Protein AF-A0AAD9DAC4-F1 (afdb_monomer_lite)

Structure (mmCIF, N/CA/C/O backbone):
data_AF-A0AAD9DAC4-F1
#
_entry.id   AF-A0AAD9DAC4-F1
#
loop_
_atom_site.group_PDB
_atom_site.id
_atom_site.type_symbol
_atom_site.label_atom_id
_atom_site.label_alt_id
_atom_site.label_comp_id
_atom_site.label_asym_id
_atom_site.label_entity_id
_atom_site.label_seq_id
_atom_site.pdbx_PDB_ins_code
_atom_site.Cartn_x
_atom_site.Cartn_y
_atom_site.Cartn_z
_atom_site.occupancy
_atom_site.B_iso_or_equiv
_atom_site.auth_seq_id
_atom_site.auth_comp_id
_atom_site.auth_asym_id
_atom_site.auth_atom_id
_atom_site.pdbx_PDB_model_num
ATOM 1 N N . MET A 1 1 ? 54.221 31.668 -21.537 1.00 33.97 1 MET A N 1
ATOM 2 C CA . MET A 1 1 ? 54.707 33.057 -21.653 1.00 33.97 1 MET A CA 1
ATOM 3 C C . MET A 1 1 ? 53.487 33.971 -21.630 1.00 33.97 1 MET A C 1
ATOM 5 O O . MET A 1 1 ? 52.593 33.715 -22.422 1.00 33.97 1 MET A O 1
ATOM 9 N N . THR A 1 2 ? 53.488 34.936 -20.690 1.00 34.97 2 THR A N 1
ATOM 10 C CA . THR A 1 2 ? 52.648 36.167 -20.567 1.00 34.97 2 THR A CA 1
ATOM 11 C C . THR A 1 2 ? 51.125 35.970 -20.354 1.00 34.97 2 THR A C 1
ATOM 13 O O . THR A 1 2 ? 50.450 35.527 -21.270 1.00 34.97 2 THR A O 1
ATOM 16 N N . GLN A 1 3 ? 50.539 36.063 -19.137 1.00 33.84 3 GLN A N 1
ATOM 17 C CA . GLN A 1 3 ? 50.136 37.253 -18.316 1.00 33.84 3 GLN A CA 1
ATOM 18 C C . GLN A 1 3 ? 49.336 38.312 -19.121 1.00 33.84 3 GLN A C 1
ATOM 20 O O . GLN A 1 3 ? 49.769 38.655 -20.212 1.00 33.84 3 GLN A O 1
ATOM 25 N N . THR A 1 4 ? 48.157 38.825 -18.707 1.00 29.98 4 THR A N 1
ATOM 26 C CA . THR A 1 4 ? 47.832 39.523 -17.431 1.00 29.98 4 THR A CA 1
ATOM 27 C C . THR A 1 4 ? 46.305 39.679 -17.173 1.00 29.98 4 THR A C 1
ATOM 29 O O . THR A 1 4 ? 45.504 39.565 -18.094 1.00 29.98 4 THR A O 1
ATOM 32 N N . SER A 1 5 ? 45.966 39.974 -15.907 1.00 32.62 5 SER A N 1
ATOM 33 C CA . SER A 1 5 ? 44.688 40.319 -15.225 1.00 32.62 5 SER A CA 1
ATOM 34 C C . SER A 1 5 ? 43.885 41.504 -15.819 1.00 32.62 5 SER A C 1
ATOM 36 O O . SER A 1 5 ? 44.472 42.271 -16.569 1.00 32.62 5 SER A O 1
ATOM 38 N N . THR A 1 6 ? 42.591 41.732 -15.510 1.00 29.80 6 THR A N 1
ATOM 39 C CA . THR A 1 6 ? 42.094 42.453 -14.297 1.00 29.80 6 THR A CA 1
ATOM 40 C C . THR A 1 6 ? 40.569 42.360 -14.055 1.00 29.80 6 THR A C 1
ATOM 42 O O . THR A 1 6 ? 39.791 42.069 -14.955 1.00 29.80 6 THR A O 1
ATOM 45 N N . GLN A 1 7 ? 40.220 42.645 -12.794 1.00 28.27 7 GLN A N 1
ATOM 46 C CA . GLN A 1 7 ? 38.961 42.606 -12.032 1.00 28.27 7 GLN A CA 1
ATOM 47 C C . GLN A 1 7 ? 37.892 43.700 -12.301 1.00 28.27 7 GLN A C 1
ATOM 49 O O . GLN A 1 7 ? 38.233 44.812 -12.690 1.00 28.27 7 GLN A O 1
ATOM 54 N N . ASN A 1 8 ? 36.663 43.342 -11.883 1.00 27.89 8 ASN A N 1
ATOM 55 C CA . ASN A 1 8 ? 35.672 44.035 -11.023 1.00 27.89 8 ASN A CA 1
ATOM 56 C C . ASN A 1 8 ? 34.693 45.148 -11.482 1.00 27.89 8 ASN A C 1
ATOM 58 O O . ASN A 1 8 ? 35.081 46.202 -11.970 1.00 27.89 8 ASN A O 1
ATOM 62 N N . ASP A 1 9 ? 33.445 44.863 -11.064 1.00 29.09 9 ASP A N 1
ATOM 63 C CA . ASP A 1 9 ? 32.409 45.663 -10.377 1.00 29.09 9 ASP A CA 1
ATOM 64 C C . ASP A 1 9 ? 31.334 46.472 -11.138 1.00 29.09 9 ASP A C 1
ATOM 66 O O . ASP A 1 9 ? 31.616 47.359 -11.935 1.00 29.09 9 ASP A O 1
ATOM 70 N N . GLU A 1 10 ? 30.090 46.085 -10.790 1.00 29.30 10 GLU A N 1
ATOM 71 C CA . GLU A 1 10 ? 28.855 46.851 -10.521 1.00 29.30 10 GLU A CA 1
ATOM 72 C C . GLU A 1 10 ? 28.397 47.928 -11.529 1.00 29.30 10 GLU A C 1
ATOM 74 O O . GLU A 1 10 ? 29.054 48.936 -11.748 1.00 29.30 10 GLU A O 1
ATOM 79 N N . ASP A 1 11 ? 27.194 47.785 -12.105 1.00 26.62 11 ASP A N 1
ATOM 80 C CA . ASP A 1 11 ? 25.972 48.253 -11.432 1.00 26.62 11 ASP A CA 1
ATOM 81 C C . ASP A 1 11 ? 24.688 48.027 -12.252 1.00 26.62 11 ASP A C 1
ATOM 83 O O . ASP A 1 11 ? 24.666 47.966 -13.483 1.00 26.62 11 ASP A O 1
ATOM 87 N N . VAL A 1 12 ? 23.596 47.902 -11.503 1.00 30.31 12 VAL A N 1
ATOM 88 C CA . VAL A 1 12 ? 22.215 47.641 -11.919 1.00 30.31 12 VAL A CA 1
ATOM 89 C C . VAL A 1 12 ? 21.556 48.893 -12.508 1.00 30.31 12 VAL A C 1
ATOM 91 O O . VAL A 1 12 ? 21.580 49.952 -11.888 1.00 30.31 12 VAL A O 1
ATOM 94 N N . ASN A 1 13 ? 20.851 48.760 -13.641 1.00 26.09 13 ASN A N 1
ATOM 95 C CA . ASN A 1 13 ? 19.744 49.662 -13.987 1.00 26.09 13 ASN A CA 1
ATOM 96 C C . ASN A 1 13 ? 18.816 49.049 -15.055 1.00 26.09 13 ASN A C 1
ATOM 98 O O . ASN A 1 13 ? 19.192 48.983 -16.223 1.00 26.09 13 ASN A O 1
ATOM 102 N N . ILE A 1 14 ? 17.597 48.635 -14.683 1.00 32.62 14 ILE A N 1
ATOM 103 C CA . ILE A 1 14 ? 16.483 48.470 -15.636 1.00 32.62 14 ILE A CA 1
ATOM 104 C C . ILE A 1 14 ? 15.199 49.048 -15.032 1.00 32.62 14 ILE A C 1
ATOM 106 O O . ILE A 1 14 ? 14.685 48.596 -14.010 1.00 32.62 14 ILE A O 1
ATOM 110 N N . THR A 1 15 ? 14.710 50.070 -15.723 1.00 25.12 15 THR A N 1
ATOM 111 C CA . THR A 1 15 ? 13.436 50.774 -15.609 1.00 25.12 15 THR A CA 1
ATOM 112 C C . THR A 1 15 ? 12.328 50.102 -16.434 1.00 25.12 15 THR A C 1
ATOM 114 O O . THR A 1 15 ? 12.609 49.478 -17.455 1.00 25.12 15 THR A O 1
ATOM 117 N N . SER A 1 16 ? 11.072 50.406 -16.061 1.00 27.44 16 SER A N 1
ATOM 118 C CA . SER A 1 16 ? 9.812 50.309 -16.843 1.00 27.44 16 SER A CA 1
ATOM 119 C C . SER A 1 16 ? 9.267 48.890 -17.114 1.00 27.44 16 SER A C 1
ATOM 121 O O . SER A 1 16 ? 10.025 47.969 -17.364 1.00 27.44 16 SER A O 1
ATOM 123 N N . GLU A 1 17 ? 7.966 48.592 -17.109 1.00 28.45 17 GLU A N 1
ATOM 124 C CA . GLU A 1 17 ? 6.736 49.364 -16.912 1.00 28.45 17 GLU A CA 1
ATOM 125 C C . GLU A 1 17 ? 5.588 48.352 -16.693 1.00 28.45 17 GLU A C 1
ATOM 127 O O . GLU A 1 17 ? 5.563 47.283 -17.302 1.00 28.45 17 GLU A O 1
ATOM 132 N N . GLN A 1 18 ? 4.628 48.691 -15.829 1.00 29.14 18 GLN A N 1
ATOM 133 C CA . GLN A 1 18 ? 3.322 48.026 -15.729 1.00 29.14 18 GLN A CA 1
ATOM 134 C C . GLN A 1 18 ? 2.386 48.492 -16.854 1.00 29.14 18 GLN A C 1
ATOM 136 O O . GLN A 1 18 ? 2.504 49.623 -17.326 1.00 29.14 18 GLN A O 1
ATOM 141 N N . PRO A 1 19 ? 1.312 47.724 -17.111 1.00 32.66 19 PRO A N 1
ATOM 142 C CA . PRO A 1 19 ? 0.007 48.366 -17.165 1.00 32.66 19 PRO A CA 1
ATOM 143 C C . PRO A 1 19 ? -1.057 47.687 -16.291 1.00 32.66 19 PRO A C 1
ATOM 145 O O . PRO A 1 19 ? -0.946 46.562 -15.814 1.00 32.66 19 PRO A O 1
ATOM 148 N N . SER A 1 20 ? -2.086 48.488 -16.067 1.00 27.23 20 SER A N 1
ATOM 149 C CA . SER A 1 20 ? -3.096 48.512 -15.018 1.00 27.23 20 SER A CA 1
ATOM 150 C C . SER A 1 20 ? -4.450 47.922 -15.433 1.00 27.23 20 SER A C 1
ATOM 152 O O . SER A 1 20 ? -4.798 47.974 -16.610 1.00 27.23 20 SER A O 1
ATOM 154 N N . ARG A 1 21 ? -5.259 47.479 -14.445 1.00 27.52 21 ARG A N 1
ATOM 155 C CA . ARG A 1 21 ? -6.677 47.878 -14.187 1.00 27.52 21 ARG A CA 1
ATOM 156 C C . ARG A 1 21 ? -7.343 46.976 -13.123 1.00 27.52 21 ARG A C 1
ATOM 158 O O . ARG A 1 21 ? -7.358 45.767 -13.271 1.00 27.52 21 ARG A O 1
ATOM 165 N N . ASN A 1 22 ? -7.755 47.543 -11.979 1.00 26.56 22 ASN A N 1
ATOM 166 C CA . ASN A 1 22 ? -9.120 47.991 -11.599 1.00 26.56 22 ASN A CA 1
ATOM 167 C C . ASN A 1 22 ? -9.977 46.922 -10.880 1.00 26.56 22 ASN A C 1
ATOM 169 O O . ASN A 1 22 ? -10.494 46.032 -11.537 1.00 26.56 22 ASN A O 1
ATOM 173 N N . GLN A 1 23 ? -10.265 47.095 -9.582 1.00 25.81 23 GLN A N 1
ATOM 174 C CA . GLN A 1 23 ? -11.553 47.621 -9.085 1.00 25.81 23 GLN A CA 1
ATOM 175 C C . GLN A 1 23 ? -11.619 47.628 -7.549 1.00 25.81 23 GLN A C 1
ATOM 177 O O . GLN A 1 23 ? -11.077 46.774 -6.856 1.00 25.81 23 GLN A O 1
ATOM 182 N N . SER A 1 24 ? -12.264 48.676 -7.052 1.00 28.59 24 SER A N 1
ATOM 183 C CA . SER A 1 24 ? -12.287 49.178 -5.685 1.00 28.59 24 SER A CA 1
ATOM 184 C C . SER A 1 24 ? -13.546 48.782 -4.913 1.00 28.59 24 SER A C 1
ATOM 186 O O . SER A 1 24 ? -14.622 48.595 -5.474 1.00 28.59 24 SER A O 1
ATOM 188 N N . GLN A 1 25 ? -13.359 48.742 -3.597 1.00 27.16 25 GLN A N 1
ATOM 189 C CA . GLN A 1 25 ? -14.288 48.441 -2.512 1.00 27.16 25 GLN A CA 1
ATOM 190 C C . GLN A 1 25 ? -15.507 49.381 -2.423 1.00 27.16 25 GLN A C 1
ATOM 192 O O . GLN A 1 25 ? -15.386 50.594 -2.589 1.00 27.16 25 GLN A O 1
ATOM 197 N N . GLN A 1 26 ? -16.646 48.820 -2.005 1.00 25.14 26 GLN A N 1
ATOM 198 C CA . GLN A 1 26 ? -17.733 49.519 -1.313 1.00 25.14 26 GLN A CA 1
ATOM 199 C C . GLN A 1 26 ? -18.260 48.621 -0.182 1.00 25.14 26 GLN A C 1
ATOM 201 O O . GLN A 1 26 ? -18.776 47.538 -0.436 1.00 25.14 26 GLN A O 1
ATOM 206 N N . SER A 1 27 ? -18.174 49.088 1.066 1.00 25.95 27 SER A N 1
ATOM 207 C CA . SER A 1 27 ? -19.047 48.640 2.156 1.00 25.95 27 SER A CA 1
ATOM 208 C C . SER A 1 27 ? -19.438 49.848 3.002 1.00 25.95 27 SER A C 1
ATOM 210 O O . SER A 1 27 ? -18.586 50.575 3.510 1.00 25.95 27 SER A O 1
ATOM 212 N N . SER A 1 28 ? -20.742 50.059 3.097 1.00 26.84 28 SER A N 1
ATOM 213 C CA . SER A 1 28 ? -21.448 51.139 3.777 1.00 26.84 28 SER A CA 1
ATOM 214 C C . SER A 1 28 ? -21.479 50.989 5.302 1.00 26.84 28 SER A C 1
ATOM 216 O O . SER A 1 28 ? -21.797 49.918 5.815 1.00 26.84 28 SER A O 1
ATOM 218 N N . SER A 1 29 ? -21.273 52.103 6.006 1.00 25.73 29 SER A N 1
ATOM 219 C CA . SER A 1 29 ? -21.663 52.318 7.410 1.00 25.73 29 SER A CA 1
ATOM 220 C C . SER A 1 29 ? -23.003 53.069 7.476 1.00 25.73 29 SER A C 1
ATOM 222 O O . SER A 1 29 ? -23.256 53.884 6.586 1.00 25.73 29 SER A O 1
ATOM 224 N N . PRO A 1 30 ? -23.817 52.936 8.541 1.00 28.69 30 PRO A N 1
ATOM 225 C CA . PRO A 1 30 ? -24.840 53.924 8.867 1.00 28.69 30 PRO A CA 1
ATOM 226 C C . PRO A 1 30 ? -24.338 54.949 9.902 1.00 28.69 30 PRO A C 1
ATOM 228 O O . PRO A 1 30 ? -23.700 54.610 10.899 1.00 28.69 30 PRO A O 1
ATOM 231 N N . GLN A 1 31 ? -24.641 56.221 9.630 1.00 25.81 31 GLN A N 1
ATOM 232 C CA . GLN A 1 31 ? -24.387 57.397 10.468 1.00 25.81 31 GLN A CA 1
ATOM 233 C C . GLN A 1 31 ? -25.401 57.520 11.617 1.00 25.81 31 GLN A C 1
ATOM 235 O O . GLN A 1 31 ? -26.595 57.352 11.388 1.00 25.81 31 GLN A O 1
ATOM 240 N N . ILE A 1 32 ? -24.949 57.989 12.789 1.00 26.84 32 ILE A N 1
ATOM 241 C CA . ILE A 1 32 ? -25.724 58.914 13.635 1.00 26.84 32 ILE A CA 1
ATOM 242 C C . ILE A 1 32 ? -24.816 60.090 14.043 1.00 26.84 32 ILE A C 1
ATOM 244 O O . ILE A 1 32 ? -23.764 59.927 14.656 1.00 26.84 32 ILE A O 1
ATOM 248 N N . SER A 1 33 ? -25.266 61.271 13.629 1.00 26.52 33 SER A N 1
ATOM 249 C CA . SER A 1 33 ? -24.861 62.658 13.904 1.00 26.52 33 SER A CA 1
ATOM 250 C C . SER A 1 33 ? -24.793 63.004 15.409 1.00 26.52 33 SER A C 1
ATOM 252 O O . SER A 1 33 ? -25.678 62.603 16.154 1.00 26.52 33 SER A O 1
ATOM 254 N N . SER A 1 34 ? -23.713 63.626 15.922 1.00 26.25 34 SER A N 1
ATOM 255 C CA . SER A 1 34 ? -23.494 65.090 16.120 1.00 26.25 34 SER A CA 1
ATOM 256 C C . SER A 1 34 ? -24.485 65.725 17.132 1.00 26.25 34 SER A C 1
ATOM 258 O O . SER A 1 34 ? -25.680 65.578 16.927 1.00 26.25 34 SER A O 1
ATOM 260 N N . LEU A 1 35 ? -24.142 66.440 18.219 1.00 28.12 35 LEU A N 1
ATOM 261 C CA . LEU A 1 35 ? -23.254 67.608 18.381 1.00 28.12 35 LEU A CA 1
ATOM 262 C C . LEU A 1 35 ? -23.158 68.027 19.878 1.00 28.12 35 LEU A C 1
ATOM 264 O O . LEU A 1 35 ? -24.142 67.907 20.601 1.00 28.12 35 LEU A O 1
ATOM 268 N N . THR A 1 36 ? -22.028 68.668 20.243 1.00 26.78 36 THR A N 1
ATOM 269 C CA . THR A 1 36 ? -21.809 69.704 21.306 1.00 26.78 36 THR A CA 1
ATOM 270 C C . THR A 1 36 ? -22.050 69.337 22.784 1.00 26.78 36 THR A C 1
ATOM 272 O O . THR A 1 36 ? -23.044 68.727 23.122 1.00 26.78 36 THR A O 1
ATOM 275 N N . SER A 1 37 ? -21.246 69.716 23.784 1.00 26.11 37 SER A N 1
ATOM 276 C CA . SER A 1 37 ? -20.128 70.661 23.914 1.00 26.11 37 SER A CA 1
ATOM 277 C C . SER A 1 37 ? -19.490 70.502 25.307 1.00 26.11 37 SER A C 1
ATOM 279 O O . SER A 1 37 ? -20.119 69.971 26.217 1.00 26.11 37 SER A O 1
ATOM 281 N N . SER A 1 38 ? -18.327 71.134 25.478 1.00 26.58 38 SER A N 1
ATOM 282 C CA . SER A 1 38 ? -17.691 71.567 26.733 1.00 26.58 38 SER A CA 1
ATOM 283 C C . SER A 1 38 ? -16.638 70.648 27.359 1.00 26.58 38 SER A C 1
ATOM 285 O O . SER A 1 38 ? -16.819 69.462 27.617 1.00 26.58 38 SER A O 1
ATOM 287 N N . ALA A 1 39 ? -15.479 71.274 27.533 1.00 32.25 39 ALA A N 1
ATOM 288 C CA . ALA A 1 39 ? -14.276 70.752 28.133 1.00 32.25 39 ALA A CA 1
ATOM 289 C C . ALA A 1 39 ? -14.404 70.600 29.657 1.00 32.25 39 ALA A C 1
ATOM 291 O O . ALA A 1 39 ? -15.244 71.236 30.287 1.00 32.25 39 ALA A O 1
ATOM 292 N N . ALA A 1 40 ? -13.432 69.860 30.202 1.00 30.19 40 ALA A N 1
ATOM 293 C CA . ALA A 1 40 ? -13.055 69.712 31.610 1.00 30.19 40 ALA A CA 1
ATOM 294 C C . ALA A 1 40 ? -13.741 68.581 32.400 1.00 30.19 40 ALA A C 1
ATOM 296 O O . ALA A 1 40 ? -14.743 68.773 33.073 1.00 30.19 40 ALA A O 1
ATOM 297 N N . ASN A 1 41 ? -13.092 67.413 32.461 1.00 27.00 41 ASN A N 1
ATOM 298 C CA . ASN A 1 41 ? -12.232 67.116 33.612 1.00 27.00 41 ASN A CA 1
ATOM 299 C C . ASN A 1 41 ? -11.395 65.848 33.395 1.00 27.00 41 ASN A C 1
ATOM 301 O O . ASN A 1 41 ? -11.879 64.798 32.980 1.00 27.00 41 ASN A O 1
ATOM 305 N N . ARG A 1 42 ? -10.100 65.977 33.686 1.00 35.47 42 ARG A N 1
ATOM 306 C CA . ARG A 1 42 ? -9.149 64.873 33.836 1.00 35.47 42 ARG A CA 1
ATOM 307 C C . ARG A 1 42 ? -9.546 64.038 35.057 1.00 35.47 42 ARG A C 1
ATOM 309 O O . ARG A 1 42 ? -9.804 64.650 36.082 1.00 35.47 42 ARG A O 1
ATOM 316 N N . THR A 1 43 ? -9.489 62.706 34.919 1.00 36.47 43 THR A N 1
ATOM 317 C CA . THR A 1 43 ? -8.784 61.709 35.774 1.00 36.47 43 THR A CA 1
ATOM 318 C C . THR A 1 43 ? -9.529 60.366 35.907 1.00 36.47 43 THR A C 1
ATOM 320 O O . THR A 1 43 ? -10.054 60.055 36.964 1.00 36.47 43 THR A O 1
ATOM 323 N N . SER A 1 44 ? -9.483 59.489 34.891 1.00 36.22 44 SER A N 1
ATOM 324 C CA . SER A 1 44 ? -9.485 58.023 35.122 1.00 36.22 44 SER A CA 1
ATOM 325 C C . SER A 1 44 ? -9.186 57.227 33.841 1.00 36.22 44 SER A C 1
ATOM 327 O O . SER A 1 44 ? -10.095 56.746 33.172 1.00 36.22 44 SER A O 1
ATOM 329 N N . SER A 1 45 ? -7.917 57.029 33.479 1.00 33.94 45 SER A N 1
ATOM 330 C CA . SER A 1 45 ? -7.568 56.054 32.423 1.00 33.94 45 SER A CA 1
ATOM 331 C C . SER A 1 45 ? -6.536 55.011 32.850 1.00 33.94 45 SER A C 1
ATOM 333 O O . SER A 1 45 ? -5.971 54.330 32.003 1.00 33.94 45 SER A O 1
ATOM 335 N N . CYS A 1 46 ? -6.325 54.820 34.158 1.00 38.94 46 CYS A N 1
ATOM 336 C CA . CYS A 1 46 ? -5.398 53.797 34.664 1.00 38.94 46 CYS A CA 1
ATOM 337 C C . CYS A 1 46 ? -6.087 52.532 35.224 1.00 38.94 46 CYS A C 1
ATOM 339 O O . CYS A 1 46 ? -5.410 51.611 35.669 1.00 38.94 46 CYS A O 1
ATOM 341 N N . HIS A 1 47 ? -7.426 52.437 35.190 1.00 39.62 47 HIS A N 1
ATOM 342 C CA . HIS A 1 47 ? -8.150 51.283 35.755 1.00 39.62 47 HIS A CA 1
ATOM 343 C C . HIS A 1 47 ? -8.733 50.287 34.740 1.00 39.62 47 HIS A C 1
ATOM 345 O O . HIS A 1 47 ? -8.985 49.141 35.113 1.00 39.62 47 HIS A O 1
ATOM 351 N N . HIS A 1 48 ? -8.867 50.636 33.455 1.00 43.66 48 HIS A N 1
ATOM 352 C CA . HIS A 1 48 ? -9.441 49.702 32.476 1.00 43.66 48 HIS A CA 1
ATOM 353 C C . HIS A 1 48 ? -8.452 48.642 31.965 1.00 43.66 48 HIS A C 1
ATOM 355 O O . HIS A 1 48 ? -8.852 47.489 31.796 1.00 43.66 48 HIS A O 1
ATOM 361 N N . HIS A 1 49 ? -7.156 48.950 31.842 1.00 43.09 49 HIS A N 1
ATOM 362 C CA . HIS A 1 49 ? -6.167 47.966 31.376 1.00 43.09 49 HIS A CA 1
ATOM 363 C C . HIS A 1 49 ? -5.834 46.869 32.398 1.00 43.09 49 HIS A C 1
ATOM 365 O O . HIS A 1 49 ? -5.596 45.728 32.010 1.00 43.09 49 HIS A O 1
ATOM 371 N N . CYS A 1 50 ? -5.893 47.166 33.699 1.00 47.50 50 CYS A N 1
ATOM 372 C CA . CYS A 1 50 ? -5.622 46.172 34.744 1.00 47.50 50 CYS A CA 1
ATOM 373 C C . CYS A 1 50 ? -6.782 45.160 34.901 1.00 47.50 50 CYS A C 1
ATOM 375 O O . CYS A 1 50 ? -6.567 44.000 35.252 1.00 47.50 50 CYS A O 1
ATOM 377 N N . SER A 1 51 ? -8.017 45.567 34.574 1.00 56.97 51 SER A N 1
ATOM 378 C CA . SER A 1 51 ? -9.205 44.701 34.655 1.00 56.97 51 SER A CA 1
ATOM 379 C C . SER A 1 51 ? -9.274 43.655 33.535 1.00 56.97 51 SER A C 1
ATOM 381 O O . SER A 1 51 ? -9.595 42.498 33.806 1.00 56.97 51 SER A O 1
ATOM 383 N N . ALA A 1 52 ? -8.887 44.025 32.308 1.00 57.62 52 ALA A N 1
ATOM 384 C CA . ALA A 1 52 ? -8.857 43.122 31.158 1.00 57.62 52 ALA A CA 1
ATOM 385 C C . ALA A 1 52 ? -7.766 42.052 31.308 1.00 57.62 52 ALA A C 1
ATOM 387 O O . ALA A 1 52 ? -8.011 40.874 31.068 1.00 57.62 52 ALA A O 1
ATOM 388 N N . LEU A 1 53 ? -6.587 42.442 31.804 1.00 60.31 53 LEU A N 1
ATOM 389 C CA . LEU A 1 53 ? -5.491 41.519 32.109 1.00 60.31 53 LEU A CA 1
ATOM 390 C C . LEU A 1 53 ? -5.876 40.528 33.212 1.00 60.31 53 LEU A C 1
ATOM 392 O O . LEU A 1 53 ? -5.624 39.335 33.086 1.00 60.31 53 LEU A O 1
ATOM 396 N N . LYS A 1 54 ? -6.559 40.992 34.264 1.00 69.88 54 LYS A N 1
ATOM 397 C CA . LYS A 1 54 ? -7.062 40.117 35.330 1.00 69.88 54 LYS A CA 1
ATOM 398 C C . LYS A 1 54 ? -8.124 39.137 34.820 1.00 69.88 54 LYS A C 1
ATOM 400 O O . LYS A 1 54 ? -8.105 37.978 35.220 1.00 69.88 54 LYS A O 1
ATOM 405 N N . GLN A 1 55 ? -9.018 39.565 33.927 1.00 70.88 55 GLN A N 1
ATOM 406 C CA . GLN A 1 55 ? -9.996 38.672 33.293 1.00 70.88 55 GLN A CA 1
ATOM 407 C C . GLN A 1 55 ? -9.339 37.662 32.344 1.00 70.88 55 GLN A C 1
ATOM 409 O O . GLN A 1 55 ? -9.719 36.495 32.370 1.00 70.88 55 GLN A O 1
ATOM 414 N N . LEU A 1 56 ? -8.312 38.067 31.591 1.00 70.38 56 LEU A N 1
ATOM 415 C CA . LEU A 1 56 ? -7.497 37.168 30.769 1.00 70.38 56 LEU A CA 1
ATOM 416 C C . LEU A 1 56 ? -6.741 36.146 31.622 1.00 70.38 56 LEU A C 1
ATOM 418 O O . LEU A 1 56 ? -6.752 34.967 31.296 1.00 70.38 56 LEU A O 1
ATOM 422 N N . PHE A 1 57 ? -6.155 36.556 32.750 1.00 72.06 57 PHE A N 1
ATOM 423 C CA . PHE A 1 57 ? -5.499 35.634 33.679 1.00 72.06 57 PHE A CA 1
ATOM 424 C C . PHE A 1 57 ? -6.486 34.681 34.354 1.00 72.06 57 PHE A C 1
ATOM 426 O O . PHE A 1 57 ? -6.164 33.513 34.530 1.00 72.06 57 PHE A O 1
ATOM 433 N N . ILE A 1 58 ? -7.693 35.135 34.704 1.00 76.25 58 ILE A N 1
ATOM 434 C CA . ILE A 1 58 ? -8.748 34.265 35.247 1.00 76.25 58 ILE A CA 1
ATOM 435 C C . ILE A 1 58 ? -9.265 33.294 34.174 1.00 76.25 58 ILE A C 1
ATOM 437 O O . ILE A 1 58 ? -9.534 32.138 34.495 1.00 76.25 58 ILE A O 1
ATOM 441 N N . GLY A 1 59 ? -9.380 33.741 32.920 1.00 69.56 59 GLY A N 1
ATOM 442 C CA . GLY A 1 59 ? -9.711 32.906 31.762 1.00 69.56 59 GLY A CA 1
ATOM 443 C C . GLY A 1 59 ? -8.648 31.838 31.522 1.00 69.56 59 GLY A C 1
ATOM 444 O O . GLY A 1 59 ? -8.945 30.657 31.635 1.00 69.56 59 GLY A O 1
ATOM 445 N N . ALA A 1 60 ? -7.389 32.248 31.361 1.00 66.56 60 ALA A N 1
ATOM 446 C CA . ALA A 1 60 ? -6.250 31.349 31.198 1.00 66.56 60 ALA A CA 1
ATOM 447 C C . ALA A 1 60 ? -6.094 30.385 32.385 1.00 66.56 60 ALA A C 1
ATOM 449 O O . ALA A 1 60 ? -5.844 29.202 32.192 1.00 66.56 60 ALA A O 1
ATOM 450 N N . TYR A 1 61 ? -6.298 30.848 33.623 1.00 66.69 61 TYR A N 1
ATOM 451 C CA . TYR A 1 61 ? -6.267 29.993 34.812 1.00 66.69 61 TYR A CA 1
ATOM 452 C C . TYR A 1 61 ? -7.424 28.983 34.833 1.00 66.69 61 TYR A C 1
ATOM 454 O O . TYR A 1 61 ? -7.217 27.832 35.212 1.00 66.69 61 TYR A O 1
ATOM 462 N N . ARG A 1 62 ? -8.629 29.369 34.385 1.00 65.69 62 ARG A N 1
ATOM 463 C CA . ARG A 1 62 ? -9.755 28.438 34.196 1.00 65.69 62 ARG A CA 1
ATOM 464 C C . ARG A 1 62 ? -9.493 27.438 33.077 1.00 65.69 62 ARG A C 1
ATOM 466 O O . ARG A 1 62 ? -9.837 26.273 33.255 1.00 65.69 62 ARG A O 1
ATOM 473 N N . ASP A 1 63 ? -8.873 27.854 31.982 1.00 62.03 63 ASP A N 1
ATOM 474 C CA . ASP A 1 63 ? -8.509 26.970 30.871 1.00 62.03 63 ASP A CA 1
ATOM 475 C C . ASP A 1 63 ? -7.413 25.982 31.301 1.00 62.03 63 ASP A C 1
ATOM 477 O O . ASP A 1 63 ? -7.510 24.786 31.023 1.00 62.03 63 ASP A O 1
ATOM 481 N N . ILE A 1 64 ? -6.452 26.434 32.115 1.00 61.28 64 ILE A N 1
ATOM 482 C CA . ILE A 1 64 ? -5.449 25.593 32.785 1.00 61.28 64 ILE A CA 1
ATOM 483 C C . ILE A 1 64 ? -6.097 24.600 33.755 1.00 61.28 64 ILE A C 1
ATOM 485 O O . ILE A 1 64 ? -5.811 23.403 33.688 1.00 61.28 64 ILE A O 1
ATOM 489 N N . GLN A 1 65 ? -7.012 25.051 34.618 1.00 52.62 65 GLN A N 1
ATOM 490 C CA . GLN A 1 65 ? -7.721 24.178 35.562 1.00 52.62 65 GLN A CA 1
ATOM 491 C C . GLN A 1 65 ? -8.637 23.163 34.864 1.00 52.62 65 GLN A C 1
ATOM 493 O O . GLN A 1 65 ? -8.766 22.033 35.334 1.00 52.62 65 GLN A O 1
ATOM 498 N N . LYS A 1 66 ? -9.239 23.532 33.728 1.00 56.31 66 LYS A N 1
ATOM 499 C CA . LYS A 1 66 ? -10.061 22.641 32.896 1.00 56.31 66 LYS A CA 1
ATOM 500 C C . LYS A 1 66 ? -9.244 21.782 31.920 1.00 56.31 66 LYS A C 1
ATOM 502 O O . LYS A 1 66 ? -9.834 21.021 31.163 1.00 56.31 66 LYS A O 1
ATOM 507 N N . ARG A 1 67 ? -7.905 21.846 31.968 1.00 54.59 67 ARG A N 1
ATOM 508 C CA . ARG A 1 67 ? -6.970 21.119 31.082 1.00 54.59 67 ARG A CA 1
ATOM 509 C C . ARG A 1 67 ? -7.102 21.463 29.587 1.00 54.59 67 ARG A C 1
ATOM 511 O O . ARG A 1 67 ? -6.622 20.705 28.751 1.00 54.59 67 ARG A O 1
ATOM 518 N N . HIS A 1 68 ? -7.670 22.616 29.241 1.00 52.41 68 HIS A N 1
ATOM 519 C CA . HIS A 1 68 ? -7.747 23.142 27.871 1.00 52.41 68 HIS A CA 1
ATOM 520 C C . HIS A 1 68 ? -6.566 24.081 27.556 1.00 52.41 68 HIS A C 1
ATOM 522 O O . HIS A 1 68 ? -6.744 25.150 26.989 1.00 52.41 68 HIS A O 1
ATOM 528 N N . ILE A 1 69 ? -5.347 23.710 27.966 1.00 53.38 69 ILE A N 1
ATOM 529 C CA . ILE A 1 69 ? -4.142 24.555 27.807 1.00 53.38 69 ILE A CA 1
ATOM 530 C C . ILE A 1 69 ? -3.659 24.581 26.353 1.00 53.38 69 ILE A C 1
ATOM 532 O O . ILE A 1 69 ? -3.070 25.557 25.900 1.00 53.38 69 ILE A O 1
ATOM 536 N N . PHE A 1 70 ? -3.923 23.505 25.618 1.00 55.00 70 PHE A N 1
ATOM 537 C CA . PHE A 1 70 ? -3.583 23.374 24.210 1.00 55.00 70 PHE A CA 1
ATOM 538 C C . PHE A 1 70 ? -4.870 23.252 23.407 1.00 55.00 70 PHE A C 1
ATOM 540 O O . PHE A 1 70 ? -5.813 22.593 23.856 1.00 55.00 70 PHE A O 1
ATOM 547 N N . SER A 1 71 ? -4.900 23.875 22.226 1.00 53.91 71 SER A N 1
ATOM 548 C CA . SER A 1 71 ? -5.989 23.648 21.277 1.00 53.91 71 SER A CA 1
ATOM 549 C C . SER A 1 71 ? -6.135 22.139 21.064 1.00 53.91 71 SER A C 1
ATOM 551 O O . SER A 1 71 ? -5.121 21.472 20.837 1.00 53.91 71 SER A O 1
ATOM 553 N N . PRO A 1 72 ? -7.353 21.583 21.156 1.00 63.81 72 PRO A N 1
ATOM 554 C CA . PRO A 1 72 ? -7.567 20.182 20.838 1.00 63.81 72 PRO A CA 1
ATOM 555 C C . PRO A 1 72 ? -7.128 19.926 19.391 1.00 63.81 72 PRO A C 1
ATOM 557 O O . PRO A 1 72 ? -7.536 20.655 18.486 1.00 63.81 72 PRO A O 1
ATOM 560 N N . PHE A 1 73 ? -6.275 18.923 19.175 1.00 74.62 73 PHE A N 1
ATOM 561 C CA . PHE A 1 73 ? -5.928 18.480 17.827 1.00 74.62 73 PHE A CA 1
ATOM 562 C C . PHE A 1 73 ? -6.958 17.456 17.380 1.00 74.62 73 PHE A C 1
ATOM 564 O O . PHE A 1 73 ? -7.133 16.429 18.039 1.00 74.62 73 PHE A O 1
ATOM 571 N N . ASP A 1 74 ? -7.639 17.755 16.278 1.00 82.56 74 ASP A N 1
ATOM 572 C CA . ASP A 1 74 ? -8.601 16.842 15.678 1.00 82.56 74 ASP A CA 1
ATOM 573 C C . ASP A 1 74 ? -7.878 15.606 15.131 1.00 82.56 74 ASP A C 1
ATOM 575 O O . ASP A 1 74 ? -6.944 15.715 14.330 1.00 82.56 74 ASP A O 1
ATOM 579 N N . SER A 1 75 ? -8.330 14.434 15.570 1.00 82.12 75 SER A N 1
ATOM 580 C CA . SER A 1 75 ? -7.862 13.129 15.105 1.00 82.12 75 SER A CA 1
ATOM 581 C C . SER A 1 75 ? -7.881 12.988 13.580 1.00 82.12 75 SER A C 1
ATOM 583 O O . SER A 1 75 ? -6.962 12.388 13.025 1.00 82.12 75 SER A O 1
ATOM 585 N N . ALA A 1 76 ? -8.857 13.600 12.896 1.00 82.31 76 ALA A N 1
ATOM 586 C CA . ALA A 1 76 ? -8.959 13.560 11.442 1.00 82.31 76 ALA A CA 1
ATOM 587 C C . ALA A 1 76 ? -7.746 14.216 10.770 1.00 82.31 76 ALA A C 1
ATOM 589 O O . ALA A 1 76 ? -7.161 13.629 9.870 1.00 82.31 76 ALA A O 1
ATOM 590 N N . ARG A 1 77 ? -7.302 15.378 11.268 1.00 84.50 77 ARG A N 1
ATOM 591 C CA . ARG A 1 77 ? -6.139 16.090 10.710 1.00 84.50 77 ARG A CA 1
ATOM 592 C C . ARG A 1 77 ? -4.825 15.357 10.955 1.00 84.50 77 ARG A C 1
ATOM 594 O O . ARG A 1 77 ? -3.913 15.435 10.138 1.00 84.50 77 ARG A O 1
ATOM 601 N N . VAL A 1 78 ? -4.708 14.683 12.099 1.00 86.19 78 VAL A N 1
ATOM 602 C CA . VAL A 1 78 ? -3.528 13.867 12.419 1.00 86.19 78 VAL A CA 1
ATOM 603 C C . VAL A 1 78 ? -3.452 12.662 11.482 1.00 86.19 78 VAL A C 1
ATOM 605 O O . VAL A 1 78 ? -2.368 12.346 10.997 1.00 86.19 78 VAL A O 1
ATOM 608 N N . LEU A 1 79 ? -4.597 12.038 11.189 1.00 86.25 79 LEU A N 1
ATOM 609 C CA . LEU A 1 79 ? -4.703 10.976 10.191 1.00 86.25 79 LEU A CA 1
ATOM 610 C C . LEU A 1 79 ? -4.373 11.473 8.783 1.00 86.25 79 LEU A C 1
ATOM 612 O O . LEU A 1 79 ? -3.569 10.834 8.121 1.00 86.25 79 LEU A O 1
ATOM 616 N N . ASP A 1 80 ? -4.896 12.626 8.358 1.00 86.12 80 ASP A N 1
ATOM 617 C CA . ASP A 1 80 ? -4.609 13.177 7.025 1.00 86.12 80 ASP A CA 1
ATOM 618 C C . ASP A 1 80 ? -3.102 13.440 6.829 1.00 86.12 80 ASP A C 1
ATOM 620 O O . ASP A 1 80 ? -2.536 13.128 5.781 1.00 86.12 80 ASP A O 1
ATOM 624 N N . TYR A 1 81 ? -2.423 13.975 7.855 1.00 88.44 81 TYR A N 1
ATOM 625 C CA . TYR A 1 81 ? -0.963 14.130 7.843 1.00 88.44 81 TYR A CA 1
ATOM 626 C C . TYR A 1 81 ? -0.253 12.780 7.694 1.00 88.44 81 TYR A C 1
ATOM 628 O O . TYR A 1 81 ? 0.657 12.635 6.878 1.00 88.44 81 TYR A O 1
ATOM 636 N N . PHE A 1 82 ? -0.670 11.795 8.487 1.00 90.12 82 PHE A N 1
ATOM 637 C CA . PHE A 1 82 ? -0.081 10.467 8.479 1.00 90.12 82 PHE A CA 1
ATOM 638 C C . PHE A 1 82 ? -0.297 9.747 7.134 1.00 90.12 82 PHE A C 1
ATOM 640 O O . PHE A 1 82 ? 0.652 9.182 6.595 1.00 90.12 82 PHE A O 1
ATOM 647 N N . ASP A 1 83 ? -1.489 9.850 6.541 1.00 87.94 83 ASP A N 1
ATOM 648 C CA . ASP A 1 83 ? -1.814 9.329 5.206 1.00 87.94 83 ASP A CA 1
ATOM 649 C C . ASP A 1 83 ? -0.926 9.953 4.123 1.00 87.94 83 ASP A C 1
ATOM 651 O O . ASP A 1 83 ? -0.422 9.248 3.243 1.00 87.94 83 ASP A O 1
ATOM 655 N N . GLY A 1 84 ? -0.663 11.260 4.222 1.00 87.00 84 GLY A N 1
ATOM 656 C CA . GLY A 1 84 ? 0.281 11.955 3.349 1.00 87.00 84 GLY A CA 1
ATOM 657 C C . GLY A 1 84 ? 1.705 11.403 3.458 1.00 87.00 84 GLY A C 1
ATOM 658 O O . GLY A 1 84 ? 2.333 11.123 2.437 1.00 87.00 84 GLY A O 1
ATOM 659 N N . VAL A 1 85 ? 2.205 11.184 4.682 1.00 90.62 85 VAL A N 1
ATOM 660 C CA . VAL A 1 85 ? 3.535 10.588 4.913 1.00 90.62 85 VAL A CA 1
ATOM 661 C C . VAL A 1 85 ? 3.608 9.166 4.362 1.00 90.62 85 VAL A C 1
ATOM 663 O O . VAL A 1 85 ? 4.563 8.833 3.665 1.00 90.62 85 VAL A O 1
ATOM 666 N N . ILE A 1 86 ? 2.601 8.334 4.635 1.00 90.44 86 ILE A N 1
ATOM 667 C CA . ILE A 1 86 ? 2.533 6.954 4.142 1.00 90.44 86 ILE A CA 1
ATOM 668 C C . ILE A 1 86 ? 2.574 6.913 2.616 1.00 90.44 86 ILE A C 1
ATOM 670 O O . ILE A 1 86 ? 3.329 6.127 2.044 1.00 90.44 86 ILE A O 1
ATOM 674 N N . SER A 1 87 ? 1.790 7.765 1.958 1.00 83.94 87 SER A N 1
ATOM 675 C CA . SER A 1 87 ? 1.724 7.825 0.495 1.00 83.94 87 SER A CA 1
ATOM 676 C C . SER A 1 87 ? 3.063 8.254 -0.102 1.00 83.94 87 SER A C 1
ATOM 678 O O . SER A 1 87 ? 3.535 7.647 -1.058 1.00 83.94 87 SER A O 1
ATOM 680 N N . LEU A 1 88 ? 3.717 9.239 0.517 1.00 87.50 88 LEU A N 1
ATOM 681 C CA . LEU A 1 88 ? 5.034 9.720 0.118 1.00 87.50 88 LEU A CA 1
ATOM 682 C C . LEU A 1 88 ? 6.111 8.635 0.258 1.00 87.50 88 LEU A C 1
ATOM 684 O O . LEU A 1 88 ? 6.808 8.335 -0.707 1.00 87.50 88 LEU A O 1
ATOM 688 N N . VAL A 1 89 ? 6.204 7.990 1.424 1.00 90.19 89 VAL A N 1
ATOM 689 C CA . VAL A 1 89 ? 7.158 6.892 1.661 1.00 90.19 89 VAL A CA 1
ATOM 690 C C . VAL A 1 89 ? 6.912 5.735 0.696 1.00 90.19 89 VAL A C 1
ATOM 692 O O . VAL A 1 89 ? 7.862 5.169 0.167 1.00 90.19 89 VAL A O 1
ATOM 695 N N . SER A 1 90 ? 5.644 5.405 0.435 1.00 85.62 90 SER A N 1
ATOM 696 C CA . SER A 1 90 ? 5.271 4.319 -0.475 1.00 85.62 90 SER A CA 1
ATOM 697 C C . SER A 1 90 ? 5.820 4.514 -1.882 1.00 85.62 90 SER A C 1
ATOM 699 O O . SER A 1 90 ? 6.201 3.528 -2.496 1.00 85.62 90 SER A O 1
ATOM 701 N N . VAL A 1 91 ? 5.867 5.752 -2.381 1.00 81.38 91 VAL A N 1
ATOM 702 C CA . VAL A 1 91 ? 6.411 6.058 -3.710 1.00 81.38 91 VAL A CA 1
ATOM 703 C C . VAL A 1 91 ? 7.941 6.069 -3.689 1.00 81.38 91 VAL A C 1
ATOM 705 O O . VAL A 1 91 ? 8.560 5.420 -4.528 1.00 81.38 91 VAL A O 1
ATOM 708 N N . PHE A 1 92 ? 8.556 6.698 -2.681 1.00 84.38 92 PHE A N 1
ATOM 709 C CA . PHE A 1 92 ? 10.019 6.757 -2.553 1.00 84.38 92 PHE A CA 1
ATOM 710 C C . PHE A 1 92 ? 10.685 5.379 -2.422 1.00 84.38 92 PHE A C 1
ATOM 712 O O . PHE A 1 92 ? 11.795 5.189 -2.903 1.00 84.38 92 PHE A O 1
ATOM 719 N N . LEU A 1 93 ? 10.013 4.384 -1.831 1.00 84.44 93 LEU A N 1
ATOM 720 C CA . LEU A 1 93 ? 10.531 3.008 -1.766 1.00 84.44 93 LEU A CA 1
ATOM 721 C C . LEU A 1 93 ? 10.799 2.375 -3.143 1.00 84.44 93 LEU A C 1
ATOM 723 O O . LEU A 1 93 ? 11.602 1.445 -3.234 1.00 84.44 93 LEU A O 1
ATOM 727 N N . TYR A 1 94 ? 10.115 2.848 -4.185 1.00 74.88 94 TYR A N 1
ATOM 728 C CA . TYR A 1 94 ? 10.296 2.386 -5.561 1.00 74.88 94 TYR A CA 1
ATOM 729 C C . TYR A 1 94 ? 11.221 3.293 -6.363 1.00 74.88 94 TYR A C 1
ATOM 731 O O . TYR A 1 94 ? 11.837 2.810 -7.299 1.00 74.88 94 TYR A O 1
ATOM 739 N N . GLU A 1 95 ? 11.372 4.560 -5.981 1.00 75.31 95 GLU A N 1
ATOM 740 C CA . GLU A 1 95 ? 12.420 5.421 -6.541 1.00 75.31 95 GLU A CA 1
ATOM 741 C C . GLU A 1 95 ? 13.820 4.907 -6.169 1.00 75.31 95 GLU A C 1
ATOM 743 O O . GLU A 1 95 ? 14.721 4.904 -7.000 1.00 75.31 95 GLU A O 1
ATOM 748 N N . GLU A 1 96 ? 13.990 4.381 -4.950 1.00 75.00 96 GLU A N 1
ATOM 749 C CA . GLU A 1 96 ? 15.251 3.747 -4.530 1.00 75.00 96 GLU A CA 1
ATOM 750 C C . GLU A 1 96 ? 15.579 2.471 -5.327 1.00 75.00 96 GLU A C 1
ATOM 752 O O . GLU A 1 96 ? 16.738 2.056 -5.393 1.00 75.00 96 GLU A O 1
ATOM 757 N N . LEU A 1 97 ? 14.579 1.834 -5.950 1.00 71.81 97 LEU A N 1
ATOM 758 C CA . LEU A 1 97 ? 14.826 0.770 -6.917 1.00 71.81 97 LEU A CA 1
ATOM 759 C C . LEU A 1 97 ? 15.251 1.410 -8.239 1.00 71.81 97 LEU A C 1
ATOM 761 O O . LEU A 1 97 ? 14.415 1.752 -9.073 1.00 71.81 97 LEU A O 1
ATOM 765 N N . ASN A 1 98 ? 16.561 1.540 -8.451 1.00 66.56 98 ASN A N 1
ATOM 766 C CA . ASN A 1 98 ? 17.069 1.982 -9.747 1.00 66.56 98 ASN A CA 1
ATOM 767 C C . ASN A 1 98 ? 16.575 1.043 -10.870 1.00 66.56 98 ASN A C 1
ATOM 769 O O . ASN A 1 98 ? 16.411 -0.163 -10.654 1.00 66.56 98 ASN A O 1
ATOM 773 N N . TYR A 1 99 ? 16.393 1.580 -12.078 1.00 61.34 99 TYR A N 1
ATOM 774 C CA . TYR A 1 99 ? 15.906 0.851 -13.253 1.00 61.34 99 TYR A CA 1
ATOM 775 C C . TYR A 1 99 ? 16.654 -0.476 -13.488 1.00 61.34 99 TYR A C 1
ATOM 777 O O . TYR A 1 99 ? 16.032 -1.536 -13.612 1.00 61.34 99 TYR A O 1
ATOM 785 N N . ASP A 1 100 ? 17.987 -0.439 -13.406 1.00 63.50 100 ASP A N 1
ATOM 786 C CA . ASP A 1 100 ? 18.859 -1.610 -13.555 1.00 63.50 100 ASP A CA 1
ATOM 787 C C . ASP A 1 100 ? 18.560 -2.723 -12.537 1.00 63.50 100 ASP A C 1
ATOM 789 O O . ASP A 1 100 ? 18.665 -3.912 -12.842 1.00 63.50 100 ASP A O 1
ATOM 793 N N . GLN A 1 101 ? 18.182 -2.357 -11.309 1.00 68.81 101 GLN A N 1
ATOM 794 C CA . GLN A 1 101 ? 17.882 -3.321 -10.248 1.00 68.81 101 GLN A CA 1
ATOM 795 C C . GLN A 1 101 ? 16.522 -3.994 -10.459 1.00 68.81 101 GLN A C 1
ATOM 797 O O . GLN A 1 101 ? 16.347 -5.140 -10.047 1.00 68.81 101 GLN A O 1
ATOM 802 N N . LEU A 1 102 ? 15.569 -3.317 -11.112 1.00 63.91 102 LEU A N 1
ATOM 803 C CA . LEU A 1 102 ? 14.271 -3.906 -11.441 1.00 63.91 102 LEU A CA 1
ATOM 804 C C . LEU A 1 102 ? 14.362 -4.856 -12.645 1.00 63.91 102 LEU A C 1
ATOM 806 O O . LEU A 1 102 ? 13.703 -5.895 -12.657 1.00 63.91 102 LEU A O 1
ATOM 810 N N . LEU A 1 103 ? 15.186 -4.540 -13.646 1.00 62.72 103 LEU A N 1
ATOM 811 C CA . LEU A 1 103 ? 15.383 -5.431 -14.792 1.00 62.72 103 LEU A CA 1
ATOM 812 C C . LEU A 1 103 ? 16.196 -6.680 -14.449 1.00 62.72 103 LEU A C 1
ATOM 814 O O . LEU A 1 103 ? 15.881 -7.771 -14.925 1.00 62.72 103 LEU A O 1
ATOM 818 N N . ASN A 1 104 ? 17.207 -6.543 -13.590 1.00 64.69 104 ASN A N 1
ATOM 819 C CA . ASN A 1 104 ? 18.080 -7.652 -13.210 1.00 64.69 104 ASN A CA 1
ATOM 820 C C . ASN A 1 104 ? 17.479 -8.565 -12.132 1.00 64.69 104 ASN A C 1
ATOM 822 O O . ASN A 1 104 ? 18.193 -9.385 -11.563 1.00 64.69 104 ASN A O 1
ATOM 826 N N . VAL A 1 105 ? 16.167 -8.502 -11.876 1.00 62.03 105 VAL A N 1
ATOM 827 C CA . VAL A 1 105 ? 15.474 -9.362 -10.895 1.00 62.03 105 VAL A CA 1
ATOM 828 C C . VAL A 1 105 ? 15.684 -10.856 -11.165 1.00 62.03 105 VAL A C 1
ATOM 830 O O . VAL A 1 105 ? 15.656 -11.659 -10.232 1.00 62.03 105 VAL A O 1
ATOM 833 N N . THR A 1 106 ? 15.916 -11.254 -12.420 1.00 62.91 106 THR A N 1
ATOM 834 C CA . THR A 1 106 ? 16.255 -12.646 -12.760 1.00 62.91 106 THR A CA 1
ATOM 835 C C . THR A 1 106 ? 17.640 -13.069 -12.275 1.00 62.91 106 THR A C 1
ATOM 837 O O . THR A 1 106 ? 17.856 -14.257 -12.042 1.00 62.91 106 THR A O 1
ATOM 840 N N . GLU A 1 107 ? 18.570 -12.123 -12.143 1.00 74.38 107 GLU A N 1
ATOM 841 C CA . GLU A 1 107 ? 19.930 -12.355 -11.649 1.00 74.38 107 GLU A CA 1
ATOM 842 C C . GLU A 1 107 ? 20.014 -12.146 -10.131 1.00 74.38 107 GLU A C 1
ATOM 844 O O . GLU A 1 107 ? 20.574 -12.988 -9.428 1.00 74.38 107 GLU A O 1
ATOM 849 N N . ASP A 1 108 ? 19.399 -11.077 -9.620 1.00 78.94 108 ASP A N 1
ATOM 850 C CA . ASP A 1 108 ? 19.251 -10.803 -8.194 1.00 78.94 108 ASP A CA 1
ATOM 851 C C . ASP A 1 108 ? 17.886 -10.171 -7.876 1.00 78.94 108 ASP A C 1
ATOM 853 O O . ASP A 1 108 ? 17.645 -8.981 -8.068 1.00 78.94 108 ASP A O 1
ATOM 857 N N . SER A 1 109 ? 16.979 -10.979 -7.325 1.00 82.00 109 SER A N 1
ATOM 858 C CA . SER A 1 109 ? 15.649 -10.525 -6.900 1.00 82.00 109 SER A CA 1
ATOM 859 C C . SER A 1 109 ? 15.640 -9.766 -5.566 1.00 82.00 109 SER A C 1
ATOM 861 O O . SER A 1 109 ? 14.578 -9.329 -5.118 1.00 82.00 109 SER A O 1
ATOM 863 N N . THR A 1 110 ? 16.786 -9.652 -4.888 1.00 84.06 110 THR A N 1
ATOM 864 C CA . THR A 1 110 ? 16.868 -9.136 -3.515 1.00 84.06 110 THR A CA 1
ATOM 865 C C . THR A 1 110 ? 16.374 -7.692 -3.387 1.00 84.06 110 THR A C 1
ATOM 867 O O . THR A 1 110 ? 15.535 -7.464 -2.513 1.00 84.06 110 THR A O 1
ATOM 870 N N . PRO A 1 111 ? 16.786 -6.724 -4.234 1.00 85.00 111 PRO A N 1
ATOM 871 C CA . PRO A 1 111 ? 16.325 -5.339 -4.113 1.00 85.00 111 PRO A CA 1
ATOM 872 C C . PRO A 1 111 ? 14.801 -5.223 -4.217 1.00 85.00 111 PRO A C 1
ATOM 874 O O . PRO A 1 111 ? 14.159 -4.649 -3.335 1.00 85.00 111 PRO A O 1
ATOM 877 N N . LEU A 1 112 ? 14.207 -5.859 -5.233 1.00 83.44 112 LEU A N 1
ATOM 878 C CA . LEU A 1 112 ? 12.757 -5.875 -5.425 1.00 83.44 112 LEU A CA 1
ATOM 879 C C . LEU A 1 112 ? 12.036 -6.531 -4.239 1.00 83.44 112 LEU A C 1
ATOM 881 O O . LEU A 1 112 ? 11.045 -5.990 -3.748 1.00 83.44 112 LEU A O 1
ATOM 885 N N . LEU A 1 113 ? 12.534 -7.670 -3.745 1.00 85.81 113 LEU A N 1
ATOM 886 C CA . LEU A 1 113 ? 11.961 -8.339 -2.576 1.00 85.81 113 LEU A CA 1
ATOM 887 C C . LEU A 1 113 ? 11.983 -7.431 -1.338 1.00 85.81 113 LEU A C 1
ATOM 889 O O . LEU A 1 113 ? 10.990 -7.365 -0.613 1.00 85.81 113 LEU A O 1
ATOM 893 N N . LEU A 1 114 ? 13.097 -6.736 -1.093 1.00 88.44 114 LEU A N 1
ATOM 894 C CA . LEU A 1 114 ? 13.243 -5.832 0.046 1.00 88.44 114 LEU A CA 1
ATOM 895 C C . LEU A 1 114 ? 12.337 -4.602 -0.083 1.00 88.44 114 LEU A C 1
ATOM 897 O O . LEU A 1 114 ? 11.682 -4.241 0.892 1.00 88.44 114 LEU A O 1
ATOM 901 N N . SER A 1 115 ? 12.224 -4.004 -1.270 1.00 88.06 115 SER A N 1
ATOM 902 C CA . SER A 1 115 ? 11.316 -2.872 -1.500 1.00 88.06 115 SER A CA 1
ATOM 903 C C . SER A 1 115 ? 9.846 -3.268 -1.322 1.00 88.06 115 SER A C 1
ATOM 905 O O . SER A 1 115 ? 9.118 -2.612 -0.571 1.00 88.06 115 SER A O 1
ATOM 907 N N . LEU A 1 116 ? 9.423 -4.410 -1.887 1.00 88.12 116 LEU A N 1
ATOM 908 C CA . LEU A 1 116 ? 8.084 -4.971 -1.666 1.00 88.12 116 LEU A CA 1
ATOM 909 C C . LEU A 1 116 ? 7.825 -5.205 -0.177 1.00 88.12 116 LEU A C 1
ATOM 911 O O . LEU A 1 116 ? 6.767 -4.850 0.344 1.00 88.12 116 LEU A O 1
ATOM 915 N N . LEU A 1 117 ? 8.797 -5.778 0.532 1.00 89.50 117 LEU A N 1
ATOM 916 C CA . LEU A 1 117 ? 8.695 -6.012 1.963 1.00 89.50 117 LEU A CA 1
ATOM 917 C C . LEU A 1 117 ? 8.525 -4.703 2.745 1.00 89.50 117 LEU A C 1
ATOM 919 O O . LEU A 1 117 ? 7.663 -4.633 3.625 1.00 89.50 117 LEU A O 1
ATOM 923 N N . CYS A 1 118 ? 9.331 -3.682 2.452 1.00 90.69 118 CYS A N 1
ATOM 924 C CA . CYS A 1 118 ? 9.219 -2.365 3.073 1.00 90.69 118 CYS A CA 1
ATOM 925 C C . CYS A 1 118 ? 7.853 -1.739 2.788 1.00 90.69 118 CYS A C 1
ATOM 927 O O . CYS A 1 118 ? 7.211 -1.242 3.712 1.00 90.69 118 CYS A O 1
ATOM 929 N N . TYR A 1 119 ? 7.365 -1.842 1.550 1.00 90.38 119 TYR A N 1
ATOM 930 C CA . TYR A 1 119 ? 6.036 -1.376 1.174 1.00 90.38 119 TYR A CA 1
ATOM 931 C C . TYR A 1 119 ? 4.953 -2.061 2.017 1.00 90.38 119 TYR A C 1
ATOM 933 O O . TYR A 1 119 ? 4.144 -1.383 2.648 1.00 90.38 119 TYR A O 1
ATOM 941 N N . PHE A 1 120 ? 4.983 -3.393 2.138 1.00 90.88 120 PHE A N 1
ATOM 942 C CA . PHE A 1 120 ? 4.029 -4.119 2.981 1.00 90.88 120 PHE A CA 1
ATOM 943 C C . PHE A 1 120 ? 4.104 -3.707 4.455 1.00 90.88 120 PHE A C 1
ATOM 945 O O . PHE A 1 120 ? 3.060 -3.553 5.082 1.00 90.88 120 PHE A O 1
ATOM 952 N N . HIS A 1 121 ? 5.293 -3.474 5.016 1.00 91.81 121 HIS A N 1
ATOM 953 C CA . HIS A 1 121 ? 5.415 -2.960 6.387 1.00 91.81 121 HIS A CA 1
ATOM 954 C C . HIS A 1 121 ? 4.744 -1.595 6.548 1.00 91.81 121 HIS A C 1
ATOM 956 O O . HIS A 1 121 ? 3.963 -1.405 7.480 1.00 91.81 121 HIS A O 1
ATOM 962 N N . VAL A 1 122 ? 5.015 -0.657 5.635 1.00 92.06 122 VAL A N 1
ATOM 963 C CA . VAL A 1 122 ? 4.405 0.680 5.644 1.00 92.06 122 VAL A CA 1
ATOM 964 C C . VAL A 1 122 ? 2.877 0.563 5.581 1.00 92.06 122 VAL A C 1
ATOM 966 O O . VAL A 1 122 ? 2.181 1.221 6.353 1.00 92.06 122 VAL A O 1
ATOM 969 N N . MET A 1 123 ? 2.350 -0.344 4.753 1.00 91.38 123 MET A N 1
ATOM 970 C CA . MET A 1 123 ? 0.910 -0.613 4.654 1.00 91.38 123 MET A CA 1
ATOM 971 C C . MET A 1 123 ? 0.319 -1.228 5.922 1.00 91.38 123 MET A C 1
ATOM 973 O O . MET A 1 123 ? -0.789 -0.872 6.317 1.00 91.38 123 MET A O 1
ATOM 977 N N . VAL A 1 124 ? 1.053 -2.109 6.603 1.00 91.69 124 VAL A N 1
ATOM 978 C CA . VAL A 1 124 ? 0.633 -2.651 7.901 1.00 91.69 124 VAL A CA 1
ATOM 979 C C . VAL A 1 124 ? 0.551 -1.547 8.951 1.00 91.69 124 VAL A C 1
ATOM 981 O O . VAL A 1 124 ? -0.456 -1.454 9.649 1.00 91.69 124 VAL A O 1
ATOM 984 N N . PHE A 1 125 ? 1.553 -0.666 9.039 1.00 91.94 125 PHE A N 1
ATOM 985 C CA . PHE A 1 125 ? 1.484 0.486 9.946 1.00 91.94 125 PHE A CA 1
ATOM 986 C C . PHE A 1 125 ? 0.314 1.405 9.613 1.00 91.94 125 PHE A C 1
ATOM 988 O O . PHE A 1 125 ? -0.360 1.884 10.527 1.00 91.94 125 PHE A O 1
ATOM 995 N N . TRP A 1 126 ? 0.047 1.613 8.322 1.00 91.88 126 TRP A N 1
ATOM 996 C CA . TRP A 1 126 ? -1.099 2.388 7.874 1.00 91.88 126 TRP A CA 1
ATOM 997 C C . TRP A 1 126 ? -2.425 1.789 8.352 1.00 91.88 126 TRP A C 1
ATOM 999 O O . TRP A 1 126 ? -3.198 2.458 9.042 1.00 91.88 126 TRP A O 1
ATOM 1009 N N . LEU A 1 127 ? -2.647 0.503 8.079 1.00 89.81 127 LEU A N 1
ATOM 1010 C CA . LEU A 1 127 ? -3.853 -0.214 8.488 1.00 89.81 127 LEU A CA 1
ATOM 1011 C C . LEU A 1 127 ? -4.042 -0.243 10.002 1.00 89.81 127 LEU A C 1
ATOM 1013 O O . LEU A 1 127 ? -5.163 -0.034 10.468 1.00 89.81 127 LEU A O 1
ATOM 1017 N N . GLU A 1 128 ? -2.974 -0.501 10.757 1.00 88.88 128 GLU A N 1
ATOM 1018 C CA . GLU A 1 128 ? -3.015 -0.580 12.217 1.00 88.88 128 GLU A CA 1
ATOM 1019 C C . GLU A 1 128 ? -3.296 0.784 12.849 1.00 88.88 128 GLU A C 1
ATOM 1021 O O . GLU A 1 128 ? -4.114 0.863 13.760 1.00 88.88 128 GLU A O 1
ATOM 1026 N N . ILE A 1 129 ? -2.710 1.878 12.349 1.00 90.00 129 ILE A N 1
ATOM 1027 C CA . ILE A 1 129 ? -3.007 3.222 12.866 1.00 90.00 129 ILE A CA 1
ATOM 1028 C C . ILE A 1 129 ? -4.461 3.602 12.578 1.00 90.00 129 ILE A C 1
ATOM 1030 O O . ILE A 1 129 ? -5.166 4.016 13.498 1.00 90.00 129 ILE A O 1
ATOM 1034 N N . HIS A 1 130 ? -4.961 3.389 11.357 1.00 88.12 130 HIS A N 1
ATOM 1035 C CA . HIS A 1 130 ? -6.385 3.605 11.059 1.00 88.12 130 HIS A CA 1
ATOM 1036 C C . HIS A 1 130 ? -7.293 2.741 11.929 1.00 88.12 130 HIS A C 1
ATOM 1038 O O . HIS A 1 130 ? -8.315 3.215 12.430 1.00 88.12 130 HIS A O 1
ATOM 1044 N N . HIS A 1 131 ? -6.901 1.488 12.161 1.00 87.00 131 HIS A N 1
ATOM 1045 C CA . HIS A 1 131 ? -7.631 0.594 13.047 1.00 87.00 131 HIS A CA 1
ATOM 1046 C C . HIS A 1 131 ? -7.638 1.122 14.479 1.00 87.00 131 HIS A C 1
ATOM 1048 O O . HIS A 1 131 ? -8.720 1.263 15.032 1.00 87.00 131 HIS A O 1
ATOM 1054 N N . PHE A 1 132 ? -6.489 1.501 15.051 1.00 86.56 132 PHE A N 1
ATOM 1055 C CA . PHE A 1 132 ? -6.384 2.040 16.413 1.00 86.56 132 PHE A CA 1
ATOM 1056 C C . PHE A 1 132 ? -7.192 3.323 16.604 1.00 86.56 132 PHE A C 1
ATOM 1058 O O . PHE A 1 132 ? -7.769 3.556 17.673 1.00 86.56 132 PHE A O 1
ATOM 1065 N N . LEU A 1 133 ? -7.261 4.155 15.567 1.00 87.00 133 LEU A N 1
ATOM 1066 C CA . LEU A 1 133 ? -7.967 5.426 15.632 1.00 87.00 133 LEU A CA 1
ATOM 1067 C C . LEU A 1 133 ? -9.475 5.304 15.387 1.00 87.00 133 LEU A C 1
ATOM 1069 O O . LEU A 1 133 ? -10.216 6.200 15.783 1.00 87.00 133 LEU A O 1
ATOM 1073 N N . LYS A 1 134 ? -9.958 4.168 14.867 1.00 84.38 134 LYS A N 1
ATOM 1074 C CA . LYS A 1 134 ? -11.384 3.928 14.590 1.00 84.38 134 LYS A CA 1
ATOM 1075 C C . LYS A 1 134 ? -12.293 4.117 15.807 1.00 84.38 134 LYS A C 1
ATOM 1077 O O . LYS A 1 134 ? -13.391 4.648 15.680 1.00 84.38 134 LYS A O 1
ATOM 1082 N N . PHE A 1 135 ? -11.847 3.666 16.979 1.00 84.06 135 PHE A N 1
ATOM 1083 C CA . PHE A 1 135 ? -12.580 3.803 18.246 1.00 84.06 135 PHE A CA 1
ATOM 1084 C C . PHE A 1 135 ? -11.842 4.707 19.241 1.00 84.06 135 PHE A C 1
ATOM 1086 O O . PHE A 1 135 ? -11.950 4.523 20.454 1.00 84.06 135 PHE A O 1
ATOM 1093 N N . SER A 1 136 ? -11.046 5.646 18.734 1.00 83.00 136 SER A N 1
ATOM 1094 C CA . SER A 1 136 ? -10.315 6.625 19.538 1.00 83.00 136 SER A CA 1
ATOM 1095 C C . SER A 1 136 ? -11.117 7.918 19.722 1.00 83.00 136 SER A C 1
ATOM 1097 O O . SER A 1 136 ? -12.052 8.178 18.966 1.00 83.00 136 SER A O 1
ATOM 1099 N N . PRO A 1 137 ? -10.789 8.754 20.726 1.00 80.00 137 PRO A N 1
ATOM 1100 C CA . PRO A 1 137 ? -11.428 10.052 20.882 1.00 80.00 137 PRO A CA 1
ATOM 1101 C C . PRO A 1 137 ? -11.125 10.952 19.681 1.00 80.00 137 PRO A C 1
ATOM 1103 O O . PRO A 1 137 ? -10.008 10.958 19.171 1.00 80.00 137 PRO A O 1
ATOM 1106 N N . ASN A 1 138 ? -12.083 11.809 19.326 1.00 82.50 138 ASN A N 1
ATOM 1107 C CA . ASN A 1 138 ? -11.932 12.781 18.234 1.00 82.50 138 ASN A CA 1
ATOM 1108 C C . ASN A 1 138 ? -10.829 13.826 18.490 1.00 82.50 138 ASN A C 1
ATOM 1110 O O . ASN A 1 138 ? -10.455 14.571 17.590 1.00 82.50 138 ASN A O 1
ATOM 1114 N N . ILE A 1 139 ? -10.334 13.918 19.727 1.00 83.75 139 ILE A N 1
ATOM 1115 C CA . ILE A 1 139 ? -9.358 14.911 20.167 1.00 83.75 139 ILE A CA 1
ATOM 1116 C C . ILE A 1 139 ? -8.161 14.203 20.793 1.00 83.75 139 ILE A C 1
ATOM 1118 O O . ILE A 1 139 ? -8.319 13.439 21.751 1.00 83.75 139 ILE A O 1
ATOM 1122 N N . PHE A 1 140 ? -6.962 14.546 20.323 1.00 85.19 140 PHE A N 1
ATOM 1123 C CA . PHE A 1 140 ? -5.706 14.085 20.907 1.00 85.19 140 PHE A CA 1
ATOM 1124 C C . PHE A 1 140 ? -5.004 15.151 21.742 1.00 85.19 140 PHE A C 1
ATOM 1126 O O . PHE A 1 140 ? -5.084 16.356 21.493 1.00 85.19 140 PHE A O 1
ATOM 1133 N N . SER A 1 141 ? -4.275 14.672 22.751 1.00 86.25 141 SER A N 1
ATOM 1134 C CA . SER A 1 141 ? -3.306 15.481 23.486 1.00 86.25 141 SER A CA 1
ATOM 1135 C C . SER A 1 141 ? -2.072 15.768 22.630 1.00 86.25 141 SER A C 1
ATOM 1137 O O . SER A 1 141 ? -1.715 14.988 21.750 1.00 86.25 141 SER A O 1
ATOM 1139 N N . ILE A 1 142 ? -1.357 16.853 22.938 1.00 86.50 142 ILE A N 1
ATOM 1140 C CA . ILE A 1 142 ? -0.122 17.212 22.227 1.00 86.50 142 ILE A CA 1
ATOM 1141 C C . ILE A 1 142 ? 0.923 16.086 22.260 1.00 86.50 142 ILE A C 1
ATOM 1143 O O . ILE A 1 142 ? 1.595 15.843 21.265 1.00 86.50 142 ILE A O 1
ATOM 1147 N N . LEU A 1 143 ? 1.018 15.348 23.373 1.00 89.00 143 LEU A N 1
ATOM 1148 C CA . LEU A 1 143 ? 1.930 14.211 23.501 1.00 89.00 143 LEU A CA 1
ATOM 1149 C C . LEU A 1 143 ? 1.566 13.079 22.531 1.00 89.00 143 LEU A C 1
ATOM 1151 O O . LEU A 1 143 ? 2.451 12.523 21.895 1.00 89.00 143 LEU A O 1
ATOM 1155 N N . GLN A 1 144 ? 0.276 12.764 22.384 1.00 90.62 144 GLN A N 1
ATOM 1156 C CA . GLN A 1 144 ? -0.195 11.770 21.414 1.00 90.62 144 GLN A CA 1
ATOM 1157 C C . GLN A 1 144 ? 0.133 12.183 19.974 1.00 90.62 144 GLN A C 1
ATOM 1159 O O . GLN A 1 144 ? 0.608 11.354 19.204 1.00 90.62 144 GLN A O 1
ATOM 1164 N N . VAL A 1 145 ? -0.041 13.463 19.628 1.00 90.44 145 VAL A N 1
ATOM 1165 C CA . VAL A 1 145 ? 0.330 13.985 18.301 1.00 90.44 145 VAL A CA 1
ATOM 1166 C C . VAL A 1 145 ? 1.834 13.847 18.054 1.00 90.44 145 VAL A C 1
ATOM 1168 O O . VAL A 1 145 ? 2.239 13.323 17.019 1.00 90.44 145 VAL A O 1
ATOM 1171 N N . TRP A 1 146 ? 2.672 14.232 19.022 1.00 93.06 146 TRP A N 1
ATOM 1172 C CA . TRP A 1 146 ? 4.127 14.071 18.914 1.00 93.06 146 TRP A CA 1
ATOM 1173 C C . TRP A 1 146 ? 4.557 12.613 18.750 1.00 93.06 146 TRP A C 1
ATOM 1175 O O . TRP A 1 146 ? 5.480 12.342 17.991 1.00 93.06 146 TRP A O 1
ATOM 1185 N N . LEU A 1 147 ? 3.891 11.667 19.418 1.00 94.44 147 LEU A N 1
ATOM 1186 C CA . LEU A 1 147 ? 4.184 10.240 19.258 1.00 94.44 147 LEU A CA 1
ATOM 1187 C C . LEU A 1 147 ? 3.873 9.746 17.839 1.00 94.44 147 LEU A C 1
ATOM 1189 O O . LEU A 1 147 ? 4.672 8.996 17.284 1.00 94.44 147 LEU A O 1
ATOM 1193 N N . ILE A 1 148 ? 2.775 10.206 17.226 1.00 92.56 148 ILE A N 1
ATOM 1194 C CA . ILE A 1 148 ? 2.476 9.911 15.816 1.00 92.56 148 ILE A CA 1
ATOM 1195 C C . ILE A 1 148 ? 3.516 10.547 14.893 1.00 92.56 148 ILE A C 1
ATOM 1197 O O . ILE A 1 148 ? 3.971 9.894 13.958 1.00 92.56 148 ILE A O 1
ATOM 1201 N N . PHE A 1 149 ? 3.955 11.778 15.162 1.00 93.62 149 PHE A N 1
ATOM 1202 C CA . PHE A 1 149 ? 5.007 12.422 14.365 1.00 93.62 149 PHE A CA 1
ATOM 1203 C C . PHE A 1 149 ? 6.347 11.690 14.476 1.00 93.62 149 PHE A C 1
ATOM 1205 O O . PHE A 1 149 ? 7.030 11.515 13.473 1.00 93.62 149 PHE A O 1
ATOM 1212 N N . LEU A 1 150 ? 6.709 11.200 15.662 1.00 94.88 150 LEU A N 1
ATOM 1213 C CA . LEU A 1 150 ? 7.918 10.397 15.862 1.00 94.88 150 LEU A CA 1
ATOM 1214 C C . LEU A 1 150 ? 7.826 9.026 15.177 1.00 94.88 150 LEU A C 1
ATOM 1216 O O . LEU A 1 150 ? 8.800 8.580 14.575 1.00 94.88 150 LEU A O 1
ATOM 1220 N N . ALA A 1 151 ? 6.658 8.377 15.213 1.00 94.25 151 ALA A N 1
ATOM 1221 C CA . ALA A 1 151 ? 6.411 7.156 14.446 1.00 94.25 151 ALA A CA 1
ATOM 1222 C C . ALA A 1 151 ? 6.500 7.416 12.928 1.00 94.25 151 ALA A C 1
ATOM 1224 O O . ALA A 1 151 ? 7.143 6.656 12.208 1.00 94.25 151 ALA A O 1
ATOM 1225 N N . SER A 1 152 ? 5.931 8.532 12.462 1.00 94.69 152 SER A N 1
ATOM 1226 C CA . SER A 1 152 ? 5.988 8.976 11.061 1.00 94.69 152 SER A CA 1
ATOM 1227 C C . SER A 1 152 ? 7.420 9.267 10.617 1.00 94.69 152 SER A C 1
ATOM 1229 O O . SER A 1 152 ? 7.818 8.862 9.532 1.00 94.69 152 SER A O 1
ATOM 1231 N N . LEU A 1 153 ? 8.228 9.898 11.474 1.00 94.25 153 LEU A N 1
ATOM 1232 C CA . LEU A 1 153 ? 9.650 10.116 11.214 1.00 94.25 153 LEU A CA 1
ATOM 1233 C C . LEU A 1 153 ? 10.389 8.786 11.032 1.00 94.25 153 LEU A C 1
ATOM 1235 O O . LEU A 1 153 ? 11.200 8.667 10.122 1.00 94.25 153 LEU A O 1
ATOM 1239 N N . GLY A 1 154 ? 10.079 7.774 11.847 1.00 92.62 154 GLY A N 1
ATOM 1240 C CA . GLY A 1 154 ? 10.606 6.424 11.656 1.00 92.62 154 GLY A CA 1
ATOM 1241 C C . GLY A 1 154 ? 10.253 5.844 10.283 1.00 92.62 154 GLY A C 1
ATOM 1242 O O . GLY A 1 154 ? 11.123 5.285 9.624 1.00 92.62 154 GLY A O 1
ATOM 1243 N N . LEU A 1 155 ? 9.011 6.022 9.822 1.00 93.00 155 LEU A N 1
ATOM 1244 C CA . LEU A 1 155 ? 8.576 5.572 8.493 1.00 93.00 155 LEU A CA 1
ATOM 1245 C C . LEU A 1 155 ? 9.297 6.314 7.361 1.00 93.00 155 LEU A C 1
ATOM 1247 O O . LEU A 1 155 ? 9.688 5.690 6.385 1.00 93.00 155 LEU A O 1
ATOM 1251 N N . VAL A 1 156 ? 9.552 7.616 7.502 1.00 92.69 156 VAL A N 1
ATOM 1252 C CA . VAL A 1 156 ? 10.326 8.393 6.514 1.00 92.69 156 VAL A CA 1
ATOM 1253 C C . VAL A 1 156 ? 11.770 7.895 6.384 1.00 92.69 156 VAL A C 1
ATOM 1255 O O . VAL A 1 156 ? 12.373 8.034 5.327 1.00 92.69 156 VAL A O 1
ATOM 1258 N N . MET A 1 157 ? 12.323 7.259 7.418 1.00 91.56 157 MET A N 1
ATOM 1259 C CA . MET A 1 157 ? 13.662 6.659 7.362 1.00 91.56 157 MET A CA 1
ATOM 1260 C C . MET A 1 157 ? 13.698 5.311 6.621 1.00 91.56 157 MET A C 1
ATOM 1262 O O . MET A 1 157 ? 14.783 4.756 6.443 1.00 91.56 157 MET A O 1
ATOM 1266 N N . TYR A 1 158 ? 12.551 4.772 6.185 1.00 89.88 158 TYR A N 1
ATOM 1267 C CA . TYR A 1 158 ? 12.489 3.479 5.499 1.00 89.88 158 TYR A CA 1
ATOM 1268 C C . TYR A 1 158 ? 13.281 3.442 4.191 1.00 89.88 158 TYR A C 1
ATOM 1270 O O . TYR A 1 158 ? 14.126 2.553 4.096 1.00 89.88 158 TYR A O 1
ATOM 1278 N N . PRO A 1 159 ? 13.081 4.363 3.224 1.00 88.75 159 PRO A N 1
ATOM 1279 C CA . PRO A 1 159 ? 13.837 4.353 1.970 1.00 88.75 159 PRO A CA 1
ATOM 1280 C C . PRO A 1 159 ? 15.348 4.392 2.216 1.00 88.75 159 PRO A C 1
ATOM 1282 O O . PRO A 1 159 ? 16.084 3.577 1.674 1.00 88.75 159 PRO A O 1
ATOM 1285 N N . LEU A 1 160 ? 15.803 5.215 3.169 1.00 87.81 160 LEU A N 1
ATOM 1286 C CA . LEU A 1 160 ? 17.217 5.274 3.545 1.00 87.81 160 LEU A CA 1
ATOM 1287 C C . LEU A 1 160 ? 17.729 3.947 4.129 1.00 87.81 160 LEU A C 1
ATOM 1289 O O . LEU A 1 160 ? 18.835 3.506 3.821 1.00 87.81 160 LEU A O 1
ATOM 1293 N N . SER A 1 161 ? 16.939 3.305 4.994 1.00 90.19 161 SER A N 1
ATOM 1294 C CA . SER A 1 161 ? 17.304 2.001 5.556 1.00 90.19 161 SER A CA 1
ATOM 1295 C C . SER A 1 161 ? 17.276 0.882 4.516 1.00 90.19 161 SER A C 1
ATOM 1297 O O . SER A 1 161 ? 18.094 -0.030 4.596 1.00 90.19 161 SER A O 1
ATOM 1299 N N . LEU A 1 162 ? 16.379 0.970 3.530 1.00 89.06 162 LEU A N 1
ATOM 1300 C CA . LEU A 1 162 ? 16.303 0.061 2.395 1.00 89.06 162 LEU A CA 1
ATOM 1301 C C . LEU A 1 162 ? 17.545 0.212 1.514 1.00 89.06 162 LEU A C 1
ATOM 1303 O O . LEU A 1 162 ? 18.199 -0.790 1.245 1.00 89.06 162 LEU A O 1
ATOM 1307 N N . ALA A 1 163 ? 17.921 1.440 1.149 1.00 86.00 163 ALA A N 1
ATOM 1308 C CA . ALA A 1 163 ? 19.133 1.719 0.384 1.00 86.00 163 ALA A CA 1
ATOM 1309 C C . ALA A 1 163 ? 20.381 1.173 1.097 1.00 86.00 163 ALA A C 1
ATOM 1311 O O . ALA A 1 163 ? 21.166 0.427 0.515 1.00 86.00 163 ALA A O 1
ATOM 1312 N N . ALA A 1 164 ? 20.518 1.434 2.403 1.00 86.94 164 ALA A N 1
ATOM 1313 C CA . ALA A 1 164 ? 21.616 0.888 3.200 1.00 86.94 164 ALA A CA 1
ATOM 1314 C C . ALA A 1 164 ? 21.615 -0.652 3.242 1.00 86.94 164 ALA A C 1
ATOM 1316 O O . ALA A 1 164 ? 22.683 -1.271 3.225 1.00 86.94 164 ALA A O 1
ATOM 1317 N N . TRP A 1 165 ? 20.434 -1.274 3.289 1.00 89.06 165 TRP A N 1
ATOM 1318 C CA . TRP A 1 165 ? 20.300 -2.727 3.276 1.00 89.06 165 TRP A CA 1
ATOM 1319 C C . TRP A 1 165 ? 20.694 -3.313 1.918 1.00 89.06 165 TRP A C 1
ATOM 1321 O O . TRP A 1 165 ? 21.472 -4.264 1.880 1.00 89.06 165 TRP A O 1
ATOM 1331 N N . ILE A 1 166 ? 20.241 -2.716 0.817 1.00 85.88 166 ILE A N 1
ATOM 1332 C CA . ILE A 1 166 ? 20.607 -3.130 -0.542 1.00 85.88 166 ILE A CA 1
ATOM 1333 C C . ILE A 1 166 ? 22.122 -2.990 -0.754 1.00 85.88 166 ILE A C 1
ATOM 1335 O O . ILE A 1 166 ? 22.771 -3.938 -1.184 1.00 85.88 166 ILE A O 1
ATOM 1339 N N . GLU A 1 167 ? 22.711 -1.846 -0.396 1.00 84.38 167 GLU A N 1
ATOM 1340 C CA . GLU A 1 167 ? 24.132 -1.569 -0.647 1.00 84.38 167 GLU A CA 1
ATOM 1341 C C . GLU A 1 167 ? 25.088 -2.368 0.248 1.00 84.38 167 GLU A C 1
ATOM 1343 O O . GLU A 1 167 ? 26.168 -2.769 -0.187 1.00 84.38 167 GLU A O 1
ATOM 1348 N N . ARG A 1 168 ? 24.743 -2.546 1.530 1.00 85.12 168 ARG A N 1
ATOM 1349 C CA . ARG A 1 168 ? 25.671 -3.075 2.550 1.00 85.12 168 ARG A CA 1
ATOM 1350 C C . ARG A 1 168 ? 25.285 -4.456 3.070 1.00 85.12 168 ARG A C 1
ATOM 1352 O O . ARG A 1 168 ? 26.024 -5.020 3.874 1.00 85.12 168 ARG A O 1
ATOM 1359 N N . GLY A 1 169 ? 24.119 -4.980 2.688 1.00 81.44 169 GLY A N 1
ATOM 1360 C CA . GLY A 1 169 ? 23.550 -6.216 3.238 1.00 81.44 169 GLY A CA 1
ATOM 1361 C C . GLY A 1 169 ? 23.106 -6.108 4.706 1.00 81.44 169 GLY A C 1
ATOM 1362 O O . GLY A 1 169 ? 22.771 -7.118 5.327 1.00 81.44 169 GLY A O 1
ATOM 1363 N N . GLY A 1 170 ? 23.115 -4.902 5.286 1.00 79.69 170 GLY A N 1
ATOM 1364 C CA . GLY A 1 170 ? 22.812 -4.655 6.696 1.00 79.69 170 GLY A CA 1
ATOM 1365 C C . GLY A 1 170 ? 21.317 -4.471 6.952 1.00 79.69 170 GLY A C 1
ATOM 1366 O O . GLY A 1 170 ? 20.693 -3.589 6.382 1.00 79.69 170 GLY A O 1
ATOM 1367 N N . SER A 1 171 ? 20.740 -5.276 7.845 1.00 88.06 171 SER A N 1
ATOM 1368 C CA . SER A 1 171 ? 19.311 -5.217 8.221 1.00 88.06 171 SER A CA 1
ATOM 1369 C C . SER A 1 171 ? 19.069 -4.657 9.626 1.00 88.06 171 SER A C 1
ATOM 1371 O O . SER A 1 171 ? 17.928 -4.578 10.091 1.00 88.06 171 SER A O 1
ATOM 1373 N N . LEU A 1 172 ? 20.140 -4.277 10.326 1.00 90.44 172 LEU A N 1
ATOM 1374 C CA . LEU A 1 172 ? 20.082 -3.813 11.705 1.00 90.44 172 LEU A CA 1
ATOM 1375 C C . LEU A 1 172 ? 19.328 -2.486 11.817 1.00 90.44 172 LEU A C 1
ATOM 1377 O O . LEU A 1 172 ? 18.440 -2.359 12.658 1.00 90.44 172 LEU A O 1
ATOM 1381 N N . GLU A 1 173 ? 19.652 -1.518 10.963 1.00 91.50 173 GLU A N 1
ATOM 1382 C CA . GLU A 1 173 ? 19.006 -0.208 10.911 1.00 91.50 173 GLU A CA 1
ATOM 1383 C C . GLU A 1 173 ? 17.497 -0.367 10.707 1.00 91.50 173 GLU A C 1
ATOM 1385 O O . GLU A 1 173 ? 16.705 0.214 11.450 1.00 91.50 173 GLU A O 1
ATOM 1390 N N . TYR A 1 174 ? 17.100 -1.242 9.780 1.00 91.69 174 TYR A N 1
ATOM 1391 C CA . TYR A 1 174 ? 15.701 -1.561 9.509 1.00 91.69 174 TYR A CA 1
ATOM 1392 C C . TYR A 1 174 ? 14.982 -2.151 10.735 1.00 91.69 174 TYR A C 1
ATOM 1394 O O . TYR A 1 174 ? 13.875 -1.729 11.089 1.00 91.69 174 TYR A O 1
ATOM 1402 N N . ALA A 1 175 ? 15.619 -3.100 11.431 1.00 92.38 175 ALA A N 1
ATOM 1403 C CA . ALA A 1 175 ? 15.071 -3.701 12.647 1.00 92.38 175 ALA A CA 1
ATOM 1404 C C . ALA A 1 175 ? 14.947 -2.683 13.797 1.00 92.38 175 ALA A C 1
ATOM 1406 O O . ALA A 1 175 ? 13.950 -2.683 14.528 1.00 92.38 175 ALA A O 1
ATOM 1407 N N . ILE A 1 176 ? 15.931 -1.790 13.951 1.00 93.75 176 ILE A N 1
ATOM 1408 C CA . ILE A 1 176 ? 15.920 -0.724 14.961 1.00 93.75 176 ILE A CA 1
ATOM 1409 C C . ILE A 1 176 ? 14.787 0.261 14.683 1.00 93.75 176 ILE A C 1
ATOM 1411 O O . ILE A 1 176 ? 14.016 0.552 15.596 1.00 93.75 176 ILE A O 1
ATOM 1415 N N . ILE A 1 177 ? 14.647 0.737 13.442 1.00 94.75 177 ILE A N 1
ATOM 1416 C CA . ILE A 1 177 ? 13.586 1.676 13.057 1.00 94.75 177 ILE A CA 1
ATOM 1417 C C . ILE A 1 177 ? 12.211 1.084 13.393 1.00 94.75 177 ILE A C 1
ATOM 1419 O O . ILE A 1 177 ? 11.419 1.727 14.080 1.00 94.75 177 ILE A O 1
ATOM 1423 N N . ASN A 1 178 ? 11.953 -0.167 12.999 1.00 94.12 178 ASN A N 1
ATOM 1424 C CA . ASN A 1 178 ? 10.705 -0.865 13.322 1.00 94.12 178 ASN A CA 1
ATOM 1425 C C . ASN A 1 178 ? 10.460 -0.978 14.833 1.00 94.12 178 ASN A C 1
ATOM 1427 O O . ASN A 1 178 ? 9.367 -0.682 15.317 1.00 94.12 178 ASN A O 1
ATOM 1431 N N . THR A 1 179 ? 11.493 -1.347 15.594 1.00 95.31 179 THR A N 1
ATOM 1432 C CA . THR A 1 179 ? 11.418 -1.428 17.060 1.00 95.31 179 THR A CA 1
ATOM 1433 C C . THR A 1 179 ? 11.043 -0.074 17.669 1.00 95.31 179 THR A C 1
ATOM 1435 O O . THR A 1 179 ? 10.177 0.002 18.539 1.00 95.31 179 THR A O 1
ATOM 1438 N N . VAL A 1 180 ? 11.654 1.013 17.194 1.00 95.88 180 VAL A N 1
ATOM 1439 C CA . VAL A 1 180 ? 11.403 2.377 17.678 1.00 95.88 180 VAL A CA 1
ATOM 1440 C C . VAL A 1 180 ? 9.989 2.852 17.330 1.00 95.88 180 VAL A C 1
ATOM 1442 O O . VAL A 1 180 ? 9.308 3.401 18.197 1.00 95.88 180 VAL A O 1
ATOM 1445 N N . ILE A 1 181 ? 9.502 2.590 16.112 1.00 95.38 181 ILE A N 1
ATOM 1446 C CA . ILE A 1 181 ? 8.116 2.896 15.723 1.00 95.38 181 ILE A CA 1
ATOM 1447 C C . ILE A 1 181 ? 7.143 2.174 16.660 1.00 95.38 181 ILE A C 1
ATOM 1449 O O . ILE A 1 181 ? 6.278 2.812 17.264 1.00 95.38 181 ILE A O 1
ATOM 1453 N N . CYS A 1 182 ? 7.312 0.861 16.852 1.00 95.50 182 CYS A N 1
ATOM 1454 C CA . CYS A 1 182 ? 6.455 0.084 17.744 1.00 95.50 182 CYS A CA 1
ATOM 1455 C C . CYS A 1 182 ? 6.502 0.603 19.187 1.00 95.50 182 CYS A C 1
ATOM 1457 O O . CYS A 1 182 ? 5.465 0.655 19.843 1.00 95.50 182 CYS A O 1
ATOM 1459 N N . PHE A 1 183 ? 7.664 1.049 19.674 1.00 96.19 183 PHE A N 1
ATOM 1460 C CA . PHE A 1 183 ? 7.785 1.670 20.993 1.00 96.19 183 PHE A CA 1
ATOM 1461 C C . PHE A 1 183 ? 6.920 2.931 21.131 1.00 96.19 183 PHE A C 1
ATOM 1463 O O . PHE A 1 183 ? 6.171 3.060 22.103 1.00 96.19 183 PHE A O 1
ATOM 1470 N N . PHE A 1 184 ? 6.961 3.839 20.151 1.00 96.56 184 PHE A N 1
ATOM 1471 C CA . PHE A 1 184 ? 6.104 5.026 20.167 1.00 96.56 184 PHE A CA 1
ATOM 1472 C C . PHE A 1 184 ? 4.618 4.663 20.092 1.00 96.56 184 PHE A C 1
ATOM 1474 O O . PHE A 1 184 ? 3.815 5.252 20.820 1.00 96.56 184 PHE A O 1
ATOM 1481 N N . LEU A 1 185 ? 4.258 3.646 19.302 1.00 94.31 185 LEU A N 1
ATOM 1482 C CA . LEU A 1 185 ? 2.883 3.147 19.212 1.00 94.31 185 LEU A CA 1
ATOM 1483 C C . LEU A 1 185 ? 2.392 2.496 20.513 1.00 94.31 185 LEU A C 1
ATOM 1485 O O . LEU A 1 185 ? 1.223 2.653 20.855 1.00 94.31 185 LEU A O 1
ATOM 1489 N N . ILE A 1 186 ? 3.257 1.836 21.293 1.00 94.62 186 ILE A N 1
ATOM 1490 C CA . ILE A 1 186 ? 2.897 1.342 22.635 1.00 94.62 186 ILE A CA 1
ATOM 1491 C C . ILE A 1 186 ? 2.481 2.504 23.533 1.00 94.62 186 ILE A C 1
ATOM 1493 O O . ILE A 1 186 ? 1.426 2.451 24.167 1.00 94.62 186 ILE A O 1
ATOM 1497 N N . ILE A 1 187 ? 3.308 3.554 23.599 1.00 94.50 187 ILE A N 1
ATOM 1498 C CA . ILE A 1 187 ? 3.023 4.719 24.444 1.00 94.50 187 ILE A CA 1
ATOM 1499 C C . ILE A 1 187 ? 1.742 5.397 23.956 1.00 94.50 187 ILE A C 1
ATOM 1501 O O . ILE A 1 187 ? 0.863 5.705 24.762 1.00 94.50 187 ILE A O 1
ATOM 1505 N N . PHE A 1 188 ? 1.600 5.573 22.642 1.00 93.38 188 PHE A N 1
ATOM 1506 C CA . PHE A 1 188 ? 0.408 6.153 22.037 1.00 93.38 188 PHE A CA 1
ATOM 1507 C C . PHE A 1 188 ? -0.854 5.356 22.405 1.00 93.38 188 PHE A C 1
ATOM 1509 O O . PHE A 1 188 ? -1.815 5.932 22.920 1.00 93.38 188 PHE A O 1
ATOM 1516 N N . ASN A 1 189 ? -0.843 4.030 22.242 1.00 91.00 189 ASN A N 1
ATOM 1517 C CA . ASN A 1 189 ? -1.991 3.173 22.546 1.00 91.00 189 ASN A CA 1
ATOM 1518 C C . ASN A 1 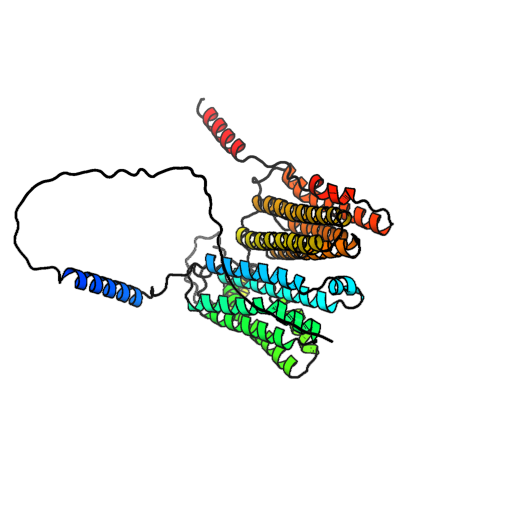189 ? -2.284 3.089 24.051 1.00 91.00 189 ASN A C 1
ATOM 1520 O O . ASN A 1 189 ? -3.437 2.908 24.440 1.00 91.00 189 ASN A O 1
ATOM 1524 N N . PHE A 1 190 ? -1.280 3.255 24.916 1.00 89.94 190 PHE A N 1
ATOM 1525 C CA . PHE A 1 190 ? -1.490 3.338 26.363 1.00 89.94 190 PHE A CA 1
ATOM 1526 C C . PHE A 1 190 ? -2.193 4.639 26.778 1.00 89.94 190 PHE A C 1
ATOM 1528 O O . PHE A 1 190 ? -3.044 4.629 27.669 1.00 89.94 190 PHE A O 1
ATOM 1535 N N . LEU A 1 191 ? -1.853 5.757 26.131 1.00 89.19 191 LEU A N 1
ATOM 15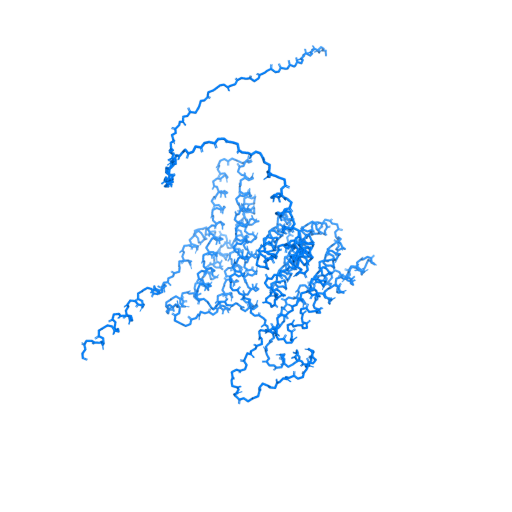36 C CA . LEU A 1 191 ? -2.467 7.064 26.388 1.00 89.19 191 LEU A CA 1
ATOM 1537 C C . LEU A 1 191 ? -3.873 7.188 25.786 1.00 89.19 191 LEU A C 1
ATOM 1539 O O . LEU A 1 191 ? -4.693 7.974 26.268 1.00 89.19 191 LEU A O 1
ATOM 1543 N N . THR A 1 192 ? -4.156 6.415 24.741 1.00 87.88 192 THR A N 1
ATOM 1544 C CA . THR A 1 192 ? -5.400 6.498 23.979 1.00 87.88 192 THR A CA 1
ATOM 1545 C C . THR A 1 192 ? -6.522 5.712 24.651 1.00 87.88 192 THR A C 1
ATOM 1547 O O . THR A 1 192 ? -6.439 4.504 24.878 1.00 87.88 192 THR A O 1
ATOM 1550 N N . LYS A 1 193 ? -7.606 6.415 24.994 1.00 86.06 193 LYS A N 1
ATOM 1551 C CA . LYS A 1 193 ? -8.806 5.804 25.574 1.00 86.06 193 LYS A CA 1
ATOM 1552 C C . LYS A 1 193 ? -9.683 5.237 24.465 1.00 86.06 193 LYS A C 1
ATOM 1554 O O . LYS A 1 193 ? -10.188 5.994 23.652 1.00 86.06 193 LYS A O 1
ATOM 1559 N N . VAL A 1 194 ? -9.898 3.928 24.474 1.00 85.88 194 VAL A N 1
ATOM 1560 C CA . VAL A 1 194 ? -10.776 3.259 23.507 1.00 85.88 194 VAL A CA 1
ATOM 1561 C C . VAL A 1 194 ? -12.248 3.437 23.898 1.00 85.88 194 VAL A C 1
ATOM 1563 O O . VAL A 1 194 ? -12.597 3.220 25.061 1.00 85.88 194 VAL A O 1
ATOM 1566 N N . ASP A 1 195 ? -13.091 3.797 22.928 1.00 83.81 195 ASP A N 1
ATOM 1567 C CA . ASP A 1 195 ? -14.549 3.916 23.055 1.00 83.81 195 ASP A CA 1
ATOM 1568 C C . ASP A 1 195 ? -15.181 2.590 23.524 1.00 83.81 195 ASP A C 1
ATOM 1570 O O . ASP A 1 195 ? -14.736 1.481 23.205 1.00 83.81 195 ASP A O 1
ATOM 1574 N N . GLU A 1 196 ? -16.268 2.698 24.280 1.00 81.88 196 GLU A N 1
ATOM 1575 C CA . GLU A 1 196 ? -17.055 1.568 24.746 1.00 81.88 196 GLU A CA 1
ATOM 1576 C C . GLU A 1 196 ? -17.687 0.753 23.610 1.00 81.88 196 GLU A C 1
ATOM 1578 O O . GLU A 1 196 ? -17.919 -0.449 23.777 1.00 81.88 196 GLU A O 1
ATOM 1583 N N . ARG A 1 197 ? -17.895 1.381 22.446 1.00 83.50 197 ARG A N 1
ATOM 1584 C CA . ARG A 1 197 ? -18.408 0.745 21.221 1.00 83.50 197 ARG A CA 1
ATOM 1585 C C . ARG A 1 197 ? -17.487 -0.338 20.656 1.00 83.50 197 ARG A C 1
ATOM 1587 O O . ARG A 1 197 ? -17.959 -1.203 19.920 1.00 83.50 197 ARG A O 1
ATOM 1594 N N . ALA A 1 198 ? -16.198 -0.321 20.993 1.00 84.00 198 ALA A N 1
ATOM 1595 C CA . ALA A 1 198 ? -15.259 -1.348 20.560 1.00 84.00 198 ALA A CA 1
ATOM 1596 C C . ALA A 1 198 ? -15.481 -2.666 21.318 1.00 84.00 198 ALA A C 1
ATOM 1598 O O . ALA A 1 198 ? -15.579 -2.668 22.557 1.00 84.00 198 ALA A O 1
ATOM 1599 N N . ASN A 1 199 ? -15.493 -3.790 20.591 1.00 86.75 199 ASN A N 1
ATOM 1600 C CA . ASN A 1 199 ? -15.565 -5.118 21.200 1.00 86.75 199 ASN A CA 1
ATOM 1601 C C . ASN A 1 199 ? -14.295 -5.465 22.011 1.00 86.75 199 ASN A C 1
ATOM 1603 O O . ASN A 1 199 ? -13.306 -4.724 22.041 1.00 86.75 199 ASN A O 1
ATOM 1607 N N . CYS A 1 200 ? -14.327 -6.578 22.742 1.00 86.69 200 CYS A N 1
ATOM 1608 C CA . CYS A 1 200 ? -13.226 -6.954 23.625 1.00 86.69 200 CYS A CA 1
ATOM 1609 C C . CYS A 1 200 ? -11.976 -7.366 22.837 1.00 86.69 200 CYS A C 1
ATOM 1611 O O . CYS A 1 200 ? -10.867 -7.037 23.263 1.00 86.69 200 CYS A O 1
ATOM 1613 N N . LEU A 1 201 ? -12.149 -8.029 21.688 1.00 88.38 201 LEU A N 1
ATOM 1614 C CA . LEU A 1 201 ? -11.052 -8.403 20.795 1.00 88.38 201 LEU A CA 1
ATOM 1615 C C . LEU A 1 201 ? -10.268 -7.179 20.307 1.00 88.38 201 LEU A C 1
ATOM 1617 O O . LEU A 1 201 ? -9.044 -7.173 20.419 1.00 88.38 201 LEU A O 1
ATOM 1621 N N . TYR A 1 202 ? -10.960 -6.117 19.884 1.00 89.81 202 TYR A N 1
ATOM 1622 C CA . TYR A 1 202 ? -10.338 -4.849 19.500 1.00 89.81 202 TYR A CA 1
ATOM 1623 C C . TYR A 1 202 ? -9.488 -4.276 20.634 1.00 89.81 202 TYR A C 1
ATOM 1625 O O . TYR A 1 202 ? -8.343 -3.886 20.437 1.00 89.81 202 TYR A O 1
ATOM 1633 N N . ARG A 1 203 ? -10.029 -4.236 21.858 1.00 88.81 203 ARG A N 1
ATOM 1634 C CA . ARG A 1 203 ? -9.324 -3.653 23.011 1.00 88.81 203 ARG A CA 1
ATOM 1635 C C . ARG A 1 203 ? -8.073 -4.440 23.387 1.00 88.81 203 ARG A C 1
ATOM 1637 O O . ARG A 1 203 ? -7.099 -3.840 23.843 1.00 88.81 203 ARG A O 1
ATOM 1644 N N . VAL A 1 204 ? -8.102 -5.765 23.234 1.00 89.31 204 VAL A N 1
ATOM 1645 C CA . VAL A 1 204 ? -6.917 -6.616 23.404 1.00 89.31 204 VAL A CA 1
ATOM 1646 C C . VAL A 1 204 ? -5.915 -6.318 22.290 1.00 89.31 204 VAL A C 1
ATOM 1648 O O . VAL A 1 204 ? -4.766 -6.009 22.594 1.00 89.31 204 VAL A O 1
ATOM 1651 N N . TRP A 1 205 ? -6.353 -6.324 21.029 1.00 89.75 205 TRP A N 1
ATOM 1652 C CA . TRP A 1 205 ? -5.504 -6.031 19.872 1.00 89.75 205 TRP A CA 1
ATOM 1653 C C . TRP A 1 205 ? -4.799 -4.674 20.013 1.00 89.75 205 TRP A C 1
ATOM 1655 O O . TRP A 1 205 ? -3.573 -4.613 20.075 1.00 89.75 205 TRP A O 1
ATOM 1665 N N . HIS A 1 206 ? -5.569 -3.606 20.232 1.00 88.56 206 HIS A N 1
ATOM 1666 C CA . HIS A 1 206 ? -5.082 -2.243 20.439 1.00 88.56 206 HIS A CA 1
ATOM 1667 C C . HIS A 1 206 ? -4.016 -2.150 21.540 1.00 88.56 206 HIS A C 1
ATOM 1669 O O . HIS A 1 206 ? -3.053 -1.401 21.419 1.00 88.56 206 HIS A O 1
ATOM 1675 N N . LYS A 1 207 ? -4.147 -2.897 22.642 1.00 86.81 207 LYS A N 1
ATOM 1676 C CA . LYS A 1 207 ? -3.168 -2.831 23.739 1.00 86.81 207 LYS A CA 1
ATOM 1677 C C . LYS A 1 207 ? -1.924 -3.678 23.500 1.00 86.81 207 LYS A C 1
ATOM 1679 O O . LYS A 1 207 ? -0.843 -3.282 23.924 1.00 86.81 207 LYS A O 1
ATOM 1684 N N . PHE A 1 208 ? -2.076 -4.852 22.895 1.00 89.56 208 PHE A N 1
ATOM 1685 C CA . PHE A 1 208 ? -1.018 -5.858 22.884 1.00 89.56 208 PHE A CA 1
ATOM 1686 C C . PHE A 1 208 ? -0.252 -5.937 21.569 1.00 89.56 208 PHE A C 1
ATOM 1688 O O . PHE A 1 208 ? 0.913 -6.315 21.603 1.00 89.56 208 PHE A O 1
ATOM 1695 N N . VAL A 1 209 ? -0.831 -5.557 20.432 1.00 91.06 209 VAL A N 1
ATOM 1696 C CA . VAL A 1 209 ? -0.151 -5.707 19.135 1.00 91.06 209 VAL A CA 1
ATOM 1697 C C . VAL A 1 209 ? 1.107 -4.860 19.013 1.00 91.06 209 VAL A C 1
ATOM 1699 O O . VAL A 1 209 ? 2.148 -5.447 18.717 1.00 91.06 209 VAL A O 1
ATOM 1702 N N . PRO A 1 210 ? 1.110 -3.554 19.352 1.00 91.62 210 PRO A N 1
ATOM 1703 C CA . PRO A 1 210 ? 2.353 -2.784 19.349 1.00 91.62 210 PRO A CA 1
ATOM 1704 C C . PRO A 1 210 ? 3.407 -3.355 20.303 1.00 91.62 210 PRO A C 1
ATOM 1706 O O . PRO A 1 210 ? 4.596 -3.315 20.001 1.00 91.62 210 PRO A O 1
ATOM 1709 N N . LEU A 1 211 ? 2.981 -3.924 21.440 1.00 93.25 211 LEU A N 1
ATOM 1710 C CA . LEU A 1 211 ? 3.879 -4.547 22.414 1.00 93.25 211 LEU A CA 1
ATOM 1711 C C . LEU A 1 211 ? 4.507 -5.833 21.869 1.00 93.25 211 LEU A C 1
ATOM 1713 O O . LEU A 1 211 ? 5.715 -6.026 21.988 1.00 93.25 211 LEU A O 1
ATOM 1717 N N . VAL A 1 212 ? 3.702 -6.705 21.262 1.00 93.62 212 VAL A N 1
ATOM 1718 C CA . VAL A 1 212 ? 4.183 -7.940 20.635 1.00 93.62 212 VAL A CA 1
ATOM 1719 C C . VAL A 1 212 ? 5.109 -7.608 19.467 1.00 93.62 212 VAL A C 1
ATOM 1721 O O . VAL A 1 212 ? 6.188 -8.189 19.384 1.00 93.62 212 VAL A O 1
ATOM 1724 N N . ALA A 1 213 ? 4.746 -6.639 18.624 1.00 93.50 213 ALA A N 1
ATOM 1725 C CA . ALA A 1 213 ? 5.578 -6.174 17.518 1.00 93.50 213 ALA A CA 1
ATOM 1726 C C . ALA A 1 213 ? 6.910 -5.582 18.007 1.00 93.50 213 ALA A C 1
ATOM 1728 O O . ALA A 1 213 ? 7.964 -5.953 17.502 1.00 93.50 213 ALA A O 1
ATOM 1729 N N . PHE A 1 214 ? 6.898 -4.751 19.054 1.00 95.75 214 PHE A N 1
ATOM 1730 C CA . PHE A 1 214 ? 8.116 -4.221 19.675 1.00 95.75 214 PHE A CA 1
ATOM 1731 C C . PHE A 1 214 ? 9.054 -5.327 20.160 1.00 95.75 214 PHE A C 1
ATOM 1733 O O . PHE A 1 214 ? 10.249 -5.290 19.879 1.00 95.75 214 PHE A O 1
ATOM 1740 N N . VAL A 1 215 ? 8.523 -6.329 20.868 1.00 95.56 215 VAL A N 1
ATOM 1741 C CA . VAL A 1 215 ? 9.326 -7.472 21.323 1.00 95.56 215 VAL A CA 1
ATOM 1742 C C . VAL A 1 215 ? 9.854 -8.262 20.126 1.00 95.56 215 VAL A C 1
ATOM 1744 O O . VAL A 1 215 ? 11.020 -8.647 20.119 1.00 95.56 215 VAL A O 1
ATOM 1747 N N . TYR A 1 216 ? 9.029 -8.472 19.101 1.00 95.00 216 TYR A N 1
ATOM 1748 C CA . TYR A 1 216 ? 9.397 -9.208 17.896 1.00 95.00 216 TYR A CA 1
ATOM 1749 C C . TYR A 1 216 ? 10.551 -8.536 17.135 1.00 95.00 216 TYR A C 1
ATOM 1751 O O . TYR A 1 216 ? 11.581 -9.172 16.898 1.00 95.00 216 TYR A O 1
ATOM 1759 N N . TYR A 1 217 ? 10.429 -7.243 16.817 1.00 94.62 217 TYR A N 1
ATOM 1760 C CA . TYR A 1 217 ? 11.490 -6.483 16.148 1.00 94.62 217 TYR A CA 1
ATOM 1761 C C . TYR A 1 217 ? 12.713 -6.272 17.048 1.00 94.62 217 TYR A C 1
ATOM 1763 O O . TYR A 1 217 ? 13.840 -6.346 16.564 1.00 94.62 217 TYR A O 1
ATOM 1771 N N . GLY A 1 218 ? 12.523 -6.113 18.362 1.00 94.88 218 GLY A N 1
ATOM 1772 C CA . GLY A 1 218 ? 13.622 -6.016 19.322 1.00 94.88 218 GLY A CA 1
ATOM 1773 C C . GLY A 1 218 ? 14.452 -7.300 19.389 1.00 94.88 218 GLY A C 1
ATOM 1774 O O . GLY A 1 218 ? 15.682 -7.245 19.410 1.00 94.88 218 GLY A O 1
ATOM 1775 N N . ILE A 1 219 ? 13.801 -8.468 19.349 1.00 94.50 219 ILE A N 1
ATOM 1776 C CA . ILE A 1 219 ? 14.490 -9.757 19.211 1.00 94.50 219 ILE A CA 1
ATOM 1777 C C . ILE A 1 219 ? 15.239 -9.807 17.876 1.00 94.50 219 ILE A C 1
ATOM 1779 O O . ILE A 1 219 ? 16.420 -10.148 17.877 1.00 94.50 219 ILE A O 1
ATOM 1783 N N . ALA A 1 220 ? 14.603 -9.426 16.762 1.00 92.56 220 ALA A N 1
ATOM 1784 C CA . ALA A 1 220 ? 15.259 -9.404 15.454 1.00 92.56 220 ALA A CA 1
ATOM 1785 C C . ALA A 1 220 ? 16.529 -8.529 15.468 1.00 92.56 220 ALA A C 1
ATOM 1787 O O . ALA A 1 220 ? 17.587 -8.994 15.048 1.00 92.56 220 ALA A O 1
ATOM 1788 N N . ALA A 1 221 ? 16.465 -7.327 16.051 1.00 92.94 221 ALA A N 1
ATOM 1789 C CA . ALA A 1 221 ? 17.608 -6.427 16.199 1.00 92.94 221 ALA A CA 1
ATOM 1790 C C . ALA A 1 221 ? 18.731 -7.041 17.055 1.00 92.94 221 ALA A C 1
ATOM 1792 O O . ALA A 1 221 ? 19.892 -7.033 16.651 1.00 92.94 221 ALA A O 1
ATOM 1793 N N . ILE A 1 222 ? 18.406 -7.637 18.211 1.00 93.94 222 ILE A N 1
ATOM 1794 C CA . ILE A 1 222 ? 19.397 -8.298 19.080 1.00 93.94 222 ILE A CA 1
ATOM 1795 C C . ILE A 1 222 ? 20.085 -9.459 18.354 1.00 93.94 222 ILE A C 1
ATOM 1797 O O . ILE A 1 222 ? 21.296 -9.645 18.490 1.00 93.94 222 ILE A O 1
ATOM 1801 N N . LEU A 1 223 ? 19.330 -10.264 17.604 1.00 92.44 223 LEU A N 1
ATOM 1802 C CA . LEU A 1 223 ? 19.891 -11.379 16.844 1.00 92.44 223 LEU A CA 1
ATOM 1803 C C . LEU A 1 223 ? 20.789 -10.879 15.702 1.00 92.44 223 LEU A C 1
ATOM 1805 O O . LEU A 1 223 ? 21.842 -11.473 15.468 1.00 92.44 223 LEU A O 1
ATOM 1809 N N . ASN A 1 224 ? 20.424 -9.768 15.059 1.00 89.31 224 ASN A N 1
ATOM 1810 C CA . ASN A 1 224 ? 21.231 -9.130 14.021 1.00 89.31 224 ASN A CA 1
ATOM 1811 C C . ASN A 1 224 ? 22.563 -8.599 14.577 1.00 89.31 224 ASN A C 1
ATOM 1813 O O . ASN A 1 224 ? 23.619 -8.905 14.033 1.00 89.31 224 ASN A O 1
ATOM 1817 N N . ILE A 1 225 ? 22.537 -7.930 15.740 1.00 91.19 225 ILE A N 1
ATOM 1818 C CA . ILE A 1 225 ? 23.745 -7.476 16.463 1.00 91.19 225 ILE A CA 1
ATOM 1819 C C . ILE A 1 225 ? 24.677 -8.650 16.792 1.00 91.19 225 ILE A C 1
ATOM 1821 O O . ILE A 1 225 ? 25.898 -8.510 16.773 1.00 91.19 225 ILE A O 1
ATOM 1825 N N . LYS A 1 226 ? 24.115 -9.825 17.091 1.00 91.75 226 LYS A N 1
ATOM 1826 C CA . LYS A 1 226 ? 24.884 -11.048 17.364 1.00 91.75 226 LYS A CA 1
ATOM 1827 C C . LYS A 1 226 ? 25.417 -11.742 16.103 1.00 91.75 226 LYS A C 1
ATOM 1829 O O . LYS A 1 226 ? 26.037 -12.794 16.235 1.00 91.75 226 LYS A O 1
ATOM 1834 N N . GLY A 1 227 ? 25.172 -11.198 14.910 1.00 86.19 227 GLY A N 1
ATOM 1835 C CA . GLY A 1 227 ? 25.613 -11.776 13.640 1.00 86.19 227 GLY A CA 1
ATOM 1836 C C . GLY A 1 227 ? 24.849 -13.038 13.234 1.00 86.19 227 GLY A C 1
ATOM 1837 O O . GLY A 1 227 ? 25.363 -13.850 12.470 1.00 86.19 227 GLY A O 1
ATOM 1838 N N . LEU A 1 228 ? 23.636 -13.253 13.756 1.00 87.25 228 LEU A N 1
ATOM 1839 C CA . LEU A 1 228 ? 22.805 -14.380 13.337 1.00 87.25 228 LEU A CA 1
ATOM 1840 C C . LEU A 1 228 ? 22.080 -14.018 12.039 1.00 87.25 228 LEU A C 1
ATOM 1842 O O . LEU A 1 228 ? 21.013 -13.403 12.065 1.00 87.25 228 LEU A O 1
ATOM 1846 N N . GLU A 1 229 ? 22.636 -14.456 10.910 1.00 75.88 229 GLU A N 1
ATOM 1847 C CA . GLU A 1 229 ? 22.131 -14.186 9.550 1.00 75.88 229 GLU A CA 1
ATOM 1848 C C . GLU A 1 229 ? 20.643 -14.536 9.375 1.00 75.88 229 GLU A C 1
ATOM 1850 O O . GLU A 1 229 ? 19.897 -13.845 8.688 1.00 75.88 229 GLU A O 1
ATOM 1855 N N . ARG A 1 230 ? 20.156 -15.566 10.080 1.00 81.25 230 ARG A N 1
ATOM 1856 C CA . ARG A 1 230 ? 18.747 -15.990 10.018 1.00 81.25 230 ARG A CA 1
ATOM 1857 C C . ARG A 1 230 ? 17.761 -15.020 10.683 1.00 81.25 230 ARG A C 1
ATOM 1859 O O . ARG A 1 230 ? 16.557 -15.209 10.546 1.00 81.25 230 ARG A O 1
ATOM 1866 N N . SER A 1 231 ? 18.234 -14.001 11.399 1.00 82.94 231 SER A N 1
ATOM 1867 C CA . SER A 1 231 ? 17.367 -12.981 12.011 1.00 82.94 231 SER A CA 1
ATOM 1868 C C . SER A 1 231 ? 16.581 -12.169 10.979 1.00 82.94 231 SER A C 1
ATOM 1870 O O . SER A 1 231 ? 15.466 -11.739 11.264 1.00 82.94 231 SER A O 1
ATOM 1872 N N . VAL A 1 232 ? 17.107 -12.047 9.757 1.00 85.31 232 VAL A N 1
ATOM 1873 C CA . VAL A 1 232 ? 16.454 -11.378 8.625 1.00 85.31 232 VAL A CA 1
ATOM 1874 C C . VAL A 1 232 ? 15.090 -11.990 8.291 1.00 85.31 232 VAL A C 1
ATOM 1876 O O . VAL A 1 232 ? 14.143 -11.263 8.002 1.00 85.31 232 VAL A O 1
ATOM 1879 N N . TYR A 1 233 ? 14.933 -13.311 8.420 1.00 88.12 233 TYR A N 1
ATOM 1880 C CA . TYR A 1 233 ? 13.655 -13.977 8.140 1.00 88.12 233 TYR A CA 1
ATOM 1881 C C . TYR A 1 233 ? 12.525 -13.522 9.066 1.00 88.12 233 TYR A C 1
ATOM 1883 O O . TYR A 1 233 ? 11.361 -13.565 8.673 1.00 88.12 233 TYR A O 1
ATOM 1891 N N . MET A 1 234 ? 12.846 -13.057 10.279 1.00 91.31 234 MET A N 1
ATOM 1892 C CA . MET A 1 234 ? 11.834 -12.460 11.150 1.00 91.31 234 MET A CA 1
ATOM 1893 C C . MET A 1 234 ? 11.273 -11.183 10.519 1.00 91.31 234 MET A C 1
ATOM 1895 O O . MET A 1 234 ? 10.062 -10.995 10.476 1.00 91.31 234 MET A O 1
ATOM 1899 N N . LEU A 1 235 ? 12.141 -10.345 9.948 1.00 90.00 235 LEU A N 1
ATOM 1900 C CA . LEU A 1 235 ? 11.733 -9.127 9.248 1.00 90.00 235 LEU A CA 1
ATOM 1901 C C . LEU A 1 235 ? 10.876 -9.457 8.019 1.00 90.00 235 LEU A C 1
ATOM 1903 O O . LEU A 1 235 ? 9.911 -8.758 7.750 1.00 90.00 235 LEU A O 1
ATOM 1907 N N . TYR A 1 236 ? 11.161 -10.556 7.316 1.00 89.94 236 TYR A N 1
ATOM 1908 C CA . TYR A 1 236 ? 10.380 -10.974 6.143 1.00 89.94 236 TYR A CA 1
ATOM 1909 C C . TYR A 1 236 ? 8.955 -11.413 6.496 1.00 89.94 236 TYR A C 1
ATOM 1911 O O . TYR A 1 236 ? 8.014 -11.169 5.747 1.00 89.94 236 TYR A O 1
ATOM 1919 N N . ILE A 1 237 ? 8.790 -12.065 7.646 1.00 90.19 237 ILE A N 1
ATOM 1920 C CA . ILE A 1 237 ? 7.513 -12.645 8.075 1.00 90.19 237 ILE A CA 1
ATOM 1921 C C . ILE A 1 237 ? 6.645 -11.618 8.819 1.00 90.19 237 ILE A C 1
ATOM 1923 O O . ILE A 1 237 ? 5.418 -11.729 8.815 1.00 90.19 237 ILE A O 1
ATOM 1927 N N . ALA A 1 238 ? 7.264 -10.613 9.441 1.00 89.25 238 ALA A N 1
ATOM 1928 C CA . ALA A 1 238 ? 6.597 -9.625 10.282 1.00 89.25 238 ALA A CA 1
ATOM 1929 C C . ALA A 1 238 ? 5.330 -8.989 9.665 1.00 89.25 238 ALA A C 1
ATOM 1931 O O . ALA A 1 238 ? 4.296 -9.020 10.339 1.00 89.25 238 ALA A O 1
ATOM 1932 N N . PRO A 1 239 ? 5.325 -8.487 8.412 1.00 86.50 239 PRO A N 1
ATOM 1933 C CA . PRO A 1 239 ? 4.135 -7.872 7.823 1.00 86.50 239 PRO A CA 1
ATOM 1934 C C . PRO A 1 239 ? 2.948 -8.812 7.795 1.00 86.50 239 PRO A C 1
ATOM 1936 O O . PRO A 1 239 ? 1.842 -8.396 8.096 1.00 86.50 239 PRO A O 1
ATOM 1939 N N . PHE A 1 240 ? 3.183 -10.091 7.505 1.00 85.94 240 PHE A N 1
ATOM 1940 C CA . PHE A 1 240 ? 2.138 -11.105 7.404 1.00 85.94 240 PHE A CA 1
ATOM 1941 C C . PHE A 1 240 ? 1.576 -11.503 8.773 1.00 85.94 240 PHE A C 1
ATOM 1943 O O . PHE A 1 240 ? 0.411 -11.881 8.879 1.00 85.94 240 PHE A O 1
ATOM 1950 N N . VAL A 1 241 ? 2.382 -11.391 9.833 1.00 86.88 241 VAL A N 1
ATOM 1951 C CA . VAL A 1 241 ? 1.955 -11.663 11.215 1.00 86.88 241 VAL A CA 1
ATOM 1952 C C . VAL A 1 241 ? 1.094 -10.529 11.763 1.00 86.88 241 VAL A C 1
ATOM 1954 O O . VAL A 1 241 ? 0.111 -10.786 12.456 1.00 86.88 241 VAL A O 1
ATOM 1957 N N . PHE A 1 242 ? 1.443 -9.284 11.439 1.00 86.44 242 PHE A N 1
ATOM 1958 C CA . PHE A 1 242 ? 0.750 -8.087 11.925 1.00 86.44 242 PHE A CA 1
ATOM 1959 C C . PHE A 1 242 ? -0.247 -7.511 10.907 1.00 86.44 242 PHE A C 1
ATOM 1961 O O . PHE A 1 242 ? -0.790 -6.438 11.119 1.00 86.44 242 PHE A O 1
ATOM 1968 N N . MET A 1 243 ? -0.510 -8.238 9.818 1.00 80.94 243 MET A N 1
ATOM 1969 C CA . MET A 1 243 ? -1.282 -7.775 8.660 1.00 80.94 243 MET A CA 1
ATOM 1970 C C . MET A 1 243 ? -2.764 -7.514 8.940 1.00 80.94 243 MET A C 1
ATOM 1972 O O . MET A 1 243 ? -3.430 -6.807 8.179 1.00 80.94 243 MET A O 1
ATOM 1976 N N . ILE A 1 244 ? -3.314 -8.200 9.944 1.00 77.44 244 ILE A N 1
ATOM 1977 C CA . ILE A 1 244 ? -4.756 -8.375 10.077 1.00 77.44 244 ILE A CA 1
ATOM 1978 C C . ILE A 1 244 ? -5.262 -7.672 11.339 1.00 77.44 244 ILE A C 1
ATOM 1980 O O . ILE A 1 244 ? -5.187 -8.260 12.420 1.00 77.44 244 ILE A O 1
ATOM 1984 N N . PRO A 1 245 ? -5.849 -6.472 11.210 1.00 77.50 245 PRO A N 1
ATOM 1985 C CA . PRO A 1 245 ? -6.462 -5.760 12.325 1.00 77.50 245 PRO A CA 1
ATOM 1986 C C . PRO A 1 245 ? -7.619 -6.582 12.906 1.00 77.50 245 PRO A C 1
ATOM 1988 O O . PRO A 1 245 ? -8.578 -6.936 12.207 1.00 77.50 245 PRO A O 1
ATOM 1991 N N . LEU A 1 246 ? -7.552 -6.885 14.204 1.00 83.25 246 LEU A N 1
ATOM 1992 C CA . LEU A 1 246 ? -8.584 -7.673 14.879 1.00 83.25 246 LEU A CA 1
ATOM 1993 C C . LEU A 1 246 ? -9.549 -6.807 15.686 1.00 83.25 246 LEU A C 1
ATOM 1995 O O . LEU A 1 246 ? -9.167 -5.836 16.341 1.00 83.25 246 LEU A O 1
ATOM 1999 N N . GLY A 1 247 ? -10.805 -7.237 15.704 1.00 76.19 247 GLY A N 1
ATOM 2000 C CA . GLY A 1 247 ? -11.898 -6.636 16.453 1.00 76.19 247 GLY A CA 1
ATOM 2001 C C . GLY A 1 247 ? -12.880 -5.876 15.569 1.00 76.19 247 GLY A C 1
ATOM 2002 O O . GLY A 1 247 ? -12.529 -5.358 14.518 1.00 76.19 247 GLY A O 1
ATOM 2003 N N . ALA A 1 248 ? -14.129 -5.811 16.011 1.00 73.31 248 ALA A N 1
ATOM 2004 C CA . ALA A 1 248 ? -15.237 -5.202 15.292 1.00 73.31 248 ALA A CA 1
ATOM 2005 C C . ALA A 1 248 ? -16.011 -4.252 16.216 1.00 73.31 248 ALA A C 1
ATOM 2007 O O . ALA A 1 248 ? -15.783 -4.194 17.432 1.00 73.31 248 ALA A O 1
ATOM 2008 N N . THR A 1 249 ? -16.948 -3.505 15.637 1.00 73.44 249 THR A N 1
ATOM 2009 C CA . THR A 1 249 ? -17.940 -2.766 16.419 1.00 73.44 249 THR A CA 1
ATOM 2010 C C . THR A 1 249 ? -18.748 -3.764 17.244 1.00 73.44 249 THR A C 1
ATOM 2012 O O . THR A 1 249 ? -19.105 -4.835 16.751 1.00 73.44 249 THR A O 1
ATOM 2015 N N . LYS A 1 250 ? -19.026 -3.446 18.510 1.00 64.38 250 LYS A N 1
ATOM 2016 C CA . LYS A 1 250 ? -19.932 -4.250 19.329 1.00 64.38 250 LYS A CA 1
ATOM 2017 C C . LYS A 1 250 ? -21.297 -4.230 18.644 1.00 64.38 250 LYS A C 1
ATOM 2019 O O . LYS A 1 250 ? -21.922 -3.175 18.573 1.00 64.38 250 LYS A O 1
ATOM 2024 N N . GLU A 1 251 ? -21.737 -5.367 18.111 1.00 57.50 251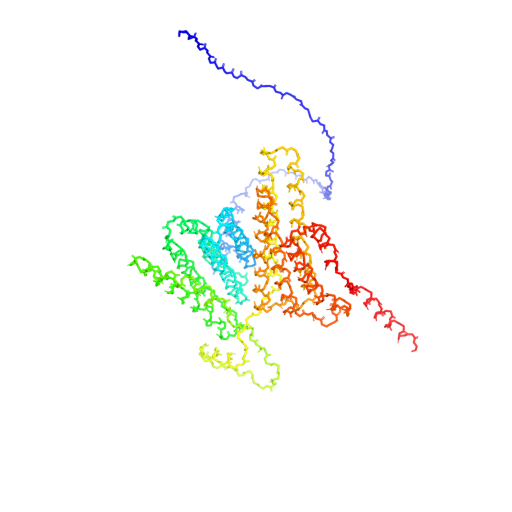 GLU A N 1
ATOM 2025 C CA . GLU A 1 251 ? -23.107 -5.491 17.620 1.00 57.50 251 GLU A CA 1
ATOM 2026 C C . GLU A 1 251 ? -24.038 -5.162 18.790 1.00 57.50 251 GLU A C 1
ATOM 2028 O O . GLU A 1 251 ? -23.996 -5.817 19.838 1.00 57.50 251 GLU A O 1
ATOM 2033 N N . ALA A 1 252 ? -24.840 -4.105 18.638 1.00 43.47 252 ALA A N 1
ATOM 2034 C CA . ALA A 1 252 ? -26.043 -3.969 19.436 1.00 43.47 252 ALA A CA 1
ATOM 2035 C C . ALA A 1 252 ? -26.882 -5.192 19.069 1.00 43.47 252 ALA A C 1
ATOM 2037 O O . ALA A 1 252 ? -27.298 -5.333 17.922 1.00 43.47 252 ALA A O 1
ATOM 2038 N N . SER A 1 253 ? -27.016 -6.138 19.992 1.00 39.59 253 SER A N 1
ATOM 2039 C CA . SER A 1 253 ? -27.842 -7.317 19.784 1.00 39.59 253 SER A CA 1
ATOM 2040 C C . SER A 1 253 ? -29.258 -6.860 19.440 1.00 39.59 253 SER A C 1
ATOM 2042 O O . SER A 1 253 ? -29.995 -6.420 20.322 1.00 39.59 253 SER A O 1
ATOM 2044 N N . ASN A 1 254 ? -29.634 -6.941 18.166 1.00 34.06 254 ASN A N 1
ATOM 2045 C CA . ASN A 1 254 ? -31.036 -6.935 17.784 1.00 34.06 254 ASN A CA 1
ATOM 2046 C C . ASN A 1 254 ? -31.653 -8.226 18.343 1.00 34.06 254 ASN A C 1
ATOM 2048 O O . ASN A 1 254 ? -31.181 -9.316 18.018 1.00 34.06 254 ASN A O 1
ATOM 2052 N N . ASN A 1 255 ? -32.700 -8.061 19.161 1.00 35.53 255 ASN A N 1
ATOM 2053 C CA . ASN A 1 255 ? -33.452 -9.064 19.936 1.00 35.53 255 ASN A CA 1
ATOM 2054 C C . ASN A 1 255 ? -32.715 -9.483 21.225 1.00 35.53 255 ASN A C 1
ATOM 2056 O O . ASN A 1 255 ? -31.659 -10.100 21.166 1.00 35.53 255 ASN A O 1
ATOM 2060 N N . THR A 1 256 ? -33.164 -9.139 22.432 1.00 32.94 256 THR A N 1
ATOM 2061 C CA . THR A 1 256 ? -34.532 -9.109 22.984 1.00 32.94 256 THR A CA 1
ATOM 2062 C C . THR A 1 256 ? -34.612 -8.076 24.110 1.00 32.94 256 THR A C 1
ATOM 2064 O O . THR A 1 256 ? -33.648 -7.928 24.859 1.00 32.94 256 THR A O 1
ATOM 2067 N N . ASP A 1 257 ? -35.770 -7.427 24.270 1.00 40.06 257 ASP A N 1
ATOM 2068 C CA . ASP A 1 257 ? -36.166 -6.796 25.533 1.00 40.06 257 ASP A CA 1
ATOM 2069 C C . ASP A 1 257 ? -35.942 -7.783 26.685 1.00 40.06 257 ASP A C 1
ATOM 2071 O O . ASP A 1 257 ? -36.564 -8.845 26.743 1.00 40.06 257 ASP A O 1
ATOM 2075 N N . GLY A 1 258 ? -35.013 -7.459 27.577 1.00 33.66 258 GLY A N 1
ATOM 2076 C CA . GLY A 1 258 ? -34.643 -8.347 28.669 1.00 33.66 258 GLY A CA 1
ATOM 2077 C C . GLY A 1 258 ? -33.330 -7.925 29.294 1.00 33.66 258 GLY A C 1
ATOM 2078 O O . GLY A 1 258 ? -32.283 -8.433 28.924 1.00 33.66 258 GLY A O 1
ATOM 2079 N N . GLU A 1 259 ? -33.442 -6.995 30.239 1.00 31.02 259 GLU A N 1
ATOM 2080 C CA . GLU A 1 259 ? -32.405 -6.569 31.176 1.00 31.02 259 GLU A CA 1
ATOM 2081 C C . GLU A 1 259 ? -31.145 -5.965 30.538 1.00 31.02 259 GLU A C 1
ATOM 2083 O O . GLU A 1 259 ? -30.290 -6.621 29.947 1.00 31.02 259 GLU A O 1
ATOM 2088 N N . VAL A 1 260 ? -30.967 -4.665 30.791 1.00 34.59 260 VAL A N 1
ATOM 2089 C CA . VAL A 1 260 ? -29.635 -4.075 30.921 1.00 34.59 260 VAL A CA 1
ATOM 2090 C C . VAL A 1 260 ? -28.976 -4.770 32.116 1.00 34.59 260 VAL A C 1
ATOM 2092 O O . VAL A 1 260 ? -28.908 -4.223 33.214 1.00 34.59 260 VAL A O 1
ATOM 2095 N N . GLU A 1 261 ? -28.528 -6.013 31.930 1.00 33.97 261 GLU A N 1
ATOM 2096 C CA . GLU A 1 261 ? -27.525 -6.592 32.799 1.00 33.97 261 GLU A CA 1
ATOM 2097 C C . GLU A 1 261 ? -26.329 -5.660 32.662 1.00 33.97 261 GLU A C 1
ATOM 2099 O O . GLU A 1 261 ? -25.652 -5.595 31.632 1.00 33.97 261 GLU A O 1
ATOM 2104 N N . THR A 1 262 ? -26.086 -4.888 33.717 1.00 38.31 262 THR A N 1
ATOM 2105 C CA . THR A 1 262 ? -24.776 -4.344 34.032 1.00 38.31 262 THR A CA 1
ATOM 2106 C C . THR A 1 262 ? -23.813 -5.524 34.073 1.00 38.31 262 THR A C 1
ATOM 2108 O O . THR A 1 262 ? -23.571 -6.098 35.135 1.00 38.31 262 THR A O 1
ATOM 2111 N N . THR A 1 263 ? -23.330 -5.959 32.906 1.00 44.47 263 THR A N 1
ATOM 2112 C CA . THR A 1 263 ? -22.458 -7.121 32.824 1.00 44.47 263 THR A CA 1
ATOM 2113 C C . THR A 1 263 ? -21.231 -6.801 33.670 1.00 44.47 263 THR A C 1
ATOM 2115 O O . THR A 1 263 ? -20.592 -5.765 33.437 1.00 44.47 263 THR A O 1
ATOM 2118 N N . PRO A 1 264 ? -20.921 -7.641 34.673 1.00 44.19 264 PRO A N 1
ATOM 2119 C CA . PRO A 1 264 ? -19.792 -7.427 35.569 1.00 44.19 264 PRO A CA 1
ATOM 2120 C C . PRO A 1 264 ? -18.545 -7.320 34.707 1.00 44.19 264 PRO A C 1
ATOM 2122 O O . PRO A 1 264 ? -18.509 -8.002 33.692 1.00 44.19 264 PRO A O 1
ATOM 2125 N N . GLN A 1 265 ? -17.562 -6.491 35.086 1.00 50.19 265 GLN A N 1
ATOM 2126 C CA . GLN A 1 265 ? -16.267 -6.316 34.405 1.00 50.19 265 GLN A CA 1
ATOM 2127 C C . GLN A 1 265 ? -15.766 -7.632 33.779 1.00 50.19 265 GLN A C 1
ATOM 2129 O O . GLN A 1 265 ? -15.036 -8.404 34.406 1.00 50.19 265 GLN A O 1
ATOM 2134 N N . VAL A 1 266 ? -16.194 -7.930 32.549 1.00 56.44 266 VAL A N 1
ATOM 2135 C CA . VAL A 1 266 ? -15.846 -9.188 31.907 1.00 56.44 266 VAL A CA 1
ATOM 2136 C C . VAL A 1 266 ? -14.393 -8.999 31.544 1.00 56.44 266 VAL A C 1
ATOM 2138 O O . VAL A 1 266 ? -14.049 -8.064 30.821 1.00 56.44 266 VAL A O 1
ATOM 2141 N N . ASN A 1 267 ? -13.530 -9.846 32.104 1.00 81.06 267 ASN A N 1
ATOM 2142 C CA . ASN A 1 267 ? -12.121 -9.877 31.750 1.00 81.06 267 ASN A CA 1
ATOM 2143 C C . ASN A 1 267 ? -12.000 -9.778 30.218 1.00 81.06 267 ASN A C 1
ATOM 2145 O O . ASN A 1 267 ? -12.567 -10.612 29.506 1.00 81.06 267 ASN A O 1
ATOM 2149 N N . ILE A 1 268 ? -11.290 -8.757 29.725 1.00 81.19 268 ILE A N 1
ATOM 2150 C CA . ILE A 1 268 ? -11.189 -8.432 28.294 1.00 81.19 268 ILE A CA 1
ATOM 2151 C C . ILE A 1 268 ? -10.769 -9.641 27.447 1.00 81.19 268 ILE A C 1
ATOM 2153 O O . ILE A 1 268 ? -11.220 -9.782 26.317 1.00 81.19 268 ILE A O 1
ATOM 2157 N N . PHE A 1 269 ? -9.990 -10.569 28.011 1.00 83.94 269 PHE A N 1
ATOM 2158 C CA . PHE A 1 269 ? -9.579 -11.800 27.336 1.00 83.94 269 PHE A CA 1
ATOM 2159 C C . PHE A 1 269 ? -10.722 -12.810 27.182 1.00 83.94 269 PHE A C 1
ATOM 2161 O O . PHE A 1 269 ? -10.837 -13.469 26.150 1.00 83.94 269 PHE A O 1
ATOM 2168 N N . ARG A 1 270 ? -11.606 -12.918 28.183 1.00 84.19 270 ARG A N 1
ATOM 2169 C CA . ARG A 1 270 ? -12.791 -13.785 28.105 1.00 84.19 270 ARG A CA 1
ATOM 2170 C C . ARG A 1 270 ? -13.786 -13.246 27.079 1.00 84.19 270 ARG A C 1
ATOM 2172 O O . ARG A 1 270 ? -14.350 -14.036 26.328 1.00 84.19 270 ARG A O 1
ATOM 2179 N N . GLY A 1 271 ? -13.960 -11.924 27.031 1.00 81.12 271 GLY A N 1
ATOM 2180 C CA . GLY A 1 271 ? -14.767 -11.262 26.004 1.00 81.12 271 GLY A CA 1
ATOM 2181 C C . GLY A 1 271 ? -14.185 -11.452 24.601 1.00 81.12 271 GLY A C 1
ATOM 2182 O O . GLY A 1 271 ? -14.905 -11.861 23.699 1.00 81.12 271 GLY A O 1
ATOM 2183 N N . ALA A 1 272 ? -12.870 -11.281 24.428 1.00 83.00 272 ALA A N 1
ATOM 2184 C CA . ALA A 1 272 ? -12.209 -11.484 23.136 1.00 83.00 272 ALA A CA 1
ATOM 2185 C C . ALA A 1 272 ? -12.377 -12.922 22.610 1.00 83.00 272 ALA A C 1
ATOM 2187 O O . ALA A 1 272 ? -12.638 -13.129 21.429 1.00 83.00 272 ALA A O 1
ATOM 2188 N N . LEU A 1 273 ? -12.304 -13.930 23.489 1.00 84.88 273 LEU A N 1
ATOM 2189 C CA . LEU A 1 273 ? -12.571 -15.319 23.105 1.00 84.88 273 LEU A CA 1
ATOM 2190 C C . LEU A 1 273 ? -14.026 -15.531 22.648 1.00 84.88 273 LEU A C 1
ATOM 2192 O O . LEU A 1 273 ? -14.280 -16.352 21.767 1.00 84.88 273 LEU A O 1
ATOM 2196 N N . GLN A 1 274 ? -14.988 -14.818 23.240 1.00 83.94 274 GLN A N 1
ATOM 2197 C CA . GLN A 1 274 ? -16.384 -14.856 22.798 1.00 83.94 274 GLN A CA 1
ATOM 2198 C C . GLN A 1 274 ? -16.568 -14.167 21.443 1.00 83.94 274 GLN A C 1
ATOM 2200 O O . GLN A 1 274 ? -17.273 -14.718 20.601 1.00 83.94 274 GLN A O 1
ATOM 2205 N N . ASP A 1 275 ? -15.902 -13.034 21.209 1.00 83.19 275 ASP A N 1
ATOM 2206 C CA . ASP A 1 275 ? -15.913 -12.336 19.916 1.00 83.19 275 ASP A CA 1
ATOM 2207 C C . ASP A 1 275 ? -15.399 -13.253 18.792 1.00 83.19 275 ASP A C 1
ATOM 2209 O O . ASP A 1 275 ? -16.040 -13.375 17.748 1.00 83.19 275 ASP A O 1
ATOM 2213 N N . VAL A 1 276 ? -14.309 -13.993 19.045 1.00 82.81 276 VAL A N 1
ATOM 2214 C CA . VAL A 1 276 ? -13.780 -15.001 18.109 1.00 82.81 276 VAL A CA 1
ATOM 2215 C C . VAL A 1 276 ? -14.793 -16.119 17.856 1.00 82.81 276 VAL A C 1
ATOM 2217 O O . VAL A 1 276 ? -15.044 -16.468 16.706 1.00 82.81 276 VAL A O 1
ATOM 2220 N N . LYS A 1 277 ? -15.425 -16.660 18.907 1.00 83.69 277 LYS A N 1
ATOM 2221 C CA . LYS A 1 277 ? -16.447 -17.717 18.764 1.00 83.69 277 LYS A CA 1
ATOM 2222 C C . LYS A 1 277 ? -17.681 -17.265 17.982 1.00 83.69 277 LYS A C 1
ATOM 2224 O O . LYS A 1 277 ? -18.332 -18.101 17.367 1.00 83.69 277 LYS A O 1
ATOM 2229 N N . ARG A 1 278 ? -18.011 -15.974 18.030 1.00 80.44 278 ARG A N 1
ATOM 2230 C CA . ARG A 1 278 ? -19.140 -15.378 17.302 1.00 80.44 278 ARG A CA 1
ATOM 2231 C C . ARG A 1 278 ? -18.799 -15.007 15.857 1.00 80.44 278 ARG A C 1
ATOM 2233 O O . ARG A 1 278 ? -19.699 -14.636 15.121 1.00 80.44 278 ARG A O 1
ATOM 2240 N N . GLY A 1 279 ? -17.534 -15.117 15.444 1.00 77.44 279 GLY A N 1
ATOM 2241 C CA . GLY A 1 279 ? -17.092 -14.738 14.099 1.00 77.44 279 GLY A CA 1
ATOM 2242 C C . GLY A 1 279 ? -16.894 -13.230 13.897 1.00 77.44 279 GLY A C 1
ATOM 2243 O O . GLY A 1 279 ? -16.546 -12.811 12.795 1.00 77.44 279 GLY A O 1
ATOM 2244 N N . ASN A 1 280 ? -17.017 -12.416 14.952 1.00 75.94 280 ASN A N 1
ATOM 2245 C CA . ASN A 1 280 ? -16.852 -10.956 14.905 1.00 75.94 280 ASN A CA 1
ATOM 2246 C C . ASN A 1 280 ? -15.369 -10.569 15.028 1.00 75.94 280 ASN A C 1
ATOM 2248 O O . ASN A 1 280 ? -14.944 -9.894 15.972 1.00 75.94 280 ASN A O 1
ATOM 2252 N N . ILE A 1 281 ? -14.569 -11.077 14.087 1.00 81.06 281 ILE A N 1
ATOM 2253 C CA . ILE A 1 281 ? -13.104 -11.071 14.156 1.00 81.06 281 ILE A CA 1
ATOM 2254 C C . ILE A 1 281 ? -12.500 -9.860 13.443 1.00 81.06 281 ILE A C 1
ATOM 2256 O O . ILE A 1 281 ? -11.547 -9.284 13.960 1.00 81.06 281 ILE A O 1
ATOM 2260 N N . PHE A 1 282 ? -13.032 -9.465 12.285 1.00 81.56 282 PHE A N 1
ATOM 2261 C CA . PHE A 1 282 ? -12.405 -8.457 11.426 1.00 81.56 282 PHE A CA 1
ATOM 2262 C C . PHE A 1 282 ? -13.116 -7.107 11.483 1.00 81.56 282 PHE A C 1
ATOM 2264 O O . PHE A 1 282 ? -14.345 -7.032 11.470 1.00 81.56 282 PHE A O 1
ATOM 2271 N N . SER A 1 283 ? -12.320 -6.040 11.488 1.00 79.44 283 SER A N 1
ATOM 2272 C CA . SER A 1 283 ? -12.805 -4.664 11.405 1.00 79.44 283 SER A CA 1
ATOM 2273 C C . SER A 1 283 ? -13.018 -4.269 9.950 1.00 79.44 283 SER A C 1
ATOM 2275 O O . SER A 1 283 ? -12.148 -4.488 9.111 1.00 79.44 283 SER A O 1
ATOM 2277 N N . SER A 1 284 ? -14.153 -3.648 9.640 1.00 83.31 284 SER A N 1
ATOM 2278 C CA . SER A 1 284 ? -14.335 -2.966 8.358 1.00 83.31 284 SER A CA 1
ATOM 2279 C C . SER A 1 284 ? -13.606 -1.615 8.328 1.00 83.31 284 SER A C 1
ATOM 2281 O O . SER A 1 284 ? -13.407 -0.988 9.372 1.00 83.31 284 SER A O 1
ATOM 2283 N N . TYR A 1 285 ? -13.259 -1.134 7.140 1.00 83.75 285 TYR A N 1
ATOM 2284 C CA . TYR A 1 285 ? -12.636 0.178 6.931 1.00 83.75 285 TYR A CA 1
ATOM 2285 C C . TYR A 1 285 ? -13.609 1.137 6.258 1.00 83.75 285 TYR A C 1
ATOM 2287 O O . TYR A 1 285 ? -14.411 0.694 5.449 1.00 83.75 285 TYR A O 1
ATOM 2295 N N . SER A 1 286 ? -13.549 2.432 6.571 1.00 84.38 286 SER A N 1
ATOM 2296 C CA . SER A 1 286 ? -14.345 3.434 5.846 1.00 84.38 286 SER A CA 1
ATOM 2297 C C . SER A 1 286 ? -13.832 3.584 4.412 1.00 84.38 286 SER A C 1
ATOM 2299 O O . SER A 1 286 ? -12.619 3.708 4.219 1.00 84.38 286 SER A O 1
ATOM 2301 N N . ASN A 1 287 ? -14.740 3.611 3.431 1.00 85.50 287 ASN A N 1
ATOM 2302 C CA . ASN A 1 287 ? -14.388 3.838 2.028 1.00 85.50 287 ASN A CA 1
ATOM 2303 C C . ASN A 1 287 ? -13.627 5.153 1.851 1.00 85.50 287 ASN A C 1
ATOM 2305 O O . ASN A 1 287 ? -12.608 5.158 1.172 1.00 85.50 287 ASN A O 1
ATOM 2309 N N . ASP A 1 288 ? -14.070 6.232 2.501 1.00 84.62 288 ASP A N 1
ATOM 2310 C CA . ASP A 1 288 ? -13.478 7.568 2.346 1.00 84.62 288 ASP A CA 1
ATOM 2311 C C . ASP A 1 288 ? -11.994 7.577 2.718 1.00 84.62 288 ASP A C 1
ATOM 2313 O O . ASP A 1 288 ? -11.168 8.173 2.037 1.00 84.62 288 ASP A O 1
ATOM 2317 N N . ARG A 1 289 ? -11.628 6.872 3.794 1.00 82.06 289 ARG A N 1
ATOM 2318 C CA . ARG A 1 289 ? -10.234 6.813 4.256 1.00 82.06 289 ARG A CA 1
ATOM 2319 C C . ARG A 1 289 ? -9.355 6.000 3.323 1.00 82.06 289 ARG A C 1
ATOM 2321 O O . ARG A 1 289 ? -8.237 6.400 3.017 1.00 82.06 289 ARG A O 1
ATOM 2328 N N . VAL A 1 290 ? -9.880 4.877 2.853 1.00 86.06 290 VAL A N 1
ATOM 2329 C CA . VAL A 1 290 ? -9.185 4.010 1.904 1.00 86.06 290 VAL A CA 1
ATOM 2330 C C . VAL A 1 290 ? -9.018 4.719 0.549 1.00 86.06 290 VAL A C 1
ATOM 2332 O O . VAL A 1 290 ? -7.958 4.619 -0.067 1.00 86.06 290 VAL A O 1
ATOM 2335 N N . LEU A 1 291 ? -10.022 5.492 0.125 1.00 87.81 291 LEU A N 1
ATOM 2336 C CA . LEU A 1 291 ? -9.980 6.329 -1.073 1.00 87.81 291 LEU A CA 1
ATOM 2337 C C . LEU A 1 291 ? -8.996 7.490 -0.948 1.00 87.81 291 LEU A C 1
ATOM 2339 O O . LEU A 1 291 ? -8.217 7.688 -1.869 1.00 87.81 291 LEU A O 1
ATOM 2343 N N . ASN A 1 292 ? -8.953 8.198 0.183 1.00 85.38 292 ASN A N 1
ATOM 2344 C CA . ASN A 1 292 ? -7.990 9.285 0.390 1.00 85.38 292 ASN A CA 1
ATOM 2345 C C . ASN A 1 292 ? -6.536 8.804 0.245 1.00 85.38 292 ASN A C 1
ATOM 2347 O O . ASN A 1 292 ? -5.716 9.481 -0.374 1.00 85.38 292 ASN A O 1
ATOM 2351 N N . TYR A 1 293 ? -6.219 7.624 0.789 1.00 85.50 293 TYR A N 1
ATOM 2352 C CA . TYR A 1 293 ? -4.914 6.988 0.593 1.00 85.50 293 TYR A CA 1
ATOM 2353 C C . TYR A 1 293 ? -4.653 6.671 -0.889 1.00 85.50 293 TYR A C 1
ATOM 2355 O O . TYR A 1 293 ? -3.594 7.000 -1.426 1.00 85.50 293 TYR A O 1
ATOM 2363 N N . PHE A 1 294 ? -5.626 6.060 -1.565 1.00 88.81 294 PHE A N 1
ATOM 2364 C CA . PHE A 1 294 ? -5.519 5.730 -2.985 1.00 88.81 294 PHE A CA 1
ATOM 2365 C C . PHE A 1 294 ? -5.325 6.982 -3.859 1.00 88.81 294 PHE A C 1
ATOM 2367 O O . PHE A 1 294 ? -4.462 6.992 -4.734 1.00 88.81 294 PHE A O 1
ATOM 2374 N N . ASP A 1 295 ? -6.048 8.063 -3.571 1.00 89.44 295 ASP A N 1
ATOM 2375 C CA . ASP A 1 295 ? -5.935 9.357 -4.248 1.00 89.44 295 ASP A CA 1
ATOM 2376 C C . ASP A 1 295 ? -4.554 9.980 -4.071 1.00 89.44 295 ASP A C 1
ATOM 2378 O O . ASP A 1 295 ? -3.967 10.474 -5.036 1.00 89.44 295 ASP A O 1
ATOM 2382 N N . ALA A 1 296 ? -4.004 9.919 -2.858 1.00 86.62 296 ALA A N 1
ATOM 2383 C CA . ALA A 1 296 ? -2.665 10.415 -2.580 1.00 86.62 296 ALA A CA 1
ATOM 2384 C C . ALA A 1 296 ? -1.592 9.623 -3.349 1.00 86.62 296 ALA A C 1
ATOM 2386 O O . ALA A 1 296 ? -0.699 10.230 -3.946 1.00 86.62 296 ALA A O 1
ATOM 2387 N N . ILE A 1 297 ? -1.703 8.289 -3.409 1.00 85.75 297 ILE A N 1
ATOM 2388 C CA . ILE A 1 297 ? -0.801 7.446 -4.210 1.00 85.75 297 ILE A CA 1
ATOM 2389 C C . ILE A 1 297 ? -0.916 7.777 -5.700 1.00 85.75 297 ILE A C 1
ATOM 2391 O O . ILE A 1 297 ? 0.108 7.945 -6.362 1.00 85.75 297 ILE A O 1
ATOM 2395 N N . ILE A 1 298 ? -2.133 7.886 -6.237 1.00 87.50 298 ILE A N 1
ATOM 2396 C CA . ILE A 1 298 ? -2.369 8.216 -7.651 1.00 87.50 298 ILE A CA 1
ATOM 2397 C C . ILE A 1 298 ? -1.791 9.590 -7.990 1.00 87.50 298 ILE A C 1
ATOM 2399 O O . ILE A 1 298 ? -1.102 9.739 -9.003 1.00 87.50 298 ILE A O 1
ATOM 2403 N N . GLY A 1 299 ? -2.048 10.587 -7.140 1.00 85.94 299 GLY A N 1
ATOM 2404 C CA . GLY A 1 299 ? -1.549 11.945 -7.310 1.00 85.94 299 GLY A CA 1
ATOM 2405 C C . GLY A 1 299 ? -0.025 11.984 -7.350 1.00 85.94 299 GLY A C 1
ATOM 2406 O O . GLY A 1 299 ? 0.549 12.528 -8.292 1.00 85.94 299 GLY A O 1
ATOM 2407 N N . LEU A 1 300 ? 0.637 11.342 -6.383 1.00 84.00 300 LEU A N 1
ATOM 2408 C CA . LEU A 1 300 ? 2.097 11.267 -6.347 1.00 84.00 300 LEU A CA 1
ATOM 2409 C C . LEU A 1 300 ? 2.658 10.474 -7.533 1.00 84.00 300 LEU A C 1
ATOM 2411 O O . LEU A 1 300 ? 3.517 10.989 -8.239 1.00 84.00 300 LEU A O 1
ATOM 2415 N N . SER A 1 301 ? 2.131 9.283 -7.827 1.00 81.88 301 SER A N 1
ATOM 2416 C CA . SER A 1 301 ? 2.589 8.456 -8.960 1.00 81.88 301 SER A CA 1
ATOM 2417 C C . SER A 1 301 ? 2.489 9.210 -10.290 1.00 81.88 301 SER A C 1
ATOM 2419 O O . SER A 1 301 ? 3.374 9.118 -11.138 1.00 81.88 301 SER A O 1
ATOM 2421 N N . THR A 1 302 ? 1.440 10.021 -10.453 1.00 85.44 302 THR A N 1
ATOM 2422 C CA . THR A 1 302 ? 1.266 10.899 -11.615 1.00 85.44 302 THR A CA 1
ATOM 2423 C C . THR A 1 302 ? 2.332 11.991 -11.676 1.00 85.44 302 THR A C 1
ATOM 2425 O O . THR A 1 302 ? 2.880 12.245 -12.745 1.00 85.44 302 THR A O 1
ATOM 2428 N N . VAL A 1 303 ? 2.653 12.633 -10.549 1.00 84.62 303 VAL A N 1
ATOM 2429 C CA . VAL A 1 303 ? 3.729 13.635 -10.486 1.00 84.62 303 VAL A CA 1
ATOM 2430 C C . VAL A 1 303 ? 5.067 13.013 -10.892 1.00 84.62 303 VAL A C 1
ATOM 2432 O O . VAL A 1 303 ? 5.754 13.572 -11.745 1.00 84.62 303 VAL A O 1
ATOM 2435 N N . PHE A 1 304 ? 5.398 11.834 -10.360 1.00 79.00 304 PHE A N 1
ATOM 2436 C CA . PHE A 1 304 ? 6.641 11.133 -10.689 1.00 79.00 304 PHE A CA 1
ATOM 2437 C C . PHE A 1 304 ? 6.723 10.722 -12.164 1.00 79.00 304 PHE A C 1
ATOM 2439 O O . PHE A 1 304 ? 7.759 10.941 -12.783 1.00 79.00 304 PHE A O 1
ATOM 2446 N N . LEU A 1 305 ? 5.624 10.254 -12.775 1.00 81.19 305 LEU A N 1
ATOM 2447 C CA . LEU A 1 305 ? 5.575 9.983 -14.221 1.00 81.19 305 LEU A CA 1
ATOM 2448 C C . LEU A 1 305 ? 6.054 11.183 -15.056 1.00 81.19 305 LEU A C 1
ATOM 2450 O O . LEU A 1 305 ? 6.824 11.023 -16.005 1.00 81.19 305 LEU A O 1
ATOM 2454 N N . PHE A 1 306 ? 5.614 12.395 -14.709 1.00 79.56 306 PHE A N 1
ATOM 2455 C CA . PHE A 1 306 ? 6.011 13.600 -15.437 1.00 79.56 306 PHE A CA 1
ATOM 2456 C C . PHE A 1 306 ? 7.416 14.086 -15.076 1.00 79.56 306 PHE A C 1
ATOM 2458 O O . PHE A 1 306 ? 8.101 14.586 -15.966 1.00 79.56 306 PHE A O 1
ATOM 2465 N N . ILE A 1 307 ? 7.863 13.930 -13.826 1.00 79.81 307 ILE A N 1
ATOM 2466 C CA . ILE A 1 307 ? 9.242 14.256 -13.430 1.00 79.81 307 ILE A CA 1
ATOM 2467 C C . ILE A 1 307 ? 10.237 13.420 -14.241 1.00 79.81 307 ILE A C 1
ATOM 2469 O O . ILE A 1 307 ? 11.118 13.999 -14.879 1.00 79.81 307 ILE A O 1
ATOM 2473 N N . GLU A 1 308 ? 10.038 12.101 -14.305 1.00 74.56 308 GLU A N 1
ATOM 2474 C CA . GLU A 1 308 ? 10.882 11.186 -15.088 1.00 74.56 308 GLU A CA 1
ATOM 2475 C C . GLU A 1 308 ? 10.914 11.582 -16.570 1.00 74.56 308 GLU A C 1
ATOM 2477 O O . GLU A 1 308 ? 11.971 11.748 -17.183 1.00 74.56 308 GLU A O 1
ATOM 2482 N N . THR A 1 309 ? 9.737 11.861 -17.140 1.00 73.38 309 THR A N 1
ATOM 2483 C CA . THR A 1 309 ? 9.617 12.283 -18.543 1.00 73.38 309 THR A CA 1
ATOM 2484 C C . THR A 1 309 ? 10.362 13.593 -18.820 1.00 73.38 309 THR A C 1
ATOM 2486 O O . THR A 1 309 ? 11.020 13.732 -19.854 1.00 73.38 309 THR A O 1
ATOM 2489 N N . LEU A 1 310 ? 10.252 14.580 -17.924 1.00 71.31 310 LEU A N 1
ATOM 2490 C CA . LEU A 1 310 ? 10.890 15.892 -18.071 1.00 71.31 310 LEU A CA 1
ATOM 2491 C C . LEU A 1 310 ? 12.411 15.814 -17.896 1.00 71.31 310 LEU A C 1
ATOM 2493 O O . LEU A 1 310 ? 13.135 16.506 -18.616 1.00 71.31 310 LEU A O 1
ATOM 2497 N N . GLY A 1 311 ? 12.898 14.959 -16.991 1.00 66.69 311 GLY A N 1
ATOM 2498 C CA . GLY A 1 311 ? 14.324 14.661 -16.846 1.00 66.69 311 GLY A CA 1
ATOM 2499 C C . GLY A 1 311 ? 14.930 14.160 -18.158 1.00 66.69 311 GLY A C 1
ATOM 2500 O O . GLY A 1 311 ? 15.956 14.675 -18.605 1.00 66.69 311 GLY A O 1
ATOM 2501 N N . TRP A 1 312 ? 14.225 13.250 -18.834 1.00 63.84 312 TRP A N 1
ATOM 2502 C CA . TRP A 1 312 ? 14.621 12.671 -20.123 1.00 63.84 312 TRP A CA 1
ATOM 2503 C C . TRP A 1 312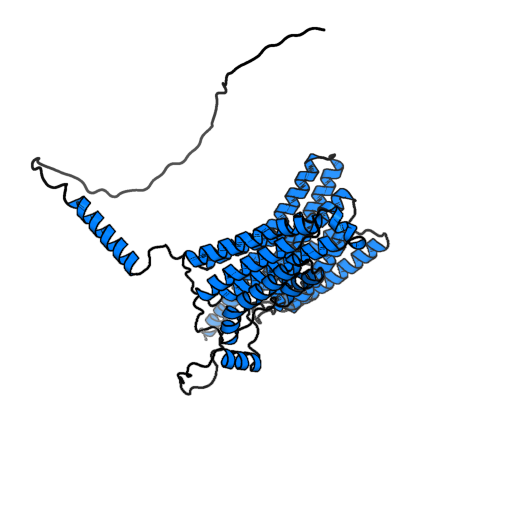 ? 14.492 13.641 -21.313 1.00 63.84 312 TRP A C 1
ATOM 2505 O O . TRP A 1 312 ? 15.300 13.635 -22.243 1.00 63.84 312 TRP A O 1
ATOM 2515 N N . GLN A 1 313 ? 13.495 14.532 -21.310 1.00 61.44 313 GLN A N 1
ATOM 2516 C CA . GLN A 1 313 ? 13.304 15.506 -22.398 1.00 61.44 313 GLN A CA 1
ATOM 2517 C C . GLN A 1 313 ? 14.459 16.508 -22.536 1.00 61.44 313 GLN A C 1
ATOM 2519 O O . GLN A 1 313 ? 14.686 17.035 -23.631 1.00 61.44 313 GLN A O 1
ATOM 2524 N N . ASN A 1 314 ? 15.202 16.757 -21.456 1.00 61.94 314 ASN A N 1
ATOM 2525 C CA . ASN A 1 314 ? 16.320 17.697 -21.445 1.00 61.94 314 ASN A CA 1
ATOM 2526 C C . ASN A 1 314 ? 17.597 17.144 -22.100 1.00 61.94 314 ASN A C 1
ATOM 2528 O O . ASN A 1 314 ? 18.486 17.928 -22.430 1.00 61.94 314 ASN A O 1
ATOM 2532 N N . THR A 1 315 ? 17.696 15.831 -22.326 1.00 59.12 315 THR A N 1
ATOM 2533 C CA . THR A 1 315 ? 18.947 15.159 -22.717 1.00 59.12 315 THR A CA 1
ATOM 2534 C C . THR A 1 315 ? 18.966 14.608 -24.148 1.00 59.12 315 THR A C 1
ATOM 2536 O O . THR A 1 315 ? 20.014 14.142 -24.588 1.00 59.12 315 THR A O 1
ATOM 2539 N N . ILE A 1 316 ? 17.855 14.663 -24.902 1.00 63.06 316 ILE A N 1
ATOM 2540 C CA . ILE A 1 316 ? 17.693 13.833 -26.119 1.00 63.06 316 ILE A CA 1
ATOM 2541 C C . ILE A 1 316 ? 17.117 14.608 -27.316 1.00 63.06 316 ILE A C 1
ATOM 2543 O O . ILE A 1 316 ? 16.473 15.644 -27.147 1.00 63.06 316 ILE A O 1
ATOM 2547 N N . ASP A 1 317 ? 17.348 14.112 -28.536 1.00 60.12 317 ASP A N 1
ATOM 2548 C CA . ASP A 1 317 ? 16.847 14.637 -29.814 1.00 60.12 317 ASP A CA 1
ATOM 2549 C C . ASP A 1 317 ? 15.309 14.638 -29.948 1.00 60.12 317 ASP A C 1
ATOM 2551 O O . ASP A 1 317 ? 14.592 13.806 -29.389 1.00 60.12 317 ASP A O 1
ATOM 2555 N N . ALA A 1 318 ? 14.784 15.550 -30.775 1.00 61.69 318 ALA A N 1
ATOM 2556 C CA . ALA A 1 318 ? 13.349 15.824 -30.929 1.00 61.69 318 ALA A CA 1
ATOM 2557 C C . ALA A 1 318 ? 12.472 14.610 -31.321 1.00 61.69 318 ALA A C 1
ATOM 2559 O O . ALA A 1 318 ? 11.288 14.582 -30.984 1.00 61.69 318 ALA A O 1
ATOM 2560 N N . GLY A 1 319 ? 13.029 13.608 -32.013 1.00 57.94 319 GLY A N 1
ATOM 2561 C CA . GLY A 1 319 ? 12.312 12.388 -32.410 1.00 57.94 319 GLY A CA 1
ATOM 2562 C C . GLY A 1 319 ? 12.072 11.404 -31.259 1.00 57.94 319 GLY A C 1
ATOM 2563 O O . GLY A 1 319 ? 10.993 10.829 -31.168 1.00 57.94 319 GLY A O 1
ATOM 2564 N N . LEU A 1 320 ? 13.032 11.257 -30.340 1.00 61.62 320 LEU A N 1
ATOM 2565 C CA . LEU A 1 320 ? 12.855 10.450 -29.125 1.00 61.62 320 LEU A CA 1
ATOM 2566 C C . LEU A 1 320 ? 11.971 11.177 -28.097 1.00 61.62 320 LEU A C 1
ATOM 2568 O O . LEU A 1 320 ? 11.214 10.532 -27.374 1.00 61.62 320 LEU A O 1
ATOM 2572 N N . ARG A 1 321 ? 11.973 12.521 -28.094 1.00 64.81 321 ARG A N 1
ATOM 2573 C CA . ARG A 1 321 ? 11.078 13.324 -27.236 1.00 64.81 321 ARG A CA 1
ATOM 2574 C C . ARG A 1 321 ? 9.594 13.047 -27.489 1.00 64.81 321 ARG A C 1
ATOM 2576 O O . ARG A 1 321 ? 8.817 13.012 -26.538 1.00 64.81 321 ARG A O 1
ATOM 2583 N N . SER A 1 322 ? 9.185 12.858 -28.747 1.00 68.62 322 SER A N 1
ATOM 2584 C CA . SER A 1 322 ? 7.775 12.605 -29.085 1.00 68.62 322 SER A CA 1
ATOM 2585 C C . SER A 1 322 ? 7.319 11.197 -28.688 1.00 68.62 322 SER A C 1
ATOM 2587 O O . SER A 1 322 ? 6.193 11.035 -28.218 1.00 68.62 322 SER A O 1
ATOM 2589 N N . ALA A 1 323 ? 8.201 10.199 -28.801 1.00 70.88 323 ALA A N 1
ATOM 2590 C CA . ALA A 1 323 ? 7.944 8.838 -28.336 1.00 70.88 323 ALA A CA 1
ATOM 2591 C C . ALA A 1 323 ? 7.820 8.778 -26.807 1.00 70.88 323 ALA A C 1
ATOM 2593 O O . ALA A 1 323 ? 6.877 8.174 -26.296 1.00 70.88 323 ALA A O 1
ATOM 2594 N N . GLY A 1 324 ? 8.709 9.468 -26.084 1.00 73.75 324 GLY A N 1
ATOM 2595 C CA . GLY A 1 324 ? 8.655 9.497 -24.626 1.00 73.75 324 GLY A CA 1
ATOM 2596 C C . GLY A 1 324 ? 7.441 10.235 -24.070 1.00 73.75 324 GLY A C 1
ATOM 2597 O O . GLY A 1 324 ? 6.807 9.762 -23.131 1.00 73.75 324 GLY A O 1
ATOM 2598 N N . LEU A 1 325 ? 7.033 11.336 -24.710 1.00 79.50 325 LEU A N 1
ATOM 2599 C CA . LEU A 1 325 ? 5.788 12.018 -24.357 1.00 79.50 325 LEU A CA 1
ATOM 2600 C C . LEU A 1 325 ? 4.559 11.124 -24.588 1.00 79.50 325 LEU A C 1
ATOM 2602 O O . LEU A 1 325 ? 3.652 11.109 -23.761 1.00 79.50 325 LEU A O 1
ATOM 2606 N N . LEU A 1 326 ? 4.520 10.366 -25.690 1.00 81.25 326 LEU A N 1
ATOM 2607 C CA . LEU A 1 326 ? 3.426 9.432 -25.962 1.00 81.25 326 LEU A CA 1
ATOM 2608 C C . LEU A 1 326 ? 3.361 8.311 -24.915 1.00 81.25 326 LEU A C 1
ATOM 2610 O O . LEU A 1 326 ? 2.272 7.999 -24.437 1.00 81.25 326 LEU A O 1
ATOM 2614 N N . ALA A 1 327 ? 4.504 7.732 -24.544 1.00 81.31 327 ALA A N 1
ATOM 2615 C CA . ALA A 1 327 ? 4.587 6.709 -23.505 1.00 81.31 327 ALA A CA 1
ATOM 2616 C C . ALA A 1 327 ? 4.093 7.243 -22.151 1.00 81.31 327 ALA A C 1
ATOM 2618 O O . ALA A 1 327 ? 3.223 6.637 -21.526 1.00 81.31 327 ALA A O 1
ATOM 2619 N N . ALA A 1 328 ? 4.553 8.432 -21.754 1.00 83.56 328 ALA A N 1
ATOM 2620 C CA . ALA A 1 328 ? 4.117 9.095 -20.529 1.00 83.56 328 ALA A CA 1
ATOM 2621 C C . ALA A 1 328 ? 2.608 9.375 -20.524 1.00 83.56 328 ALA A C 1
ATOM 2623 O O . ALA A 1 328 ? 1.927 9.100 -19.536 1.00 83.56 328 ALA A O 1
ATOM 2624 N N . LEU A 1 329 ? 2.061 9.861 -21.645 1.00 86.38 329 LEU A N 1
ATOM 2625 C CA . LEU A 1 329 ? 0.622 10.072 -21.803 1.00 86.38 329 LEU A CA 1
ATOM 2626 C C . LEU A 1 329 ? -0.154 8.759 -21.683 1.00 86.38 329 LEU A C 1
ATOM 2628 O O . LEU A 1 329 ? -1.186 8.730 -21.022 1.00 86.38 329 LEU A O 1
ATOM 2632 N N . LEU A 1 330 ? 0.329 7.667 -22.279 1.00 85.69 330 LEU A N 1
ATOM 2633 C CA . LEU A 1 330 ? -0.316 6.360 -22.161 1.00 85.69 330 LEU A CA 1
ATOM 2634 C C . LEU A 1 330 ? -0.302 5.847 -20.719 1.00 85.69 330 LEU A C 1
ATOM 2636 O O . LEU A 1 330 ? -1.343 5.393 -20.243 1.00 85.69 330 LEU A O 1
ATOM 2640 N N . CYS A 1 331 ? 0.823 5.958 -20.009 1.00 86.56 331 CYS A N 1
ATOM 2641 C CA . CYS A 1 331 ? 0.905 5.653 -18.579 1.00 86.56 331 CYS A CA 1
ATOM 2642 C C . CYS A 1 331 ? -0.094 6.494 -17.775 1.00 86.56 331 CYS A C 1
ATOM 2644 O O . CYS A 1 331 ? -0.904 5.940 -17.034 1.00 86.56 331 CYS A O 1
ATOM 2646 N N . PHE A 1 332 ? -0.099 7.812 -17.987 1.00 87.62 332 PHE A N 1
ATOM 2647 C CA . PHE A 1 332 ? -1.022 8.736 -17.334 1.00 87.62 332 PHE A CA 1
ATOM 2648 C C . PHE A 1 332 ? -2.484 8.355 -17.575 1.00 87.62 332 PHE A C 1
ATOM 2650 O O . PHE A 1 332 ? -3.248 8.239 -16.618 1.00 87.62 332 PHE A O 1
ATOM 2657 N N . PHE A 1 333 ? -2.874 8.109 -18.830 1.00 87.75 333 PHE A N 1
ATOM 2658 C CA . PHE A 1 333 ? -4.239 7.706 -19.148 1.00 87.75 333 PHE A CA 1
ATOM 2659 C C . PHE A 1 333 ? -4.607 6.432 -18.392 1.00 87.75 333 PHE A C 1
ATOM 2661 O O . PHE A 1 333 ? -5.607 6.449 -17.688 1.00 87.75 333 PHE A O 1
ATOM 2668 N N . HIS A 1 334 ? -3.796 5.372 -18.445 1.00 87.25 334 HIS A N 1
ATOM 2669 C CA . HIS A 1 334 ? -4.098 4.126 -17.730 1.00 87.25 334 HIS A CA 1
ATOM 2670 C C . HIS A 1 334 ? -4.261 4.343 -16.221 1.00 87.25 334 HIS A C 1
ATOM 2672 O O . HIS A 1 334 ? -5.252 3.882 -15.655 1.00 87.25 334 HIS A O 1
ATOM 2678 N N . VAL A 1 335 ? -3.356 5.096 -15.585 1.00 87.75 335 VAL A N 1
ATOM 2679 C CA . VAL A 1 335 ? -3.442 5.448 -14.157 1.00 87.75 335 VAL A CA 1
ATOM 2680 C C . VAL A 1 335 ? -4.746 6.191 -13.848 1.00 87.75 335 VAL A C 1
ATOM 2682 O O . VAL A 1 335 ? -5.474 5.802 -12.933 1.00 87.75 335 VAL A O 1
ATOM 2685 N N . MET A 1 336 ? -5.097 7.210 -14.640 1.00 87.75 336 MET A N 1
ATOM 2686 C CA . MET A 1 336 ? -6.354 7.954 -14.480 1.00 87.75 336 MET A CA 1
ATOM 2687 C C . MET A 1 336 ? -7.576 7.068 -14.669 1.00 87.75 336 MET A C 1
ATOM 2689 O O . MET A 1 336 ? -8.591 7.250 -13.999 1.00 87.75 336 MET A O 1
ATOM 2693 N N . VAL A 1 337 ? -7.499 6.090 -15.562 1.00 86.50 337 VAL A N 1
ATOM 2694 C CA . VAL A 1 337 ? -8.630 5.216 -15.807 1.00 86.50 337 VAL A CA 1
ATOM 2695 C C . VAL A 1 337 ? -8.837 4.245 -14.637 1.00 86.50 337 VAL A C 1
ATOM 2697 O O . VAL A 1 337 ? -9.964 4.110 -14.155 1.00 86.50 337 VAL A O 1
ATOM 2700 N N . TYR A 1 338 ? -7.766 3.653 -14.096 1.00 86.06 338 TYR A N 1
ATOM 2701 C CA . TYR A 1 338 ? -7.843 2.888 -12.844 1.00 86.06 338 TYR A CA 1
ATOM 2702 C C . TYR A 1 338 ? -8.426 3.730 -11.705 1.00 86.06 338 TYR A C 1
ATOM 2704 O O . TYR A 1 338 ? -9.250 3.234 -10.930 1.00 86.06 338 TYR A O 1
ATOM 2712 N N . 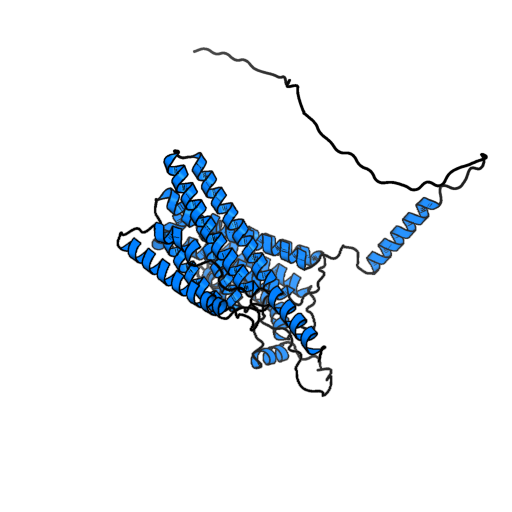TRP A 1 339 ? -8.053 5.009 -11.638 1.00 89.50 339 TRP A N 1
ATOM 2713 C CA . TRP A 1 339 ? -8.580 5.951 -10.658 1.00 89.50 339 TRP A CA 1
ATOM 2714 C C . TRP A 1 339 ? -10.093 6.182 -10.810 1.00 89.50 339 TRP A C 1
ATOM 2716 O O . TRP A 1 339 ? -10.850 5.899 -9.878 1.00 89.50 339 TRP A O 1
ATOM 2726 N N . ILE A 1 340 ? -10.556 6.593 -11.998 1.00 87.31 340 ILE A N 1
ATOM 2727 C CA . ILE A 1 340 ? -11.979 6.858 -12.284 1.00 87.31 340 ILE A CA 1
ATOM 2728 C C . ILE A 1 340 ? -12.835 5.627 -11.986 1.00 87.31 340 ILE A C 1
ATOM 2730 O O . ILE A 1 340 ? -13.876 5.728 -11.334 1.00 87.31 340 ILE A O 1
ATOM 2734 N N . VAL A 1 341 ? -12.415 4.453 -12.461 1.00 84.88 341 VAL A N 1
ATOM 2735 C CA . VAL A 1 341 ? -13.223 3.235 -12.346 1.00 84.88 341 VAL A CA 1
ATOM 2736 C C . VAL A 1 341 ? -13.287 2.744 -10.896 1.00 84.88 341 VAL A C 1
ATOM 2738 O O . VAL A 1 341 ? -14.333 2.250 -10.471 1.00 84.88 341 VAL A O 1
ATOM 2741 N N . THR A 1 342 ? -12.225 2.935 -10.107 1.00 87.44 342 THR A N 1
ATOM 2742 C CA . THR A 1 342 ? -12.227 2.634 -8.665 1.00 87.44 342 THR A CA 1
ATOM 2743 C C . THR A 1 342 ? -13.206 3.532 -7.912 1.00 87.44 342 THR A C 1
ATOM 2745 O O . THR A 1 342 ? -14.066 3.024 -7.187 1.00 87.44 342 THR A O 1
ATOM 2748 N N . HIS A 1 343 ? -13.147 4.848 -8.139 1.00 88.00 343 HIS A N 1
ATOM 2749 C CA . HIS A 1 343 ? -14.093 5.809 -7.555 1.00 88.00 343 HIS A CA 1
ATOM 2750 C C . HIS A 1 343 ? -15.533 5.497 -7.934 1.00 88.00 343 HIS A C 1
ATOM 2752 O O . HIS A 1 343 ? -16.421 5.442 -7.082 1.00 88.00 343 HIS A O 1
ATOM 2758 N N . HIS A 1 344 ? -15.766 5.214 -9.213 1.00 84.12 344 HIS A N 1
ATOM 2759 C CA . HIS A 1 344 ? -17.087 4.856 -9.701 1.00 84.12 344 HIS A CA 1
ATOM 2760 C C . HIS A 1 344 ? -17.597 3.556 -9.065 1.00 84.12 344 HIS A C 1
ATOM 2762 O O . HIS A 1 344 ? -18.767 3.461 -8.707 1.00 84.12 344 HIS A O 1
ATOM 2768 N N . ALA A 1 345 ? -16.740 2.551 -8.870 1.00 83.19 345 ALA A N 1
ATOM 2769 C CA . ALA A 1 345 ? -17.128 1.319 -8.191 1.00 83.19 345 ALA A CA 1
ATOM 2770 C C . ALA A 1 345 ? -17.509 1.555 -6.727 1.00 83.19 345 ALA A C 1
ATOM 2772 O O . ALA A 1 345 ? -18.531 1.032 -6.274 1.00 83.19 345 ALA A O 1
ATOM 2773 N N . LEU A 1 346 ? -16.728 2.359 -6.006 1.00 86.81 346 LEU A N 1
ATOM 2774 C CA . LEU A 1 346 ? -16.956 2.624 -4.588 1.00 86.81 346 LEU A CA 1
ATOM 2775 C C . LEU A 1 346 ? -18.147 3.553 -4.333 1.00 86.81 346 LEU A C 1
ATOM 2777 O O . LEU A 1 346 ? -18.838 3.356 -3.338 1.00 86.81 346 LEU A O 1
ATOM 2781 N N . LYS A 1 347 ? -18.494 4.440 -5.275 1.00 84.06 347 LYS A N 1
ATOM 2782 C CA . LYS A 1 347 ? -19.720 5.260 -5.227 1.00 84.06 347 LYS A CA 1
ATOM 2783 C C . LYS A 1 347 ? -21.000 4.434 -5.017 1.00 84.06 347 LYS A C 1
ATOM 2785 O O . LYS A 1 347 ? -21.924 4.879 -4.341 1.00 84.06 347 LYS A O 1
ATOM 2790 N N . TYR A 1 348 ? -21.066 3.234 -5.598 1.00 82.12 348 TYR A N 1
ATOM 2791 C CA . TYR A 1 348 ? -22.228 2.332 -5.510 1.00 82.12 348 TYR A CA 1
ATOM 2792 C C . TYR A 1 348 ? -22.057 1.203 -4.485 1.00 82.12 348 TYR A C 1
ATOM 2794 O O . TYR A 1 348 ? -22.874 0.278 -4.430 1.00 82.12 348 TYR A O 1
ATOM 2802 N N . SER A 1 349 ? -20.977 1.246 -3.711 1.00 83.94 349 SER A N 1
ATOM 2803 C CA . SER A 1 349 ? -20.652 0.243 -2.702 1.00 83.94 349 SER A CA 1
ATOM 2804 C C . SER A 1 349 ? -21.131 0.694 -1.318 1.00 83.94 349 SER A C 1
ATOM 2806 O O . SER A 1 349 ? -21.357 1.888 -1.122 1.00 83.94 349 SER A O 1
ATOM 2808 N N . PRO A 1 350 ? -21.283 -0.231 -0.350 1.00 83.38 350 PRO A N 1
ATOM 2809 C CA . PRO A 1 350 ? -21.509 0.140 1.043 1.00 83.38 350 PRO A CA 1
ATOM 2810 C C . PRO A 1 350 ? -20.399 1.053 1.542 1.00 83.38 350 PRO A C 1
ATOM 2812 O O . PRO A 1 350 ? -19.261 0.878 1.117 1.00 83.38 350 PRO A O 1
ATOM 2815 N N . ASP A 1 351 ? -20.692 1.937 2.496 1.00 85.56 351 ASP A N 1
ATOM 2816 C CA . ASP A 1 351 ? -19.747 2.946 3.008 1.00 85.56 351 ASP A CA 1
ATOM 2817 C C . ASP A 1 351 ? -18.492 2.346 3.674 1.00 85.56 351 ASP A C 1
ATOM 2819 O O . ASP A 1 351 ? -17.594 3.075 4.109 1.00 85.56 351 ASP A O 1
ATOM 2823 N N . HIS A 1 352 ? -18.443 1.020 3.842 1.00 85.38 352 HIS A N 1
ATOM 2824 C CA . HIS A 1 352 ? -17.346 0.308 4.480 1.00 85.38 352 HIS A CA 1
ATOM 2825 C C . HIS A 1 352 ? -16.827 -0.857 3.619 1.00 85.38 352 HIS A C 1
ATOM 2827 O O . HIS A 1 352 ? -17.597 -1.658 3.084 1.00 85.38 352 HIS A O 1
ATOM 2833 N N . MET A 1 353 ? -15.504 -1.026 3.593 1.00 86.56 353 MET A N 1
ATOM 2834 C CA . MET A 1 353 ? -14.791 -2.099 2.902 1.00 86.56 353 MET A CA 1
ATOM 2835 C C . MET A 1 353 ? -14.384 -3.224 3.851 1.00 86.56 353 MET A C 1
ATOM 2837 O O . MET A 1 353 ? -14.084 -3.013 5.031 1.00 86.56 353 MET A O 1
ATOM 2841 N N . THR A 1 354 ? -14.319 -4.441 3.311 1.00 87.12 354 THR A N 1
ATOM 2842 C CA . THR A 1 354 ? -13.702 -5.575 4.009 1.00 87.12 354 THR A CA 1
ATOM 2843 C C . THR A 1 354 ? -12.179 -5.454 3.992 1.00 87.12 354 THR A C 1
ATOM 2845 O O . THR A 1 354 ? -11.619 -4.881 3.060 1.00 87.12 354 THR A O 1
ATOM 2848 N N . VAL A 1 355 ? -11.499 -6.063 4.969 1.00 85.44 355 VAL A N 1
ATOM 2849 C CA . VAL A 1 355 ? -10.023 -6.127 5.023 1.00 85.44 355 VAL A CA 1
ATOM 2850 C C . VAL A 1 355 ? -9.428 -6.671 3.718 1.00 85.44 355 VAL A C 1
ATOM 2852 O O . VAL A 1 355 ? -8.428 -6.156 3.233 1.00 85.44 355 VAL A O 1
ATOM 2855 N N . VAL A 1 356 ? -10.074 -7.671 3.107 1.00 88.44 356 VAL A N 1
ATOM 2856 C CA . VAL A 1 356 ? -9.641 -8.252 1.825 1.00 88.44 356 VAL A CA 1
ATOM 2857 C C . VAL A 1 356 ? -9.708 -7.216 0.705 1.00 88.44 356 VAL A C 1
ATOM 2859 O O . VAL A 1 356 ? -8.759 -7.076 -0.058 1.00 88.44 356 VAL A O 1
ATOM 2862 N N . SER A 1 357 ? -10.807 -6.466 0.622 1.00 90.06 357 SER A N 1
ATOM 2863 C CA . SER A 1 357 ? -10.973 -5.420 -0.390 1.00 90.06 357 SER A CA 1
ATOM 2864 C C . SER A 1 357 ? -9.960 -4.286 -0.212 1.00 90.06 357 SER A C 1
ATOM 2866 O O . SER A 1 357 ? -9.460 -3.775 -1.208 1.00 90.06 357 SER A O 1
ATOM 2868 N N . VAL A 1 358 ? -9.611 -3.929 1.031 1.00 89.94 358 VAL A N 1
ATOM 2869 C CA . VAL A 1 358 ? -8.558 -2.937 1.305 1.00 89.94 358 VAL A CA 1
ATOM 2870 C C . VAL A 1 358 ? -7.192 -3.447 0.851 1.00 89.94 358 VAL A C 1
ATOM 2872 O O . VAL A 1 358 ? -6.492 -2.733 0.143 1.00 89.94 358 VAL A O 1
ATOM 2875 N N . TRP A 1 359 ? -6.828 -4.691 1.175 1.00 90.12 359 TRP A N 1
ATOM 2876 C CA . TRP A 1 359 ? -5.560 -5.273 0.719 1.00 90.12 359 TRP A CA 1
ATOM 2877 C C . TRP A 1 359 ? -5.473 -5.398 -0.801 1.00 90.12 359 TRP A C 1
ATOM 2879 O O . TRP A 1 359 ? -4.416 -5.152 -1.373 1.00 90.12 359 TRP A O 1
ATOM 2889 N N . LEU A 1 360 ? -6.576 -5.730 -1.472 1.00 91.69 360 LEU A N 1
ATOM 2890 C CA . LEU A 1 360 ? -6.625 -5.730 -2.934 1.00 91.69 360 LEU A CA 1
ATOM 2891 C C . LEU A 1 360 ? -6.411 -4.325 -3.506 1.00 91.69 360 LEU A C 1
ATOM 2893 O O . LEU A 1 360 ? -5.702 -4.192 -4.500 1.00 91.69 360 LEU A O 1
ATOM 2897 N N . LEU A 1 361 ? -6.952 -3.283 -2.864 1.00 90.44 361 LEU A N 1
ATOM 2898 C CA . LEU A 1 361 ? -6.688 -1.906 -3.272 1.00 90.44 361 LEU A CA 1
ATOM 2899 C C . LEU A 1 361 ? -5.232 -1.500 -3.018 1.00 90.44 361 LEU A C 1
ATOM 2901 O O . LEU A 1 361 ? -4.629 -0.884 -3.884 1.00 90.44 361 LEU A O 1
ATOM 2905 N N . VAL A 1 362 ? -4.641 -1.896 -1.889 1.00 89.62 362 VAL A N 1
ATOM 2906 C CA . VAL A 1 362 ? -3.209 -1.698 -1.606 1.00 89.62 362 VAL A CA 1
ATOM 2907 C C . VAL A 1 362 ? -2.343 -2.363 -2.683 1.00 89.62 362 VAL A C 1
ATOM 2909 O O . VAL A 1 362 ? -1.442 -1.740 -3.233 1.00 89.62 362 VAL A O 1
ATOM 2912 N N . LEU A 1 363 ? -2.646 -3.606 -3.064 1.00 90.50 363 LEU A N 1
ATOM 2913 C CA . LEU A 1 363 ? -1.939 -4.285 -4.155 1.00 90.50 363 LEU A CA 1
ATOM 2914 C C . LEU A 1 363 ? -2.142 -3.585 -5.507 1.00 90.50 363 LEU A C 1
ATOM 2916 O O . LEU A 1 363 ? -1.230 -3.563 -6.327 1.00 90.50 363 LEU A O 1
ATOM 2920 N N . MET A 1 364 ? -3.314 -2.999 -5.757 1.00 88.25 364 MET A N 1
ATOM 2921 C CA . MET A 1 364 ? -3.528 -2.178 -6.950 1.00 88.25 364 MET A CA 1
ATOM 2922 C C . MET A 1 364 ? -2.718 -0.878 -6.911 1.00 88.25 364 MET A C 1
ATOM 2924 O O . MET A 1 364 ? -2.106 -0.530 -7.917 1.00 88.25 364 MET A O 1
ATOM 2928 N N . SER A 1 365 ? -2.676 -0.184 -5.770 1.00 88.19 365 SER A N 1
ATOM 2929 C CA . SER A 1 365 ? -1.829 0.994 -5.550 1.00 88.19 365 SER A CA 1
ATOM 2930 C C . SER A 1 365 ? -0.370 0.681 -5.859 1.00 88.19 365 SER A C 1
ATOM 2932 O O . SER A 1 365 ? 0.288 1.454 -6.545 1.00 88.19 365 SER A O 1
ATOM 2934 N N . LEU A 1 366 ? 0.113 -0.484 -5.426 1.00 87.00 366 LEU A N 1
ATOM 2935 C CA . LEU A 1 366 ? 1.451 -0.964 -5.742 1.00 87.00 366 LEU A CA 1
ATOM 2936 C C . LEU A 1 366 ? 1.701 -1.045 -7.257 1.00 87.00 366 LEU A C 1
ATOM 2938 O O . LEU A 1 366 ? 2.692 -0.506 -7.734 1.00 87.00 366 LEU A O 1
ATOM 2942 N N . VAL A 1 367 ? 0.795 -1.653 -8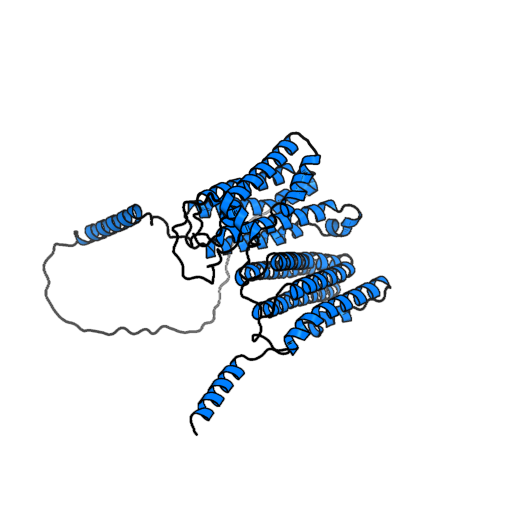.033 1.00 86.62 367 VAL A N 1
ATOM 2943 C CA . VAL A 1 367 ? 0.932 -1.713 -9.504 1.00 86.62 367 VAL A CA 1
ATOM 2944 C C . VAL A 1 367 ? 1.073 -0.316 -10.110 1.00 86.62 367 VAL A C 1
ATOM 2946 O O . VAL A 1 367 ? 1.867 -0.119 -11.026 1.00 86.62 367 VAL A O 1
ATOM 2949 N N . LEU A 1 368 ? 0.326 0.658 -9.590 1.00 84.50 368 LEU A N 1
ATOM 2950 C CA . LEU A 1 368 ? 0.325 2.037 -10.078 1.00 84.50 368 LEU A CA 1
ATOM 2951 C C . LEU A 1 368 ? 1.639 2.768 -9.773 1.00 84.50 368 LEU A C 1
ATOM 2953 O O . LEU A 1 368 ? 2.106 3.537 -10.608 1.00 84.50 368 LEU A O 1
ATOM 2957 N N . VAL A 1 369 ? 2.271 2.479 -8.634 1.00 82.50 369 VAL A N 1
ATOM 2958 C CA . VAL A 1 369 ? 3.584 3.038 -8.265 1.00 82.50 369 VAL A CA 1
ATOM 2959 C C . VAL A 1 369 ? 4.718 2.488 -9.143 1.00 82.50 369 VAL A C 1
ATOM 2961 O O . VAL A 1 369 ? 5.736 3.149 -9.306 1.00 82.50 369 VAL A O 1
ATOM 2964 N N . VAL A 1 370 ? 4.544 1.322 -9.777 1.00 82.25 370 VAL A N 1
ATOM 2965 C CA . VAL A 1 370 ? 5.547 0.732 -10.689 1.00 82.25 370 VAL A CA 1
ATOM 2966 C C . VAL A 1 370 ? 5.465 1.323 -12.114 1.00 82.25 370 VAL A C 1
ATOM 2968 O O . VAL A 1 370 ? 6.393 1.168 -12.908 1.00 82.25 370 VAL A O 1
ATOM 2971 N N . TYR A 1 371 ? 4.401 2.064 -12.460 1.00 81.00 371 TYR A N 1
ATOM 2972 C CA . TYR A 1 371 ? 4.259 2.685 -13.790 1.00 81.00 371 TYR A CA 1
ATOM 2973 C C . TYR A 1 371 ? 5.408 3.629 -14.184 1.00 81.00 371 TYR A C 1
ATOM 2975 O O . TYR A 1 371 ? 5.867 3.509 -15.321 1.00 81.00 371 TYR A O 1
ATOM 2983 N N . PRO A 1 372 ? 5.890 4.544 -13.317 1.00 78.50 372 PRO A N 1
ATOM 2984 C CA . PRO A 1 372 ? 7.087 5.340 -13.587 1.00 78.50 372 PRO A CA 1
ATOM 2985 C C . PRO A 1 372 ? 8.281 4.496 -14.033 1.00 78.50 372 PRO A C 1
ATOM 2987 O O . PRO A 1 372 ? 8.889 4.801 -15.051 1.00 78.50 372 PRO A O 1
ATOM 2990 N N . ILE A 1 373 ? 8.540 3.369 -13.368 1.00 76.62 373 ILE A N 1
ATOM 2991 C CA . ILE A 1 373 ? 9.666 2.501 -13.730 1.00 76.62 373 ILE A CA 1
ATOM 2992 C C . ILE A 1 373 ? 9.433 1.839 -15.093 1.00 76.62 373 ILE A C 1
ATOM 2994 O O . ILE A 1 373 ? 10.346 1.739 -15.908 1.00 76.62 373 ILE A O 1
ATOM 2998 N N . SER A 1 374 ? 8.194 1.438 -15.391 1.00 79.44 374 SER A N 1
ATOM 2999 C CA . SER A 1 374 ? 7.839 0.910 -16.717 1.00 79.44 374 SER A CA 1
ATOM 3000 C C . SER A 1 374 ? 8.022 1.929 -17.841 1.00 79.44 374 SER A C 1
ATOM 3002 O O . SER A 1 374 ? 8.342 1.555 -18.969 1.00 79.44 374 SER A O 1
ATOM 3004 N N . LEU A 1 375 ? 7.833 3.216 -17.533 1.00 80.19 375 LEU A N 1
ATOM 3005 C CA . LEU A 1 375 ? 8.086 4.300 -18.466 1.00 80.19 375 LEU A CA 1
ATOM 3006 C C . LEU A 1 375 ? 9.587 4.436 -18.711 1.00 80.19 375 LEU A C 1
ATOM 3008 O O . LEU A 1 375 ? 9.987 4.423 -19.870 1.00 80.19 375 LEU A O 1
ATOM 3012 N N . THR A 1 376 ? 10.405 4.491 -17.658 1.00 76.19 376 THR A N 1
ATOM 3013 C CA . THR A 1 376 ? 11.872 4.500 -17.779 1.00 76.19 376 THR A CA 1
ATOM 3014 C C . THR A 1 376 ? 12.359 3.316 -18.613 1.00 76.19 376 THR A C 1
ATOM 3016 O O . THR A 1 376 ? 13.135 3.507 -19.545 1.00 76.19 376 THR A O 1
ATOM 3019 N N . ALA A 1 377 ? 11.783 2.128 -18.400 1.00 75.62 377 ALA A N 1
ATOM 3020 C CA . ALA A 1 377 ? 12.105 0.932 -19.173 1.00 75.62 377 ALA A CA 1
ATOM 3021 C C . ALA A 1 377 ? 11.870 1.062 -20.669 1.00 75.62 377 ALA A C 1
ATOM 3023 O O . ALA A 1 377 ? 12.679 0.668 -21.515 1.00 75.62 377 ALA A O 1
ATOM 3024 N N . TRP A 1 378 ? 10.724 1.639 -20.993 1.00 79.12 378 TRP A N 1
ATOM 3025 C CA . TRP A 1 378 ? 10.355 1.883 -22.365 1.00 79.12 378 TRP A CA 1
ATOM 3026 C C . TRP A 1 378 ? 11.245 2.961 -22.993 1.00 79.12 378 TRP A C 1
ATOM 3028 O O . TRP A 1 378 ? 11.615 2.850 -24.162 1.00 79.12 378 TRP A O 1
ATOM 3038 N N . LEU A 1 379 ? 11.616 3.992 -22.237 1.00 75.75 379 LEU A N 1
ATOM 3039 C CA . LEU A 1 379 ? 12.472 5.067 -22.726 1.00 75.75 379 LEU A CA 1
ATOM 3040 C C . LEU A 1 379 ? 13.900 4.585 -23.011 1.00 75.75 379 LEU A C 1
ATOM 3042 O O . LEU A 1 379 ? 14.416 4.864 -24.092 1.00 75.75 379 LEU A O 1
ATOM 3046 N N . GLU A 1 380 ? 14.513 3.853 -22.082 1.00 74.56 380 GLU A N 1
ATOM 3047 C CA . GLU A 1 380 ? 15.930 3.481 -22.156 1.00 74.56 380 GLU A CA 1
ATOM 3048 C C . GLU A 1 380 ? 16.195 2.318 -23.118 1.00 74.56 380 GLU A C 1
ATOM 3050 O O . GLU A 1 380 ? 17.031 2.447 -24.015 1.00 74.56 380 GLU A O 1
ATOM 3055 N N . ASP A 1 381 ? 15.432 1.226 -23.007 1.00 71.75 381 ASP A N 1
ATOM 3056 C CA . ASP A 1 381 ? 15.670 0.007 -23.794 1.00 71.75 381 ASP A CA 1
ATOM 3057 C C . ASP A 1 381 ? 14.711 -0.155 -24.979 1.00 71.75 381 ASP A C 1
ATOM 3059 O O . ASP A 1 381 ? 14.821 -1.100 -25.767 1.00 71.75 381 ASP A O 1
ATOM 3063 N N . GLY A 1 382 ? 13.718 0.730 -25.112 1.00 71.88 382 GLY A N 1
ATOM 3064 C CA . GLY A 1 382 ? 12.648 0.577 -26.099 1.00 71.88 382 GLY A CA 1
ATOM 3065 C C . GLY A 1 382 ? 11.720 -0.613 -25.819 1.00 71.88 382 GLY A C 1
ATOM 3066 O O . GLY A 1 382 ? 10.857 -0.917 -26.648 1.00 71.88 382 GLY A O 1
ATOM 3067 N N . SER A 1 383 ? 11.889 -1.290 -24.677 1.00 77.19 383 SER A N 1
ATOM 3068 C CA . SER A 1 383 ? 11.131 -2.478 -24.295 1.00 77.19 383 SER A CA 1
ATOM 3069 C C . SER A 1 383 ? 9.772 -2.098 -23.721 1.00 77.19 383 SER A C 1
ATOM 3071 O O . SER A 1 383 ? 9.656 -1.344 -22.760 1.00 77.19 383 SER A O 1
ATOM 3073 N N . ILE A 1 384 ? 8.722 -2.664 -24.302 1.00 81.56 384 ILE A N 1
ATOM 3074 C CA . ILE A 1 384 ? 7.331 -2.494 -23.862 1.00 81.56 384 ILE A CA 1
ATOM 3075 C C . ILE A 1 384 ? 6.843 -3.666 -23.002 1.00 81.56 384 ILE A C 1
ATOM 3077 O O . ILE A 1 384 ? 5.740 -3.601 -22.467 1.00 81.56 384 ILE A O 1
ATOM 3081 N N . ASP A 1 385 ? 7.631 -4.735 -22.860 1.00 82.75 385 ASP A N 1
ATOM 3082 C CA . ASP A 1 385 ? 7.227 -5.982 -22.196 1.00 82.75 385 ASP A CA 1
ATOM 3083 C C . ASP A 1 385 ? 6.710 -5.730 -20.773 1.00 82.75 385 ASP A C 1
ATOM 3085 O O . ASP A 1 385 ? 5.590 -6.124 -20.437 1.00 82.75 385 ASP A O 1
ATOM 3089 N N . LEU A 1 386 ? 7.483 -4.984 -19.977 1.00 80.69 386 LEU A N 1
ATOM 3090 C CA . LEU A 1 386 ? 7.147 -4.651 -18.593 1.00 80.69 386 LEU A CA 1
ATOM 3091 C C . LEU A 1 386 ? 5.821 -3.881 -18.496 1.00 80.69 386 LEU A C 1
ATOM 3093 O O . LEU A 1 386 ? 5.017 -4.113 -17.594 1.00 80.69 386 LEU A O 1
ATOM 3097 N N . TYR A 1 387 ? 5.543 -3.011 -19.467 1.00 84.19 387 TYR A N 1
ATOM 3098 C CA . TYR A 1 387 ? 4.301 -2.250 -19.524 1.00 84.19 387 TYR A CA 1
ATOM 3099 C C . TYR A 1 387 ? 3.074 -3.146 -19.772 1.00 84.19 387 TYR A C 1
ATOM 3101 O O . TYR A 1 387 ? 2.024 -2.947 -19.151 1.00 84.19 387 TYR A O 1
ATOM 3109 N N . TYR A 1 388 ? 3.190 -4.170 -20.628 1.00 84.31 388 TYR A N 1
ATOM 3110 C CA . TYR A 1 388 ? 2.127 -5.168 -20.819 1.00 84.31 388 TYR A CA 1
ATOM 3111 C C . TYR A 1 388 ? 1.923 -6.032 -19.569 1.00 84.31 388 TYR A C 1
ATOM 3113 O O . TYR A 1 388 ? 0.782 -6.306 -19.191 1.00 84.31 388 TYR A O 1
ATOM 3121 N N . GLU A 1 389 ? 3.011 -6.451 -18.923 1.00 87.50 389 GLU A N 1
ATOM 3122 C CA . GLU A 1 389 ? 2.971 -7.281 -17.716 1.00 87.50 389 GLU A CA 1
ATOM 3123 C C . GLU A 1 389 ? 2.298 -6.546 -16.548 1.00 87.50 389 GLU A C 1
ATOM 3125 O O . GLU A 1 389 ? 1.369 -7.080 -15.937 1.00 87.50 389 GLU A O 1
ATOM 3130 N N . ILE A 1 390 ? 2.667 -5.286 -16.304 1.00 87.38 390 ILE A N 1
ATOM 3131 C CA . ILE A 1 390 ? 2.052 -4.427 -15.279 1.00 87.38 390 ILE A CA 1
ATOM 3132 C C . ILE A 1 390 ? 0.558 -4.234 -15.542 1.00 87.38 390 ILE A C 1
ATOM 3134 O O . ILE A 1 390 ? -0.248 -4.336 -14.618 1.00 87.38 390 ILE A O 1
ATOM 3138 N N . ASN A 1 391 ? 0.158 -4.005 -16.796 1.00 86.88 391 ASN A N 1
ATOM 3139 C CA . ASN A 1 391 ? -1.255 -3.867 -17.148 1.00 86.88 391 ASN A CA 1
ATOM 3140 C C . ASN A 1 391 ? -2.052 -5.156 -16.924 1.00 86.88 391 ASN A C 1
ATOM 3142 O O . ASN A 1 391 ? -3.183 -5.102 -16.437 1.00 86.88 391 ASN A O 1
ATOM 3146 N N . LEU A 1 392 ? -1.469 -6.316 -17.227 1.00 89.50 392 LEU A N 1
ATOM 3147 C CA . LEU A 1 392 ? -2.103 -7.609 -16.980 1.00 89.50 392 LEU A CA 1
ATOM 3148 C C . LEU A 1 392 ? -2.255 -7.894 -15.478 1.00 89.50 392 LEU A C 1
ATOM 3150 O O . LEU A 1 392 ? -3.326 -8.330 -15.039 1.00 89.50 392 LEU A O 1
ATOM 3154 N N . ILE A 1 393 ? -1.214 -7.627 -14.685 1.00 90.25 393 ILE A N 1
ATOM 3155 C CA . ILE A 1 393 ? -1.252 -7.760 -13.221 1.00 90.25 393 ILE A CA 1
ATOM 3156 C C . ILE A 1 393 ? -2.299 -6.802 -12.643 1.00 90.25 393 ILE A C 1
ATOM 3158 O O . ILE A 1 393 ? -3.160 -7.227 -11.870 1.00 90.25 393 ILE A O 1
ATOM 3162 N N . GLY A 1 394 ? -2.281 -5.539 -13.077 1.00 88.31 394 GLY A N 1
ATOM 3163 C CA . GLY A 1 394 ? -3.250 -4.515 -12.698 1.00 88.31 394 GLY A CA 1
ATOM 3164 C C . GLY A 1 394 ? -4.682 -4.951 -12.975 1.00 88.31 394 GLY A C 1
ATOM 3165 O O . GLY A 1 394 ? -5.487 -5.001 -12.050 1.00 88.31 394 GLY A O 1
ATOM 3166 N N . ALA A 1 395 ? -4.992 -5.370 -14.205 1.00 87.81 395 ALA A N 1
ATOM 3167 C CA . ALA A 1 395 ? -6.319 -5.860 -14.582 1.00 87.81 395 ALA A CA 1
ATOM 3168 C C . ALA A 1 395 ? -6.753 -7.097 -13.773 1.00 87.81 395 ALA A C 1
ATOM 3170 O O . ALA A 1 395 ? -7.931 -7.241 -13.429 1.00 87.81 395 ALA A O 1
ATOM 3171 N N . SER A 1 396 ? -5.813 -7.980 -13.426 1.00 90.94 396 SER A N 1
ATOM 3172 C CA . SER A 1 396 ? -6.085 -9.173 -12.615 1.00 90.94 396 SER A CA 1
ATOM 3173 C C . SER A 1 396 ? -6.445 -8.806 -11.174 1.00 90.94 396 SER A C 1
ATOM 3175 O O . SER A 1 396 ? -7.457 -9.275 -10.650 1.00 90.94 396 SER A O 1
ATOM 3177 N N . LEU A 1 397 ? -5.673 -7.915 -10.546 1.00 90.88 397 LEU A N 1
ATOM 3178 C CA . LEU A 1 397 ? -5.979 -7.393 -9.212 1.00 90.88 397 LEU A CA 1
ATOM 3179 C C . LEU A 1 397 ? -7.282 -6.594 -9.208 1.00 90.88 397 LEU A C 1
ATOM 3181 O O . LEU A 1 397 ? -8.099 -6.765 -8.306 1.00 90.88 397 LEU A O 1
ATOM 3185 N N . PHE A 1 398 ? -7.524 -5.808 -10.257 1.00 86.69 398 PHE A N 1
ATOM 3186 C CA . PHE A 1 398 ? -8.775 -5.086 -10.464 1.00 86.69 398 PHE A CA 1
ATOM 3187 C C . PHE A 1 398 ? -9.964 -6.041 -10.513 1.00 86.69 398 PHE A C 1
ATOM 3189 O O . PHE A 1 398 ? -10.973 -5.836 -9.847 1.00 86.69 398 PHE A O 1
ATOM 3196 N N . THR A 1 399 ? -9.831 -7.146 -11.241 1.00 88.50 399 THR A N 1
ATOM 3197 C CA . THR A 1 399 ? -10.855 -8.189 -11.293 1.00 88.50 399 THR A CA 1
ATOM 3198 C C . THR A 1 399 ? -11.167 -8.703 -9.888 1.00 88.50 399 THR A C 1
ATOM 3200 O O . THR A 1 399 ? -12.319 -8.651 -9.455 1.00 88.50 399 THR A O 1
ATOM 3203 N N . LEU A 1 400 ? -10.147 -9.120 -9.132 1.00 90.00 400 LEU A N 1
ATOM 3204 C CA . LEU A 1 400 ? -10.318 -9.599 -7.757 1.00 90.00 400 LEU A CA 1
ATOM 3205 C C . LEU A 1 400 ? -10.961 -8.540 -6.850 1.00 90.00 400 LEU A C 1
ATOM 3207 O O . LEU A 1 400 ? -11.882 -8.852 -6.091 1.00 90.00 400 LEU A O 1
ATOM 3211 N N . PHE A 1 401 ? -10.531 -7.283 -6.962 1.00 89.81 401 PHE A N 1
ATOM 3212 C CA . PHE A 1 401 ? -11.091 -6.166 -6.209 1.00 89.81 401 PHE A CA 1
ATOM 3213 C C . PHE A 1 401 ? -12.589 -6.006 -6.486 1.00 89.81 401 PHE A C 1
ATOM 3215 O O . PHE A 1 401 ? -13.396 -5.992 -5.552 1.00 89.81 401 PHE A O 1
ATOM 3222 N N . PHE A 1 402 ? -12.987 -6.003 -7.758 1.00 86.44 402 PHE A N 1
ATOM 3223 C CA . PHE A 1 402 ? -14.377 -5.836 -8.183 1.00 86.44 402 PHE A CA 1
ATOM 3224 C C . PHE A 1 402 ? -15.279 -6.983 -7.736 1.00 86.44 402 PHE A C 1
ATOM 3226 O O . PHE A 1 402 ? -16.428 -6.745 -7.362 1.00 86.44 402 PHE A O 1
ATOM 3233 N N . PHE A 1 403 ? -14.757 -8.210 -7.715 1.00 87.06 403 PHE A N 1
ATOM 3234 C CA . PHE A 1 403 ? -15.472 -9.355 -7.157 1.00 87.06 403 PHE A CA 1
ATOM 3235 C C . PHE A 1 403 ? -15.577 -9.312 -5.628 1.00 87.06 403 PHE A C 1
ATOM 3237 O O . PHE A 1 403 ? -16.541 -9.849 -5.081 1.00 87.06 403 PHE A O 1
ATOM 3244 N N . SER A 1 404 ? -14.632 -8.669 -4.935 1.00 87.19 404 SER A N 1
ATOM 3245 C CA . SER A 1 404 ? -14.648 -8.575 -3.468 1.00 87.19 404 SER A CA 1
ATOM 3246 C C . SER A 1 404 ? -15.565 -7.464 -2.936 1.00 87.19 404 SER A C 1
ATOM 3248 O O . SER A 1 404 ? -16.133 -7.598 -1.853 1.00 87.19 404 SER A O 1
ATOM 3250 N N . VAL A 1 405 ? -15.741 -6.376 -3.691 1.00 85.00 405 VAL A N 1
ATOM 3251 C CA . VAL A 1 405 ? -16.561 -5.226 -3.290 1.00 85.00 405 VAL A CA 1
ATOM 3252 C C . VAL A 1 405 ? -18.025 -5.426 -3.710 1.00 85.00 405 VAL A C 1
ATOM 3254 O O . VAL A 1 405 ? -18.328 -5.615 -4.892 1.00 85.00 405 VAL A O 1
ATOM 3257 N N . LYS A 1 406 ? -18.961 -5.338 -2.760 1.00 84.44 406 LYS A N 1
ATOM 3258 C CA . LYS A 1 406 ? -20.410 -5.482 -3.008 1.00 84.44 406 LYS A CA 1
ATOM 3259 C C . LYS A 1 406 ? -21.009 -4.208 -3.623 1.00 84.44 406 LYS A C 1
ATOM 3261 O O . LYS A 1 406 ? -20.565 -3.120 -3.297 1.00 84.44 406 LYS A O 1
ATOM 3266 N N . VAL A 1 407 ? -22.026 -4.349 -4.480 1.00 82.25 407 VAL A N 1
ATOM 3267 C CA . VAL A 1 407 ? -22.899 -3.227 -4.899 1.00 82.25 407 VAL A CA 1
ATOM 3268 C C . VAL A 1 407 ? -24.136 -3.246 -4.017 1.00 82.25 407 VAL A C 1
ATOM 3270 O O . VAL A 1 407 ? -24.708 -4.323 -3.837 1.00 82.25 407 VAL A O 1
ATOM 3273 N N . GLU A 1 408 ? -24.567 -2.097 -3.506 1.00 79.12 408 GLU A N 1
ATOM 3274 C CA . GLU A 1 408 ? -25.851 -2.016 -2.808 1.00 79.12 408 GLU A CA 1
ATOM 3275 C C . GLU A 1 408 ? -27.031 -2.180 -3.772 1.00 79.12 408 GLU A C 1
ATOM 3277 O O . GLU A 1 408 ? -27.078 -1.598 -4.863 1.00 79.12 408 GLU A O 1
ATOM 3282 N N . GLU A 1 409 ? -28.004 -2.995 -3.366 1.00 72.19 409 GLU A N 1
ATOM 3283 C CA . GLU A 1 409 ? -29.241 -3.167 -4.117 1.00 72.19 409 GLU A CA 1
ATOM 3284 C C . GLU A 1 409 ? -30.013 -1.840 -4.152 1.00 72.19 409 GLU A C 1
ATOM 3286 O O . GLU A 1 409 ? -30.216 -1.206 -3.124 1.00 72.19 409 GLU A O 1
ATOM 3291 N N . GLY A 1 410 ? -30.387 -1.390 -5.353 1.00 71.44 410 GLY A N 1
ATOM 3292 C CA . GLY A 1 410 ? -31.119 -0.134 -5.567 1.00 71.44 410 GLY A CA 1
ATOM 3293 C C . GLY A 1 410 ? -30.242 1.103 -5.789 1.00 71.44 410 GLY A C 1
ATOM 3294 O O . GLY A 1 410 ? -30.767 2.151 -6.136 1.00 71.44 410 GLY A O 1
ATOM 3295 N N . ARG A 1 411 ? -28.908 1.008 -5.646 1.00 73.50 411 ARG A N 1
ATOM 3296 C CA . ARG A 1 411 ? -28.004 2.121 -6.004 1.00 73.50 411 ARG A CA 1
ATOM 3297 C C . ARG A 1 411 ? -27.539 2.096 -7.460 1.00 73.50 411 ARG A C 1
ATOM 3299 O O . ARG A 1 411 ? -27.016 3.097 -7.936 1.00 73.50 411 ARG A O 1
ATOM 3306 N N . ALA A 1 412 ? -27.662 0.961 -8.146 1.00 76.50 412 ALA A N 1
ATOM 3307 C CA . ALA A 1 412 ? -27.207 0.829 -9.524 1.00 76.50 412 ALA A CA 1
ATOM 3308 C C . ALA A 1 412 ? -28.063 -0.125 -10.361 1.00 76.50 412 ALA A C 1
ATOM 3310 O O . ALA A 1 412 ? -28.481 -1.191 -9.873 1.00 76.50 412 ALA A O 1
ATOM 3311 N N . SER A 1 413 ? -28.184 0.219 -11.648 1.00 81.88 413 SER A N 1
ATOM 3312 C CA . SER A 1 413 ? -28.914 -0.546 -12.659 1.00 81.88 413 SER A CA 1
ATOM 3313 C C . SER A 1 413 ? -28.344 -1.954 -12.872 1.00 81.88 413 SER A C 1
ATOM 3315 O O . SER A 1 413 ? -27.173 -2.250 -12.597 1.00 81.88 413 SER A O 1
ATOM 3317 N N . SER A 1 414 ? -29.170 -2.843 -13.423 1.00 83.06 414 SER A N 1
ATOM 3318 C CA . SER A 1 414 ? -28.765 -4.203 -13.799 1.00 83.06 414 SER A CA 1
ATOM 3319 C C . SER A 1 414 ? -27.644 -4.219 -14.845 1.00 83.06 414 SER A C 1
ATOM 3321 O O . SER A 1 414 ? -26.721 -5.032 -14.735 1.00 83.06 414 SER A O 1
ATOM 3323 N N . LEU A 1 415 ? -27.678 -3.291 -15.811 1.00 83.00 415 LEU A N 1
ATOM 3324 C CA . LEU A 1 415 ? -26.654 -3.150 -16.846 1.00 83.00 415 LEU A CA 1
ATOM 3325 C C . LEU A 1 415 ? -25.297 -2.799 -16.233 1.00 83.00 415 LEU A C 1
ATOM 3327 O O . LEU A 1 415 ? -24.300 -3.444 -16.555 1.00 83.00 415 LEU A O 1
ATOM 3331 N N . TYR A 1 416 ? -25.267 -1.848 -15.295 1.00 84.06 416 TYR A N 1
ATOM 3332 C CA . TYR A 1 416 ? -24.037 -1.486 -14.594 1.00 84.06 416 TYR A CA 1
ATOM 3333 C C . TYR A 1 416 ? -23.475 -2.664 -13.792 1.00 84.06 416 TYR A C 1
ATOM 3335 O O . TYR A 1 416 ? -22.280 -2.950 -13.856 1.00 84.06 416 TYR A O 1
ATOM 3343 N N . ARG A 1 417 ? -24.326 -3.402 -13.064 1.00 83.00 417 ARG A N 1
ATOM 3344 C CA . ARG A 1 417 ? -23.889 -4.573 -12.279 1.00 83.00 417 ARG A CA 1
ATOM 3345 C C . ARG A 1 417 ? -23.274 -5.668 -13.153 1.00 83.00 417 ARG A C 1
ATOM 3347 O O . ARG A 1 417 ? -22.314 -6.311 -12.724 1.00 83.00 417 ARG A O 1
ATOM 3354 N N . LEU A 1 418 ? -23.817 -5.885 -14.352 1.00 85.00 418 LEU A N 1
ATOM 3355 C CA . LEU A 1 418 ? -23.268 -6.827 -15.325 1.00 85.00 418 LEU A CA 1
ATOM 3356 C C . LEU A 1 418 ? -21.939 -6.317 -15.896 1.00 85.00 418 LEU A C 1
ATOM 3358 O O . LEU A 1 418 ? -20.938 -7.035 -15.849 1.00 85.00 418 LEU A O 1
ATOM 3362 N N . TRP A 1 419 ? -21.922 -5.070 -16.376 1.00 84.62 419 TRP A N 1
ATOM 3363 C CA . TRP A 1 419 ? -20.740 -4.407 -16.931 1.00 84.62 419 TRP A CA 1
ATOM 3364 C C . TRP A 1 419 ? -19.561 -4.455 -15.958 1.00 84.62 419 TRP A C 1
ATOM 3366 O O . TRP A 1 419 ? -18.486 -4.940 -16.303 1.00 84.62 419 TRP A O 1
ATOM 3376 N N . ARG A 1 420 ? -19.808 -4.078 -14.699 1.00 83.81 420 ARG A N 1
ATOM 3377 C CA . ARG A 1 420 ? -18.841 -4.080 -13.595 1.00 83.81 420 ARG A CA 1
ATOM 3378 C C . ARG A 1 420 ? -18.122 -5.422 -13.412 1.00 83.81 420 ARG A C 1
ATOM 3380 O O . ARG A 1 420 ? -16.958 -5.435 -13.027 1.00 83.81 420 ARG A O 1
ATOM 3387 N N . LYS A 1 421 ? -18.799 -6.549 -13.652 1.00 84.00 421 LYS A N 1
ATOM 3388 C CA . LYS A 1 421 ? -18.212 -7.892 -13.508 1.00 84.00 421 LYS A CA 1
ATOM 3389 C C . LYS A 1 421 ? -17.519 -8.377 -14.778 1.00 84.00 421 LYS A C 1
ATOM 3391 O O . LYS A 1 421 ? -16.516 -9.076 -14.689 1.00 84.00 421 LYS A O 1
ATOM 3396 N N . LEU A 1 422 ? -18.064 -8.042 -15.947 1.00 86.69 422 LEU A N 1
ATOM 3397 C CA . LEU A 1 422 ? -17.539 -8.511 -17.228 1.00 86.69 422 LEU A CA 1
ATOM 3398 C C . LEU A 1 422 ? -16.305 -7.732 -17.675 1.00 86.69 422 LEU A C 1
ATOM 3400 O O . LEU A 1 422 ? -15.359 -8.339 -18.163 1.00 86.69 422 LEU A O 1
ATOM 3404 N N . VAL A 1 423 ? -16.288 -6.414 -17.489 1.00 87.12 423 VAL A N 1
ATOM 3405 C CA . VAL A 1 423 ? -15.191 -5.554 -17.945 1.00 87.12 423 VAL A CA 1
ATOM 3406 C C . VAL A 1 423 ? -13.821 -5.999 -17.449 1.00 87.12 423 VAL A C 1
ATOM 3408 O O . VAL A 1 423 ? -12.939 -6.161 -18.292 1.00 87.12 423 VAL A O 1
ATOM 3411 N N . PRO A 1 424 ? -13.608 -6.240 -16.139 1.00 86.19 424 PRO A N 1
ATOM 3412 C CA . PRO A 1 424 ? -12.287 -6.628 -15.661 1.00 86.19 424 PRO A CA 1
ATOM 3413 C C . PRO A 1 424 ? -11.836 -7.966 -16.263 1.00 86.19 424 PRO A C 1
ATOM 3415 O O . PRO A 1 424 ? -10.684 -8.104 -16.665 1.00 86.19 424 PRO A O 1
ATOM 3418 N N . LEU A 1 425 ? -12.763 -8.918 -16.440 1.00 89.56 425 LEU A N 1
ATOM 3419 C CA . LEU A 1 425 ? -12.482 -10.201 -17.093 1.00 89.56 425 LEU A CA 1
ATOM 3420 C C . LEU A 1 425 ? -12.087 -10.027 -18.564 1.00 89.56 425 LEU A C 1
ATOM 3422 O O . LEU A 1 425 ? -11.141 -10.664 -19.029 1.00 89.56 425 LEU A O 1
ATOM 3426 N N . ILE A 1 426 ? -12.793 -9.161 -19.296 1.00 90.50 426 ILE A N 1
ATOM 3427 C CA . ILE A 1 426 ? -12.467 -8.860 -20.693 1.00 90.50 426 ILE A CA 1
ATOM 3428 C C . ILE A 1 426 ? -11.104 -8.162 -20.772 1.00 90.50 426 ILE A C 1
ATOM 3430 O O . ILE A 1 426 ? -10.305 -8.518 -21.634 1.00 90.50 426 ILE A O 1
ATOM 3434 N N . ALA A 1 427 ? -10.800 -7.239 -19.856 1.00 89.06 427 ALA A N 1
ATOM 3435 C CA . ALA A 1 427 ? -9.502 -6.572 -19.787 1.00 89.06 427 ALA A CA 1
ATOM 3436 C C . ALA A 1 427 ? -8.356 -7.568 -19.530 1.00 89.06 427 ALA A C 1
ATOM 3438 O O . ALA A 1 427 ? -7.345 -7.524 -20.228 1.00 89.06 427 ALA A O 1
ATOM 3439 N N . VAL A 1 428 ? -8.524 -8.520 -18.602 1.00 91.62 428 VAL A N 1
ATOM 3440 C CA . VAL A 1 428 ? -7.539 -9.594 -18.365 1.00 91.62 428 VAL A CA 1
ATOM 3441 C C . VAL A 1 428 ? -7.315 -10.421 -19.628 1.00 91.62 428 VAL A C 1
ATOM 3443 O O . VAL A 1 428 ? -6.169 -10.654 -20.017 1.00 91.62 428 VAL A O 1
ATOM 3446 N N . ALA A 1 429 ? -8.392 -10.834 -20.302 1.00 91.75 429 ALA A N 1
ATOM 3447 C CA . ALA A 1 429 ? -8.293 -11.583 -21.552 1.00 91.75 429 ALA A CA 1
ATOM 3448 C C . ALA A 1 429 ? -7.588 -10.765 -22.648 1.00 91.75 429 ALA A C 1
ATOM 3450 O O . ALA A 1 429 ? -6.718 -11.284 -23.345 1.00 91.75 429 ALA A O 1
ATOM 3451 N N . TRP A 1 430 ? -7.914 -9.477 -22.763 1.00 92.50 430 TRP A N 1
ATOM 3452 C CA . TRP A 1 430 ? -7.320 -8.559 -23.727 1.00 92.50 430 TRP A CA 1
ATOM 3453 C C . TRP A 1 430 ? -5.815 -8.394 -23.518 1.00 92.50 430 TRP A C 1
ATOM 3455 O O . TRP A 1 430 ? -5.049 -8.625 -24.453 1.00 92.50 430 TRP A O 1
ATOM 3465 N N . TYR A 1 431 ? -5.376 -8.067 -22.299 1.00 91.00 431 TYR A N 1
ATOM 3466 C CA . TYR A 1 431 ? -3.952 -7.928 -21.988 1.00 91.00 431 TYR A CA 1
ATOM 3467 C C . TYR A 1 431 ? -3.202 -9.259 -22.095 1.00 91.00 431 TYR A C 1
ATOM 3469 O O . TYR A 1 431 ? -2.062 -9.267 -22.549 1.00 91.00 431 TYR A O 1
ATOM 3477 N N . SER A 1 432 ? -3.848 -10.389 -21.786 1.00 92.19 432 SER A N 1
ATOM 3478 C CA . SER A 1 432 ? -3.257 -11.722 -21.984 1.00 92.19 432 SER A CA 1
ATOM 3479 C C . SER A 1 432 ? -2.998 -12.016 -23.461 1.00 92.19 432 SER A C 1
ATOM 3481 O O . SER A 1 432 ? -1.913 -12.468 -23.825 1.00 92.19 432 SER A O 1
ATOM 3483 N N . VAL A 1 433 ? -3.974 -11.731 -24.332 1.00 92.69 433 VAL A N 1
ATOM 3484 C CA . VAL A 1 433 ? -3.814 -11.878 -25.787 1.00 92.69 433 VAL A CA 1
ATOM 3485 C C . VAL A 1 433 ? -2.737 -10.929 -26.301 1.00 92.69 433 VAL A C 1
ATOM 3487 O O . VAL A 1 433 ? -1.904 -11.332 -27.108 1.00 92.69 433 VAL A O 1
ATOM 3490 N N . ALA A 1 434 ? -2.724 -9.687 -25.823 1.00 89.50 434 ALA A N 1
ATOM 3491 C CA . ALA A 1 434 ? -1.770 -8.688 -26.276 1.00 89.50 434 ALA A CA 1
ATOM 3492 C C . ALA A 1 434 ? -0.323 -9.046 -25.874 1.00 89.50 434 ALA A C 1
ATOM 3494 O O . ALA A 1 434 ? 0.571 -8.982 -26.717 1.00 89.50 434 ALA A O 1
ATOM 3495 N N . LEU A 1 435 ? -0.109 -9.529 -24.643 1.00 89.31 435 LEU A N 1
ATOM 3496 C CA . LEU A 1 435 ? 1.184 -10.042 -24.178 1.00 89.31 435 LEU A CA 1
ATOM 3497 C C . LEU A 1 435 ? 1.611 -11.303 -24.948 1.00 89.31 435 LEU A C 1
ATOM 3499 O O . LEU A 1 435 ? 2.767 -11.427 -25.342 1.00 89.31 435 LEU A O 1
ATOM 3503 N N . LEU A 1 436 ? 0.687 -12.228 -25.227 1.00 91.38 436 LEU A N 1
ATOM 3504 C CA . LEU A 1 436 ? 0.984 -13.419 -26.030 1.00 91.38 436 LEU A CA 1
ATOM 3505 C C . LEU A 1 436 ? 1.425 -13.050 -27.454 1.00 91.38 436 LEU A C 1
ATOM 3507 O O . LEU A 1 436 ? 2.398 -13.602 -27.965 1.00 91.38 436 LEU A O 1
ATOM 3511 N N . LEU A 1 437 ? 0.723 -12.112 -28.097 1.00 90.69 437 LEU A N 1
ATOM 3512 C CA . LEU A 1 437 ? 1.082 -11.623 -29.429 1.00 90.69 437 LEU A CA 1
ATOM 3513 C C . LEU A 1 437 ? 2.461 -10.958 -29.424 1.00 90.69 437 LEU A C 1
ATOM 3515 O O . LEU A 1 437 ? 3.253 -11.221 -30.332 1.00 90.69 437 LEU A O 1
ATOM 3519 N N . LEU A 1 438 ? 2.774 -10.186 -28.380 1.00 87.94 438 LEU A N 1
ATOM 3520 C CA . LEU A 1 438 ? 4.095 -9.597 -28.175 1.00 87.94 438 LEU A CA 1
ATOM 3521 C C . LEU A 1 438 ? 5.190 -10.671 -28.086 1.00 87.94 438 LEU A C 1
ATOM 3523 O O . LEU A 1 438 ? 6.152 -10.611 -28.849 1.00 87.94 438 LEU A O 1
ATOM 3527 N N . LYS A 1 439 ? 5.007 -11.714 -27.262 1.00 87.81 439 LYS A N 1
ATOM 3528 C CA . LYS A 1 439 ? 5.983 -12.817 -27.120 1.00 87.81 439 LYS A CA 1
ATOM 3529 C C . LYS A 1 439 ? 6.178 -13.641 -28.405 1.00 87.81 439 LYS A C 1
ATOM 3531 O O . LYS A 1 439 ? 7.209 -14.286 -28.559 1.00 87.81 439 LYS A O 1
ATOM 3536 N N . ILE A 1 440 ? 5.227 -13.612 -29.344 1.00 91.62 440 ILE A N 1
ATOM 3537 C CA . ILE A 1 440 ? 5.337 -14.261 -30.670 1.00 91.62 440 ILE A CA 1
ATOM 3538 C C . ILE A 1 440 ? 5.931 -13.292 -31.727 1.00 91.62 440 ILE A C 1
ATOM 3540 O O . ILE A 1 440 ? 6.024 -13.621 -32.910 1.00 91.62 440 ILE A O 1
ATOM 3544 N N . GLY A 1 441 ? 6.353 -12.086 -31.329 1.00 85.88 441 GLY A N 1
ATOM 3545 C CA . GLY A 1 441 ? 6.949 -11.077 -32.213 1.00 85.88 441 GLY A CA 1
ATOM 3546 C C . GLY A 1 441 ? 5.932 -10.279 -33.034 1.00 85.88 441 GLY A C 1
ATOM 3547 O O . GLY A 1 441 ? 6.298 -9.617 -34.004 1.00 85.88 441 GLY A O 1
ATOM 3548 N N . LYS A 1 442 ? 4.642 -10.340 -32.679 1.00 85.25 442 LYS A N 1
ATOM 3549 C CA . LYS A 1 442 ? 3.563 -9.562 -33.304 1.00 85.25 442 LYS A CA 1
ATOM 3550 C C . LYS A 1 442 ? 3.132 -8.433 -32.380 1.00 85.25 442 LYS A C 1
ATOM 3552 O O . LYS A 1 442 ? 2.075 -8.495 -31.760 1.00 85.25 442 LYS A O 1
ATOM 3557 N N . GLU A 1 443 ? 3.929 -7.378 -32.326 1.00 77.62 443 GLU A N 1
ATOM 3558 C CA . GLU A 1 443 ? 3.610 -6.196 -31.530 1.00 77.62 443 GLU A CA 1
ATOM 3559 C C . GLU A 1 443 ? 2.294 -5.539 -31.996 1.00 77.62 443 GLU A C 1
ATOM 3561 O O . GLU A 1 443 ? 2.123 -5.219 -33.173 1.00 77.62 443 GLU A O 1
ATOM 3566 N N . GLN A 1 444 ? 1.343 -5.344 -31.076 1.00 81.31 444 GLN A N 1
ATOM 3567 C CA . GLN A 1 444 ? 0.050 -4.704 -31.347 1.00 81.31 444 GLN A CA 1
ATOM 3568 C C . GLN A 1 444 ? -0.148 -3.487 -30.433 1.00 81.31 444 GLN A C 1
ATOM 3570 O O . GLN A 1 444 ? -0.994 -3.500 -29.538 1.00 81.31 444 GLN A O 1
ATOM 3575 N N . ARG A 1 445 ? 0.616 -2.409 -30.662 1.00 79.06 445 ARG A N 1
ATOM 3576 C CA . ARG A 1 445 ? 0.534 -1.167 -29.856 1.00 79.06 445 ARG A CA 1
ATOM 3577 C C . ARG A 1 445 ? -0.881 -0.596 -29.767 1.00 79.06 445 ARG A C 1
ATOM 3579 O O . ARG A 1 445 ? -1.283 -0.092 -28.722 1.00 79.06 445 ARG A O 1
ATOM 3586 N N . TRP A 1 446 ? -1.662 -0.717 -30.843 1.00 83.25 446 TRP A N 1
ATOM 3587 C CA . TRP A 1 446 ? -3.048 -0.246 -30.879 1.00 83.25 446 TRP A CA 1
ATOM 3588 C C . TRP A 1 446 ? -3.923 -0.912 -29.809 1.00 83.25 446 TRP A C 1
ATOM 3590 O O . TRP A 1 446 ? -4.838 -0.269 -29.304 1.00 83.25 446 TRP A O 1
ATOM 3600 N N . MET A 1 447 ? -3.636 -2.164 -29.424 1.00 85.25 447 MET A N 1
ATOM 3601 C CA . MET A 1 447 ? -4.412 -2.860 -28.399 1.00 85.25 447 MET A CA 1
ATOM 3602 C C . MET A 1 447 ? -4.285 -2.175 -27.044 1.00 85.25 447 MET A C 1
ATOM 3604 O O . MET A 1 447 ? -5.274 -2.100 -26.321 1.00 85.25 447 MET A O 1
ATOM 3608 N N . ILE A 1 448 ? -3.105 -1.647 -26.708 1.00 80.06 448 ILE A N 1
ATOM 3609 C CA . ILE A 1 448 ? -2.938 -0.911 -25.454 1.00 80.06 448 ILE A CA 1
ATOM 3610 C C . ILE A 1 448 ? -3.520 0.492 -25.562 1.00 80.06 448 ILE A C 1
ATOM 3612 O O . ILE A 1 448 ? -4.212 0.937 -24.658 1.00 80.06 448 ILE A O 1
ATOM 3616 N N . ILE A 1 449 ? -3.295 1.175 -26.687 1.00 82.88 449 ILE A N 1
ATOM 3617 C CA . ILE A 1 449 ? -3.839 2.523 -26.902 1.00 82.88 449 ILE A CA 1
ATOM 3618 C C . ILE A 1 449 ? -5.368 2.510 -26.762 1.00 82.88 449 ILE A C 1
ATOM 3620 O O . ILE A 1 449 ? -5.935 3.421 -26.172 1.00 82.88 449 ILE A O 1
ATOM 3624 N N . MET A 1 450 ? -6.034 1.466 -27.263 1.00 84.75 450 MET A N 1
ATOM 3625 C CA . MET A 1 450 ? -7.493 1.347 -27.222 1.00 84.75 450 MET A CA 1
ATOM 3626 C C . MET A 1 450 ? -8.043 0.848 -25.880 1.00 84.75 450 MET A C 1
ATOM 3628 O O . MET A 1 450 ? -9.197 1.142 -25.568 1.00 84.75 450 MET A O 1
ATOM 3632 N N . ALA A 1 451 ? -7.268 0.106 -25.085 1.00 81.50 451 ALA A N 1
ATOM 3633 C CA . ALA A 1 451 ? -7.770 -0.547 -23.874 1.00 81.50 451 ALA A CA 1
ATOM 3634 C C . ALA A 1 451 ? -8.413 0.423 -22.851 1.00 81.50 451 ALA A C 1
ATOM 3636 O O . ALA A 1 451 ? -9.530 0.130 -22.408 1.00 81.50 451 ALA A O 1
ATOM 3637 N N . PRO A 1 452 ? -7.824 1.598 -22.535 1.00 77.38 452 PRO A N 1
ATOM 3638 C CA . PRO A 1 452 ? -8.452 2.609 -21.680 1.00 77.38 452 PRO A CA 1
ATOM 3639 C C . PRO A 1 452 ? -9.839 3.047 -22.154 1.00 77.38 452 PRO A C 1
ATOM 3641 O O . PRO A 1 452 ? -10.744 3.233 -21.347 1.00 77.38 452 PRO A O 1
ATOM 3644 N N . PHE A 1 453 ? -10.022 3.189 -23.468 1.00 79.00 453 PHE A N 1
ATOM 3645 C CA . PHE A 1 453 ? -11.267 3.686 -24.050 1.00 79.00 453 PHE A CA 1
ATOM 3646 C C . PHE A 1 453 ? -12.348 2.607 -24.117 1.00 79.00 453 PHE A C 1
ATOM 3648 O O . PHE A 1 453 ? -13.521 2.891 -23.894 1.00 79.00 453 PHE A O 1
ATOM 3655 N N . VAL A 1 454 ? -11.961 1.367 -24.428 1.00 77.31 454 VAL A N 1
ATOM 3656 C CA . VAL A 1 454 ? -12.906 0.262 -24.649 1.00 77.31 454 VAL A CA 1
ATOM 3657 C C . VAL A 1 454 ? -13.470 -0.265 -23.334 1.00 77.31 454 VAL A C 1
ATOM 3659 O O . VAL A 1 454 ? -14.657 -0.581 -23.255 1.00 77.31 454 VAL A O 1
ATOM 3662 N N . PHE A 1 455 ? -12.637 -0.376 -22.300 1.00 72.81 455 PHE A N 1
ATOM 3663 C CA . PHE A 1 455 ? -13.020 -1.114 -21.098 1.00 72.81 455 PHE A CA 1
ATOM 3664 C C . PHE A 1 455 ? -13.551 -0.241 -19.976 1.00 72.81 455 PHE A C 1
ATOM 3666 O O . PHE A 1 455 ? -14.136 -0.769 -19.042 1.00 72.81 455 PHE A O 1
ATOM 3673 N N . MET A 1 456 ? -13.378 1.076 -20.028 1.00 66.19 456 MET A N 1
ATOM 3674 C CA . MET A 1 456 ? -13.469 1.857 -18.796 1.00 66.19 456 MET A CA 1
ATOM 3675 C C . MET A 1 456 ? -14.478 3.009 -18.827 1.00 66.19 456 MET A C 1
ATOM 3677 O O . MET A 1 456 ? -14.517 3.819 -17.904 1.00 66.19 456 MET A O 1
ATOM 3681 N N . ALA A 1 457 ? -15.361 3.038 -19.830 1.00 65.81 457 ALA A N 1
ATOM 3682 C CA . ALA A 1 457 ? -16.571 3.856 -19.790 1.00 65.81 457 ALA A CA 1
ATOM 3683 C C . ALA A 1 457 ? -17.609 3.204 -18.848 1.00 65.81 457 ALA A C 1
ATOM 3685 O O . ALA A 1 457 ? -18.025 2.068 -19.100 1.00 65.81 457 ALA A O 1
ATOM 3686 N N . PRO A 1 458 ? -18.039 3.857 -17.752 1.00 63.41 458 PRO A N 1
ATOM 3687 C CA . PRO A 1 458 ? -19.091 3.309 -16.905 1.00 63.41 458 PRO A CA 1
ATOM 3688 C C . PRO A 1 458 ? -20.446 3.415 -17.618 1.00 63.41 458 PRO A C 1
ATOM 3690 O O . PRO A 1 458 ? -21.009 4.498 -17.752 1.00 63.41 458 PRO A O 1
ATOM 3693 N N . PHE A 1 459 ? -20.987 2.287 -18.082 1.00 65.50 459 PHE A N 1
ATOM 3694 C CA . PHE A 1 459 ? -22.315 2.251 -18.700 1.00 65.50 459 PHE A CA 1
ATOM 3695 C C . PHE A 1 459 ? -23.433 2.069 -17.661 1.00 65.50 459 PHE A C 1
ATOM 3697 O O . PHE A 1 459 ? -23.342 1.216 -16.776 1.00 65.50 459 PHE A O 1
ATOM 3704 N N . GLY A 1 460 ? -24.533 2.812 -17.839 1.00 57.38 460 GLY A N 1
ATOM 3705 C CA . GLY A 1 460 ? -25.834 2.505 -17.235 1.00 57.38 460 GLY A CA 1
ATOM 3706 C C . GLY A 1 460 ? -26.050 2.985 -15.798 1.00 57.38 460 GLY A C 1
ATOM 3707 O O . GLY A 1 460 ? -26.640 2.253 -15.009 1.00 57.38 460 GLY A O 1
ATOM 3708 N N . THR A 1 461 ? -25.594 4.172 -15.413 1.00 57.81 461 THR A N 1
ATOM 3709 C CA . THR A 1 461 ? -25.929 4.739 -14.095 1.00 57.81 461 THR A CA 1
ATOM 3710 C C . THR A 1 461 ? -27.404 5.150 -14.032 1.00 57.81 461 THR A C 1
ATOM 3712 O O . THR A 1 461 ? -27.889 5.799 -14.953 1.00 57.81 461 THR A O 1
ATOM 3715 N N . GLU A 1 462 ? -28.116 4.795 -12.957 1.00 56.66 462 GLU A N 1
ATOM 3716 C CA . GLU A 1 462 ? -29.428 5.390 -12.658 1.00 56.66 462 GLU A CA 1
ATOM 3717 C C . GLU A 1 462 ? -29.213 6.828 -12.172 1.00 56.66 462 GLU A C 1
ATOM 3719 O O . GLU A 1 462 ? -28.456 7.057 -11.221 1.00 56.66 462 GLU A O 1
ATOM 3724 N N . ASN A 1 463 ? -29.860 7.793 -12.825 1.00 55.81 463 ASN A N 1
ATOM 3725 C CA . ASN A 1 463 ? -30.004 9.136 -12.280 1.00 55.81 463 ASN A CA 1
ATOM 3726 C C . ASN A 1 463 ? -31.021 9.047 -11.145 1.00 55.81 463 ASN A C 1
ATOM 3728 O O . ASN A 1 463 ? -32.203 8.837 -11.391 1.00 55.81 463 ASN A O 1
ATOM 3732 N N . LYS A 1 464 ? -30.564 9.186 -9.897 1.00 52.78 464 LYS A N 1
ATOM 3733 C CA . LYS A 1 464 ? -31.462 9.245 -8.733 1.00 52.78 464 LYS A CA 1
ATOM 3734 C C . LYS A 1 464 ? -32.500 10.371 -8.839 1.00 52.78 464 LYS A C 1
ATOM 3736 O O . LYS A 1 464 ? -33.574 10.233 -8.270 1.00 52.78 464 LYS A O 1
ATOM 3741 N N . GLU A 1 465 ? -32.189 11.433 -9.581 1.00 52.62 465 GLU A N 1
ATOM 3742 C CA . GLU A 1 465 ? -33.093 12.568 -9.803 1.00 52.62 465 GLU A CA 1
ATOM 3743 C C . GLU A 1 465 ? -34.370 12.155 -10.561 1.00 52.62 465 GLU A C 1
ATOM 3745 O O . GLU A 1 465 ? -35.454 12.578 -10.179 1.00 52.62 465 GLU A O 1
ATOM 3750 N N . ASP A 1 466 ? -34.287 11.220 -11.517 1.00 48.66 466 ASP A N 1
ATOM 3751 C CA . ASP A 1 466 ? -35.456 10.782 -12.303 1.00 48.66 466 ASP A CA 1
ATOM 3752 C C . ASP A 1 466 ? -36.401 9.845 -11.517 1.00 48.66 466 ASP A C 1
ATOM 3754 O O . ASP A 1 466 ? -37.539 9.606 -11.929 1.00 48.66 466 ASP A O 1
ATOM 3758 N N . SER A 1 467 ? -35.928 9.270 -10.406 1.00 50.16 467 SER A N 1
ATOM 3759 C CA . SER A 1 467 ? -36.705 8.345 -9.570 1.00 50.16 467 SER A CA 1
ATOM 3760 C C . SER A 1 467 ? -37.490 9.076 -8.482 1.00 50.16 467 SER A C 1
ATOM 3762 O O . SER A 1 467 ? -38.625 8.701 -8.208 1.00 50.16 467 SER A O 1
ATOM 3764 N N . GLU A 1 468 ? -36.909 10.123 -7.885 1.00 53.12 468 GLU A N 1
ATOM 3765 C CA . GLU A 1 468 ? -37.592 10.952 -6.881 1.00 53.12 468 GLU A CA 1
ATOM 3766 C C . GLU A 1 468 ? -38.628 11.896 -7.520 1.00 53.12 468 GLU A C 1
ATOM 3768 O O . GLU A 1 468 ? -39.641 12.185 -6.887 1.00 53.12 468 GLU A O 1
ATOM 3773 N N . GLU A 1 469 ? -38.443 12.334 -8.775 1.00 49.81 469 GLU A N 1
ATOM 3774 C CA . GLU A 1 469 ? -39.493 13.058 -9.517 1.00 49.81 469 GLU A CA 1
ATOM 3775 C C . GLU A 1 469 ? -40.669 12.140 -9.878 1.00 49.81 469 GLU A C 1
ATOM 3777 O O . GLU A 1 469 ? -41.812 12.495 -9.612 1.00 49.81 469 GLU A O 1
ATOM 3782 N N . LYS A 1 470 ? -40.419 10.914 -10.361 1.00 49.84 470 LYS A N 1
ATOM 3783 C CA . LYS A 1 470 ? -41.505 9.966 -10.676 1.00 49.84 470 LYS A CA 1
ATOM 3784 C C . LYS A 1 470 ? -42.293 9.499 -9.459 1.00 49.84 470 LYS A C 1
ATOM 3786 O O . LYS A 1 470 ? -43.501 9.337 -9.551 1.00 49.84 470 LYS A O 1
ATOM 3791 N N . GLU A 1 471 ? -41.634 9.283 -8.323 1.00 51.31 471 GLU A N 1
ATOM 3792 C CA . GLU A 1 471 ? -42.323 8.851 -7.102 1.00 51.31 471 GLU A CA 1
ATOM 3793 C C . GLU A 1 471 ? -43.152 9.990 -6.475 1.00 51.31 471 GLU A C 1
ATOM 3795 O O . GLU A 1 471 ? -44.153 9.723 -5.813 1.00 51.31 471 GLU A O 1
ATOM 3800 N N . ASN A 1 472 ? -42.788 11.255 -6.724 1.00 51.47 472 ASN A N 1
ATOM 3801 C CA . ASN A 1 472 ? -43.602 12.411 -6.342 1.00 51.47 472 ASN A CA 1
ATOM 3802 C C . ASN A 1 472 ? -44.748 12.680 -7.331 1.00 51.47 472 ASN A C 1
ATOM 3804 O O . ASN A 1 472 ? -45.851 12.974 -6.875 1.00 51.47 472 ASN A O 1
ATOM 3808 N N . ASP A 1 473 ? -44.529 12.509 -8.637 1.00 52.56 473 ASP A N 1
ATOM 3809 C CA . ASP A 1 473 ? -45.579 12.636 -9.658 1.00 52.56 473 ASP A CA 1
ATOM 3810 C C . ASP A 1 473 ? -46.654 11.540 -9.496 1.00 52.56 473 ASP A C 1
ATOM 3812 O O . ASP A 1 473 ? -47.847 11.840 -9.460 1.00 52.56 473 ASP A O 1
ATOM 3816 N N . ASP A 1 474 ? -46.255 10.282 -9.264 1.00 54.34 474 ASP A N 1
ATOM 3817 C CA . ASP A 1 474 ? -47.185 9.166 -9.014 1.00 54.34 474 ASP A CA 1
ATOM 3818 C C . ASP A 1 474 ? -47.932 9.317 -7.659 1.00 54.34 474 ASP A C 1
ATOM 3820 O O . ASP A 1 474 ? -49.044 8.803 -7.474 1.00 54.34 474 ASP A O 1
ATOM 3824 N N . ALA A 1 475 ? -47.348 10.039 -6.691 1.00 54.97 475 ALA A N 1
ATOM 3825 C CA . ALA A 1 475 ? -47.965 10.350 -5.395 1.00 54.97 475 ALA A CA 1
ATOM 3826 C C . ALA A 1 475 ? -48.885 11.588 -5.421 1.00 54.97 475 ALA A C 1
ATOM 3828 O O . ALA A 1 475 ? -49.749 11.720 -4.543 1.00 54.97 475 ALA A O 1
ATOM 3829 N N . GLU A 1 476 ? -48.717 12.496 -6.387 1.00 51.44 476 GLU A N 1
ATOM 3830 C CA . GLU A 1 476 ? -49.679 13.568 -6.672 1.00 51.44 476 GLU A CA 1
ATOM 3831 C C . GLU A 1 476 ? -50.865 13.048 -7.496 1.00 51.44 476 GLU A C 1
ATOM 3833 O O . GLU A 1 476 ? -52.006 13.368 -7.160 1.00 51.44 476 GLU A O 1
ATOM 3838 N N . GLU A 1 477 ? -50.643 12.155 -8.466 1.00 51.16 477 GLU A N 1
ATOM 3839 C CA . GLU A 1 477 ? -51.718 11.596 -9.304 1.00 51.16 477 GLU A CA 1
ATOM 3840 C C . GLU A 1 477 ? -52.651 10.637 -8.528 1.00 51.16 477 GLU A C 1
ATOM 3842 O O . GLU A 1 477 ? -53.824 10.497 -8.855 1.00 51.16 477 GLU A O 1
ATOM 3847 N N . THR A 1 478 ? -52.191 10.042 -7.419 1.00 51.94 478 THR A N 1
ATOM 3848 C CA . THR A 1 478 ? -53.027 9.201 -6.532 1.00 51.94 478 THR A CA 1
ATOM 3849 C C . THR A 1 478 ? -53.802 9.970 -5.452 1.00 51.94 478 THR A C 1
ATOM 3851 O O . THR A 1 478 ? -54.501 9.355 -4.641 1.00 51.94 478 THR A O 1
ATOM 3854 N N . LYS A 1 479 ? -53.709 11.308 -5.411 1.00 50.69 479 LYS A N 1
ATOM 3855 C CA . LYS A 1 479 ? -54.523 12.163 -4.520 1.00 50.69 479 LYS A CA 1
ATOM 3856 C C . LYS A 1 479 ? -55.680 12.872 -5.222 1.00 50.69 479 LYS A C 1
ATOM 3858 O O . LYS A 1 479 ? -56.492 13.492 -4.533 1.00 50.69 479 LYS A O 1
ATOM 3863 N N . GLU A 1 480 ? -55.777 12.758 -6.541 1.00 49.72 480 GLU A N 1
ATOM 3864 C CA . GLU A 1 480 ? -56.903 13.246 -7.335 1.00 49.72 480 GLU A CA 1
ATOM 3865 C C . GLU A 1 480 ? -57.719 12.074 -7.904 1.00 49.72 480 GLU A C 1
ATOM 3867 O O . GLU A 1 480 ? -57.806 11.911 -9.112 1.00 49.72 480 GLU A O 1
ATOM 3872 N N . ASP A 1 481 ? -58.324 11.262 -7.029 1.00 40.91 481 ASP A N 1
ATOM 3873 C CA . ASP A 1 481 ? -59.498 10.431 -7.359 1.00 40.91 481 ASP A CA 1
ATOM 3874 C C . ASP A 1 481 ? -60.375 10.160 -6.122 1.00 40.91 481 ASP A C 1
ATOM 3876 O O . ASP A 1 481 ? -59.848 9.684 -5.083 1.00 40.91 481 ASP A O 1
#

Foldseek 3Di:
DDDDDDDYDDDDDDDDDDDDDDDDDDDDDDDDDDDDDDDDDDDDDPPPVVVVVVVVVVVCVVCVVVVVNDPWDFPVVLLLVLLLLLLVLLLLLVVLCPLVNVVCCVVPVVLVLLSVLLNLVSVLVNVLSLLLCVQWDRTDDPLLSVLSVQLSVLSNCSSVLSNCCVVPVACLSVLVSQLRSLVSQLVNLVPTDGHPQWFLLQNCCSNPVSVVSNVLSVVLNVCSVVVNSCSVVSSSCSSVVSVFRWTEGPPPDDDDPDDPPPPPPDPSVNRSVVCVVVVRTHYWAFPVSLLSSLVSLLVVLLVLLVVLLVVVCVPDDPVLNVVLVVLSVLLNLVSVLLSVQSVVLVQQFPRIATSQLSVLSSVLSSLNSCSSSCSVVCSPVVDNLVVLVSQLSNLVSQLVNLVRTDGDPPQFDPVLNVLSNVLSVVSNVLSVVQSVCVVVVNHDVVSSVCSSVPRRDRPGGDDPVVVVVVVVVVVVVVVPD

Sequence (481 aa):
MTQTSTQNDEDVNITSEQPSRNQSQQSSSPQISSLTSSAANRTSSCHHHCSALKQLFIGAYRDIQKRHIFSPFDSARVLDYFDGVISLVSVFLYEELNYDQLLNVTEDSTPLLLSLLCYFHVMVFWLEIHHFLKFSPNIFSILQVWLIFLASLGLVMYPLSLAAWIERGGSLEYAIINTVICFFLIIFNFLTKVDERANCLYRVWHKFVPLVAFVYYGIAAILNIKGLERSVYMLYIAPFVFMIPLGATKEASNNTDGEVETTPQVNIFRGALQDVKRGNIFSSYSNDRVLNYFDAIIGLSTVFLFIETLGWQNTIDAGLRSAGLLAALLCFFHVMVYWIVTHHALKYSPDHMTVVSVWLLVLMSLVLVVYPISLTAWLEDGSIDLYYEINLIGASLFTLFFFSVKVEEGRASSLYRLWRKLVPLIAVAWYSVALLLLKIGKEQRWMIIMAPFVFMAPFGTENKEDSEEKENDDAEETKED

Secondary structure (DSSP, 8-state):
---------------------------PPPP--------------SSHHHHHHHHHHHHHHHHHHTT--SPPEEHHHHHHHHHHHHHHHHHHHHHSS-HHHHHGGGT--HHHHHHHHHHHHHHHHHHHHHHHHHTS-SEE-HHHHHHHHHHHHHHHTHHHHHHHHHHH---HHHHHHHHHHHHHHHHHHHHSPPPTTB-HHHHHHHHHHHHHHHHHHHHHHHHHHTT-GGGHHHHHHHHHHS-S-B--B-----S------------HHHHHHHHHHTT--B--EEHHHHHHHHHHHHHHHHHHHHHHHHHHHTTS-HHHHHHHHHHHHHHHHHHHHHHHHHHHHHHTS-SEE-HHHHHHHHHHHHHHHTHHHHHHHHHHH---HHHHHHHHHHHHHHHHHHHHSPPPTTTS-HHHHHHHHHHHHHHHHHHHHHHHHHHTT---HHHHHHHHHHH--------HHHHHHHHHHHHHHTT--

pLDDT: mean 74.81, std 20.01, range [25.12, 96.56]

Organism: NCBI:txid267567

Radius of gyration: 30.87 Å; chains: 1; bounding box: 114×89×69 Å